Protein AF-A0AAV2ZX67-F1 (afdb_monomer_lite)

Foldseek 3Di:
DDDDDDDDDDDDDDDDDDDDDDPPDDDDDDDDDDDDDDDDDDDDDDDDDDDDDDDDDDDDDDDDDDDDDDDDDDDDDDDDDWDDDPPDTDDDDPPDPVVVVVVPPPPPDDPVVVVVVVVVVVVVVVVVVVVVVVVVVVVVVVVVVVVDPVVVVVVVVVVVVVVVVVVVVVVVVVVVVVVVVVVVVVVVVVVVVVVVVVVVVVVVVVVVVVVVLVVVLVVLVVQLVVLVVVLVVLVVVLVVLVVVVVVDPDDDPVSVVVNVVSVVSNVVSVVSSVVSVVVSVVSVVVVVVVVVVVVVVVVVVVVVVVVVVVVVVVVVVVVVVVVVVVVVVVVVVVVVVVVVVVVVVVVVVVVVVVVVVVVVVVVVVVVVVVVVVVVVVVVVVCVVVVVVVVVVVVVVVVVVVVVVVVVVVVVVVVVVVVVVVVVVVVVVVVVVVVVVVVVVVVVVVVVVVVVVVVVVVVVVVVVVVVVVVVVVVVVVVVVVVVVVVVVVVVVVVVVVVVVVVVVVVVVVVVVVVVVVVVVVVVVVVVVVVVVVVVVVVVVVVVVVVVVVVVVVVVVVVVVQVVVWVVVWVVVVCVPCVVVVVVCVCVVVVCVVVVVVVVVVVPCCVPVCVVVCPDDDDDDDDTTGGDDDDDDDDDDDDDDD

Secondary structure (DSSP, 8-state):
------------PPPPPP----TT--------PPP-----------------------------PPPPPPPP-PPP------EEETTEEE------HHHHHHHTS--PPPHHHHHHHHHHHHHHHHHHHHHHHHHHHHHHHHHHHHT-HHHHHHHHHHHHHHHHHHHHHHHHHHHHHHHHHHHHHHHHHHHHHHHHHHHHHHHHHHHHHHHHHHHHHHHHHHHHHHHHHHHHHHHHHHHHHHHHTTT-SS--HHHHHHHHHHHHHHHHHHHHHHHHHHHHHHHHHHHHHHHHHHHHHHHHHHHHHHHHHHHHHHHHHHHHHHHHHHHHHHHHHHHHHHHHHHHHHHHHHHHHHHHHHHHHHHHHHHHHHHHHHHHHHHHHHHHHHHHHHHHHHHHHHHHHHHHHHHHHHHHHHHHHHHHHHHHHHHHHHHHHHHHHHHHHHHHHHHHHHHHHHHHHHHHHHHHHHHHHHHHHHHHHHHHHHHHHHHHHHHHHHHHHHHHHHHHHHHHHHHHHHHHHHHHHHHHHHHHHHHHHHHHHHHHHHHHHHHHHHHHHHHHHHHHHHHHHHHHHHHHHHHHHHHHHHHHTTHHHHTHHHHHHHHHHHHHTTTHHHH-SS---------------------------

Structure (mmCIF, N/CA/C/O backbone):
data_AF-A0AAV2ZX67-F1
#
_entry.id   AF-A0AAV2ZX67-F1
#
loop_
_atom_site.group_PDB
_atom_site.id
_atom_site.type_symbol
_atom_site.label_atom_id
_atom_site.label_alt_id
_atom_site.label_comp_id
_atom_site.label_asym_id
_atom_site.label_entity_id
_atom_site.label_seq_id
_atom_site.pdbx_PDB_ins_code
_atom_site.Cartn_x
_atom_site.Cartn_y
_atom_site.Cartn_z
_atom_site.occupancy
_atom_site.B_iso_or_equiv
_atom_site.auth_seq_id
_atom_site.auth_comp_id
_atom_site.auth_asym_id
_atom_site.auth_atom_id
_atom_site.pdbx_PDB_model_num
ATOM 1 N N . MET A 1 1 ? 18.401 50.562 -47.731 1.00 39.66 1 MET A N 1
ATOM 2 C CA . MET A 1 1 ? 19.795 50.341 -47.275 1.00 39.66 1 MET A CA 1
ATOM 3 C C . MET A 1 1 ? 19.822 49.082 -46.416 1.00 39.66 1 MET A C 1
ATOM 5 O O . MET A 1 1 ? 18.817 48.788 -45.785 1.00 39.66 1 MET A O 1
ATOM 9 N N . ALA A 1 2 ? 20.933 48.353 -46.415 1.00 43.97 2 ALA A N 1
ATOM 10 C CA . ALA A 1 2 ? 21.236 47.209 -45.537 1.00 43.97 2 ALA A CA 1
ATOM 11 C C . ALA A 1 2 ? 22.614 47.495 -44.870 1.00 43.97 2 ALA A C 1
ATOM 13 O O . ALA A 1 2 ? 23.142 48.577 -45.151 1.00 43.97 2 ALA A O 1
ATOM 14 N N . PRO A 1 3 ? 23.263 46.602 -44.084 1.00 60.94 3 PRO A N 1
ATOM 15 C CA . PRO A 1 3 ? 22.866 45.262 -43.607 1.00 60.94 3 PRO A CA 1
ATOM 16 C C . PRO A 1 3 ? 23.145 45.030 -42.092 1.00 60.94 3 PRO A C 1
ATOM 18 O O . PRO A 1 3 ? 23.582 45.946 -41.406 1.00 60.94 3 PRO A O 1
ATOM 21 N N . LEU A 1 4 ? 22.945 43.794 -41.588 1.00 39.06 4 LEU A N 1
ATOM 22 C CA . LEU A 1 4 ? 23.917 42.957 -40.822 1.00 39.06 4 LEU A CA 1
ATOM 23 C C . LEU A 1 4 ? 23.273 41.962 -39.830 1.00 39.06 4 LEU A C 1
ATOM 25 O O . LEU A 1 4 ? 22.109 42.069 -39.461 1.00 39.06 4 LEU A O 1
ATOM 29 N N . MET A 1 5 ? 24.060 40.952 -39.435 1.00 41.69 5 MET A N 1
ATOM 30 C CA . MET A 1 5 ? 23.694 39.835 -38.546 1.00 41.69 5 MET A CA 1
ATOM 31 C C . MET A 1 5 ? 24.684 39.718 -37.365 1.00 41.69 5 MET A C 1
ATOM 33 O O . MET A 1 5 ? 25.729 40.366 -37.381 1.00 41.69 5 MET A O 1
ATOM 37 N N . LYS A 1 6 ? 24.426 38.755 -36.455 1.00 41.44 6 LYS A N 1
ATOM 38 C CA . LYS A 1 6 ? 25.249 38.329 -35.290 1.00 41.44 6 LYS A CA 1
ATOM 39 C C . LYS A 1 6 ? 25.126 39.269 -34.064 1.00 41.44 6 LYS A C 1
ATOM 41 O O . LYS A 1 6 ? 24.851 40.446 -34.221 1.00 41.44 6 LYS A O 1
ATOM 46 N N . THR A 1 7 ? 25.270 38.825 -32.805 1.00 37.41 7 THR A N 1
ATOM 47 C CA . THR A 1 7 ? 25.658 37.497 -32.262 1.00 37.41 7 THR A CA 1
ATOM 48 C C . THR A 1 7 ? 25.012 37.236 -30.888 1.00 37.41 7 THR A C 1
ATOM 50 O O . THR A 1 7 ? 24.580 38.169 -30.218 1.00 37.41 7 THR A O 1
ATOM 53 N N . MET A 1 8 ? 25.018 35.981 -30.422 1.00 42.94 8 MET A N 1
ATOM 54 C CA . MET A 1 8 ? 24.631 35.602 -29.051 1.00 42.94 8 MET A CA 1
ATOM 55 C C . MET A 1 8 ? 25.602 36.150 -27.986 1.00 42.94 8 MET A C 1
ATOM 57 O O . MET A 1 8 ? 26.815 36.133 -28.196 1.00 42.94 8 MET A O 1
ATOM 61 N N . LYS A 1 9 ? 25.091 36.494 -26.795 1.00 39.25 9 LYS A N 1
ATOM 62 C CA . LYS A 1 9 ? 25.843 36.531 -25.521 1.00 39.25 9 LYS A CA 1
ATOM 63 C C . LYS A 1 9 ? 24.901 36.255 -24.341 1.00 39.25 9 LYS A C 1
ATOM 65 O O . LYS A 1 9 ? 23.692 36.405 -24.470 1.00 39.25 9 LYS A O 1
ATOM 70 N N . ASN A 1 10 ? 25.451 35.782 -23.223 1.00 36.88 10 ASN A N 1
ATOM 71 C CA . ASN A 1 10 ? 24.699 35.141 -22.139 1.00 36.88 10 ASN A CA 1
ATOM 72 C C . ASN A 1 10 ? 24.898 35.862 -20.791 1.00 36.88 10 ASN A C 1
ATOM 74 O O . ASN A 1 10 ? 26.034 36.162 -20.444 1.00 36.88 10 ASN A O 1
ATOM 78 N N . ARG A 1 11 ? 23.808 35.975 -20.015 1.00 41.69 11 ARG A N 1
ATOM 79 C CA . ARG A 1 11 ? 23.731 36.155 -18.543 1.00 41.69 11 ARG A CA 1
ATOM 80 C C . ARG A 1 11 ? 24.340 37.409 -17.878 1.00 41.69 11 ARG A C 1
ATOM 82 O O . ARG A 1 11 ? 25.547 37.499 -17.703 1.00 41.69 11 ARG A O 1
ATOM 89 N N . SER A 1 12 ? 23.448 38.174 -17.243 1.00 44.34 12 SER A N 1
ATOM 90 C CA . SER A 1 12 ? 23.623 38.722 -15.883 1.00 44.34 12 SER A CA 1
ATOM 91 C C . SER A 1 12 ? 22.321 38.475 -15.098 1.00 44.34 12 SER A C 1
ATOM 93 O O . SER A 1 12 ? 21.256 38.679 -15.682 1.00 44.34 12 SER A O 1
ATOM 95 N N . PRO A 1 13 ? 22.344 38.010 -13.834 1.00 43.50 13 PRO A N 1
ATOM 96 C CA . PRO A 1 13 ? 21.132 37.843 -13.030 1.00 43.50 13 PRO A CA 1
ATOM 97 C C . PRO A 1 13 ? 20.747 39.137 -12.294 1.00 43.50 13 PRO A C 1
ATOM 99 O O . PRO A 1 13 ? 21.607 39.834 -11.758 1.00 43.50 13 PRO A O 1
ATOM 102 N N . SER A 1 14 ? 19.448 39.432 -12.226 1.00 45.38 14 SER A N 1
ATOM 103 C CA . SER A 1 14 ? 18.888 40.484 -11.365 1.00 45.38 14 SER A CA 1
ATOM 104 C C . SER A 1 14 ? 18.987 40.106 -9.874 1.00 45.38 14 SER A C 1
ATOM 106 O O . SER A 1 14 ? 19.002 38.911 -9.559 1.00 45.38 14 SER A O 1
ATOM 108 N N . PRO A 1 15 ? 19.030 41.081 -8.943 1.00 54.34 15 PRO A N 1
ATOM 109 C CA . PRO A 1 15 ? 18.988 40.799 -7.507 1.00 54.34 15 PRO A CA 1
ATOM 110 C C . PRO A 1 15 ? 17.648 40.156 -7.091 1.00 54.34 15 PRO A C 1
ATOM 112 O O . PRO A 1 15 ? 16.638 40.344 -7.775 1.00 54.34 15 PRO A O 1
ATOM 115 N N . PRO A 1 16 ? 17.614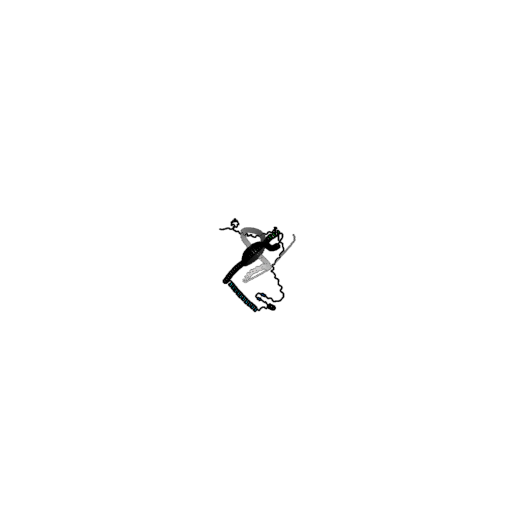 39.395 -5.981 1.00 50.38 16 PRO A N 1
ATOM 116 C CA . PRO A 1 16 ? 16.401 38.727 -5.524 1.00 50.38 16 PRO A CA 1
ATOM 117 C C . PRO A 1 16 ? 15.350 39.735 -5.040 1.00 50.38 16 PRO A C 1
ATOM 119 O O . PRO A 1 16 ? 15.643 40.621 -4.240 1.00 50.38 16 PRO A O 1
ATOM 122 N N . LEU A 1 17 ? 14.105 39.552 -5.482 1.00 53.81 17 LEU A N 1
ATOM 123 C CA . LEU A 1 17 ? 12.950 40.256 -4.928 1.00 53.81 17 LEU A CA 1
ATOM 124 C C . LEU A 1 17 ? 12.696 39.773 -3.494 1.00 53.81 17 LEU A C 1
ATOM 126 O O . LEU A 1 17 ? 12.467 38.583 -3.271 1.00 53.81 17 LEU A O 1
ATOM 130 N N . HIS A 1 18 ? 12.703 40.692 -2.529 1.00 53.75 18 HIS A N 1
ATOM 131 C CA . HIS A 1 18 ? 12.116 40.442 -1.216 1.00 53.75 18 HIS A CA 1
ATOM 132 C C . HIS A 1 18 ? 10.601 40.630 -1.296 1.00 53.75 18 HIS A C 1
ATOM 134 O O . HIS A 1 18 ? 10.116 41.640 -1.801 1.00 53.75 18 HIS A O 1
ATOM 140 N N . VAL A 1 19 ? 9.868 39.644 -0.786 1.00 65.75 19 VAL A N 1
ATOM 141 C CA . VAL A 1 19 ? 8.410 39.655 -0.678 1.00 65.75 19 VAL A CA 1
ATOM 142 C C . VAL A 1 19 ? 8.091 39.416 0.790 1.00 65.75 19 VAL A C 1
ATOM 144 O O . VAL A 1 19 ? 8.392 38.343 1.311 1.00 65.75 19 VAL A O 1
ATOM 147 N N . HIS A 1 20 ? 7.525 40.418 1.461 1.00 57.66 20 HIS A N 1
ATOM 148 C CA . HIS A 1 20 ? 6.933 40.206 2.778 1.00 57.66 20 HIS A CA 1
ATOM 149 C C . HIS A 1 20 ? 5.631 39.418 2.619 1.00 57.66 20 HIS A C 1
ATOM 151 O O . HIS A 1 20 ? 4.865 39.647 1.684 1.00 57.66 20 HIS A O 1
ATOM 157 N N . VAL A 1 21 ? 5.415 38.472 3.527 1.00 64.00 21 VAL A N 1
ATOM 158 C CA . VAL A 1 21 ? 4.218 37.635 3.608 1.00 64.00 21 VAL A CA 1
ATOM 159 C C . VAL A 1 21 ? 3.811 37.616 5.074 1.00 64.00 21 VAL A C 1
ATOM 161 O O . VAL A 1 21 ? 4.641 37.290 5.923 1.00 64.00 21 VAL A O 1
ATOM 164 N N . ASP A 1 22 ? 2.568 37.988 5.369 1.00 61.81 22 ASP A N 1
ATOM 165 C CA . ASP A 1 22 ? 2.088 38.087 6.748 1.00 61.81 22 ASP A CA 1
ATOM 166 C C . ASP A 1 22 ? 1.963 36.704 7.408 1.00 61.81 22 ASP A C 1
ATOM 168 O O . ASP A 1 22 ? 1.622 35.708 6.756 1.00 61.81 22 ASP A O 1
ATOM 172 N N . GLU A 1 23 ? 2.230 36.657 8.719 1.00 58.19 23 GLU A N 1
ATOM 173 C CA . GLU A 1 23 ? 2.511 35.438 9.503 1.00 58.19 23 GLU A CA 1
ATOM 174 C C . GLU A 1 23 ? 1.393 34.377 9.502 1.00 58.19 23 GLU A C 1
ATOM 176 O O . GLU A 1 23 ? 1.625 33.225 9.869 1.00 58.19 23 GLU A O 1
ATOM 181 N N . SER A 1 24 ? 0.184 34.729 9.063 1.00 58.41 24 SER A N 1
ATOM 182 C CA . SER A 1 24 ? -0.970 33.831 8.953 1.00 58.41 24 SER A CA 1
ATOM 183 C C . SER A 1 24 ? -1.045 33.039 7.636 1.00 58.41 24 SER A C 1
ATOM 185 O O . SER A 1 24 ? -1.961 32.232 7.473 1.00 58.41 24 SER A O 1
ATOM 187 N N . THR A 1 25 ? -0.108 33.225 6.695 1.00 57.31 25 THR A N 1
ATOM 188 C CA . THR A 1 25 ? -0.174 32.622 5.347 1.00 57.31 25 THR A CA 1
ATOM 189 C C . THR A 1 25 ? 0.631 31.309 5.236 1.00 57.31 25 THR A C 1
ATOM 191 O O . THR A 1 25 ? 1.863 31.347 5.181 1.00 57.31 25 THR A O 1
ATOM 194 N N . PRO A 1 26 ? -0.003 30.120 5.133 1.00 60.44 26 PRO A N 1
ATOM 195 C CA . PRO A 1 26 ? 0.716 28.843 5.087 1.00 60.44 26 PRO A CA 1
ATOM 196 C C . PRO A 1 26 ? 1.345 28.557 3.708 1.00 60.44 26 PRO A C 1
ATOM 198 O O . PRO A 1 26 ? 0.691 28.065 2.787 1.00 60.44 26 PRO A O 1
ATOM 201 N N . VAL A 1 27 ? 2.651 28.799 3.570 1.00 55.66 27 VAL A N 1
ATOM 202 C CA . VAL A 1 27 ? 3.408 28.531 2.332 1.00 55.66 27 VAL A CA 1
ATOM 203 C C . VAL A 1 27 ? 3.759 27.040 2.193 1.00 55.66 27 VAL A C 1
ATOM 205 O O . VAL A 1 27 ? 4.451 26.468 3.034 1.00 55.66 27 VAL A O 1
ATOM 208 N N . HIS A 1 28 ? 3.336 26.398 1.098 1.00 55.12 28 HIS A N 1
ATOM 209 C CA . HIS A 1 28 ? 3.641 24.989 0.797 1.00 55.12 28 HIS A CA 1
ATOM 210 C C . HIS A 1 28 ? 4.784 24.838 -0.225 1.00 55.12 28 HIS A C 1
ATOM 212 O O . HIS A 1 28 ? 4.627 25.138 -1.408 1.00 55.12 28 HIS A O 1
ATOM 218 N N . VAL A 1 29 ? 5.938 24.320 0.215 1.00 55.47 29 VAL A N 1
ATOM 219 C CA . VAL A 1 29 ? 7.143 24.138 -0.622 1.00 55.47 29 VAL A CA 1
ATOM 220 C C . VAL A 1 29 ? 7.303 22.703 -1.144 1.00 55.47 29 VAL A C 1
ATOM 222 O O . VAL A 1 29 ? 7.784 21.804 -0.455 1.00 55.47 29 VAL A O 1
ATOM 225 N N . HIS A 1 30 ? 6.953 22.482 -2.414 1.00 42.94 30 HIS A N 1
ATOM 226 C CA . HIS A 1 30 ? 7.051 21.169 -3.067 1.00 42.94 30 HIS A CA 1
ATOM 227 C C . HIS A 1 30 ? 8.494 20.842 -3.517 1.00 42.94 30 HIS A C 1
ATOM 229 O O . HIS A 1 30 ? 8.901 21.100 -4.651 1.00 42.94 30 HIS A O 1
ATOM 235 N N . ASN A 1 31 ? 9.297 20.253 -2.626 1.00 35.97 31 ASN A N 1
ATOM 236 C CA . ASN A 1 31 ? 10.725 20.015 -2.873 1.00 35.97 31 ASN A CA 1
ATOM 237 C C . ASN A 1 31 ? 10.996 18.766 -3.751 1.00 35.97 31 ASN A C 1
ATOM 239 O O . ASN A 1 31 ? 11.240 17.659 -3.262 1.00 35.97 31 ASN A O 1
ATOM 243 N N . LYS A 1 32 ? 10.931 18.943 -5.078 1.00 36.06 32 LYS A N 1
ATOM 244 C CA . LYS A 1 32 ? 11.095 17.891 -6.100 1.00 36.06 32 LYS A CA 1
ATOM 245 C C . LYS A 1 32 ? 12.563 17.452 -6.263 1.00 36.06 32 LYS A C 1
ATOM 247 O O . LYS A 1 32 ? 13.252 17.884 -7.185 1.00 36.06 32 LYS A O 1
ATOM 252 N N . LYS A 1 33 ? 13.044 16.555 -5.392 1.00 37.94 33 LYS A N 1
ATOM 253 C CA . LYS A 1 33 ? 14.384 15.943 -5.518 1.00 37.94 33 LYS A CA 1
ATOM 254 C C . LYS A 1 33 ? 14.517 15.137 -6.818 1.00 37.94 33 LYS A C 1
ATOM 256 O O . LYS A 1 33 ? 13.800 14.164 -7.029 1.00 37.94 33 LYS A O 1
ATOM 261 N N . GLY A 1 34 ? 15.458 15.537 -7.674 1.00 36.72 34 GLY A N 1
ATOM 262 C CA . GLY A 1 34 ? 15.776 14.840 -8.921 1.00 36.72 34 GLY A CA 1
ATOM 263 C C . GLY A 1 34 ? 16.684 13.624 -8.715 1.00 36.72 34 GLY A C 1
ATOM 264 O O . GLY A 1 34 ? 17.613 13.652 -7.909 1.00 36.72 34 GLY A O 1
ATOM 265 N N . THR A 1 35 ? 16.445 12.565 -9.484 1.00 38.56 35 THR A N 1
ATOM 266 C CA . THR A 1 35 ? 17.276 11.355 -9.524 1.00 38.56 35 THR A CA 1
ATOM 267 C C . THR A 1 35 ? 18.552 11.572 -10.337 1.00 38.56 35 THR A C 1
ATOM 269 O O . THR A 1 35 ? 18.471 11.903 -11.521 1.00 38.56 35 THR A O 1
ATOM 272 N N . LYS A 1 36 ? 19.726 11.290 -9.757 1.00 34.19 36 LYS A N 1
ATOM 273 C CA . LYS A 1 36 ? 20.956 11.001 -10.514 1.00 34.19 36 LYS A CA 1
ATOM 274 C C . LYS A 1 36 ? 21.741 9.848 -9.891 1.00 34.19 36 LYS A C 1
ATOM 276 O O . LYS A 1 36 ? 21.725 9.641 -8.682 1.00 34.19 36 LYS A O 1
ATOM 281 N N . THR A 1 37 ? 22.408 9.101 -10.760 1.00 35.66 37 THR A N 1
ATOM 282 C CA . THR A 1 37 ? 23.189 7.894 -10.479 1.00 35.66 37 THR A CA 1
ATOM 283 C C . THR A 1 37 ? 24.606 8.211 -10.003 1.00 35.66 37 THR A C 1
ATOM 285 O O . THR A 1 37 ? 25.298 8.993 -10.653 1.00 35.66 37 THR A O 1
ATOM 288 N N . ALA A 1 38 ? 25.085 7.509 -8.975 1.00 30.75 38 ALA A N 1
ATOM 289 C CA . ALA A 1 38 ? 26.512 7.246 -8.771 1.00 30.75 38 ALA A CA 1
ATOM 290 C C . ALA A 1 38 ? 26.700 5.981 -7.918 1.00 30.75 38 ALA A C 1
ATOM 292 O O . ALA A 1 38 ? 26.042 5.809 -6.894 1.00 30.75 38 ALA A O 1
ATOM 293 N N . SER A 1 39 ? 27.602 5.095 -8.334 1.00 36.91 39 SER A N 1
ATOM 294 C CA . SER A 1 39 ? 27.939 3.854 -7.631 1.00 36.91 39 SER A CA 1
ATOM 295 C C . SER A 1 39 ? 29.158 4.033 -6.725 1.00 36.91 39 SER A C 1
ATOM 297 O O . SER A 1 39 ? 30.201 4.482 -7.204 1.00 36.91 39 SER A O 1
ATOM 299 N N . LYS A 1 40 ? 29.104 3.560 -5.472 1.00 32.69 40 LYS A N 1
ATOM 300 C CA . LYS A 1 40 ? 30.322 3.152 -4.752 1.00 32.69 40 LYS A CA 1
ATOM 301 C C . LYS A 1 40 ? 30.046 2.071 -3.706 1.00 32.69 40 LYS A C 1
ATOM 303 O O . LYS A 1 40 ? 29.089 2.160 -2.947 1.00 32.69 40 LYS A O 1
ATOM 308 N N . VAL A 1 41 ? 30.914 1.064 -3.672 1.00 35.38 41 VAL A N 1
ATOM 309 C CA . VAL A 1 41 ? 30.943 0.003 -2.655 1.00 35.38 41 VAL A CA 1
ATOM 310 C C . VAL A 1 41 ? 31.932 0.393 -1.562 1.00 35.38 41 VAL A C 1
ATOM 312 O O . VAL A 1 41 ? 33.075 0.706 -1.886 1.00 35.38 41 VAL A O 1
ATOM 315 N N . GLN A 1 42 ? 31.549 0.274 -0.286 1.00 34.31 42 GLN A N 1
ATOM 316 C CA . GLN A 1 42 ? 32.484 -0.120 0.777 1.00 34.31 42 GLN A CA 1
ATOM 317 C C . GLN A 1 42 ? 31.767 -0.670 2.021 1.00 34.31 42 GLN A C 1
ATOM 319 O O . GLN A 1 42 ? 30.547 -0.581 2.146 1.00 34.31 42 GLN A O 1
ATOM 324 N N . LYS A 1 43 ? 32.533 -1.352 2.882 1.00 33.16 43 LYS A N 1
ATOM 325 C CA . LYS A 1 43 ? 32.034 -2.189 3.985 1.00 33.16 43 LYS A CA 1
ATOM 326 C C . LYS A 1 43 ? 31.840 -1.376 5.268 1.00 33.16 43 LYS A C 1
ATOM 328 O O . LYS A 1 43 ? 32.617 -0.472 5.546 1.00 33.16 43 LYS A O 1
ATOM 333 N N . GLY A 1 44 ? 30.810 -1.740 6.028 1.00 28.66 44 GLY A N 1
ATOM 334 C CA . GLY A 1 44 ? 30.301 -0.974 7.162 1.00 28.66 44 GLY A CA 1
ATOM 335 C C . GLY A 1 44 ? 31.089 -1.002 8.473 1.00 28.66 44 GLY A C 1
ATOM 336 O O . GLY A 1 44 ? 32.231 -1.442 8.566 1.00 28.66 44 GLY A O 1
ATOM 337 N N . SER A 1 45 ? 30.388 -0.579 9.521 1.00 31.23 45 SER A N 1
ATOM 338 C CA . SER A 1 45 ? 30.728 -0.785 10.928 1.00 31.23 45 SER A CA 1
ATOM 339 C C . SER A 1 45 ? 29.450 -1.136 11.704 1.00 31.23 45 SER A C 1
ATOM 341 O O . SER A 1 45 ? 28.338 -1.006 11.189 1.00 31.23 45 SER A O 1
ATOM 343 N N . LYS A 1 46 ? 29.598 -1.667 12.922 1.00 30.50 46 LYS A N 1
ATOM 344 C CA . LYS A 1 46 ? 28.481 -2.112 13.771 1.00 30.50 46 LYS A CA 1
ATOM 345 C C . LYS A 1 46 ? 28.223 -1.078 14.866 1.00 30.50 46 LYS A C 1
ATOM 347 O O . LYS A 1 46 ? 29.154 -0.757 15.596 1.00 30.50 46 LYS A O 1
ATOM 352 N N . ILE A 1 47 ? 26.965 -0.702 15.086 1.00 36.09 47 ILE A N 1
ATOM 353 C CA . ILE A 1 47 ? 26.482 -0.299 16.416 1.00 36.09 47 ILE A CA 1
ATOM 354 C C . ILE A 1 47 ? 25.269 -1.173 16.751 1.00 36.09 47 ILE A C 1
ATOM 356 O O . ILE A 1 47 ? 24.517 -1.582 15.867 1.00 36.09 47 ILE A O 1
ATOM 360 N N . LYS A 1 48 ? 25.160 -1.556 18.024 1.00 29.92 48 LYS A N 1
ATOM 361 C CA . LYS A 1 48 ? 24.305 -2.635 18.524 1.00 29.92 48 LYS A CA 1
ATOM 362 C C . LYS A 1 48 ? 23.502 -2.116 19.713 1.00 29.92 48 LYS A C 1
ATOM 364 O O . LYS A 1 48 ? 24.078 -1.898 20.774 1.00 29.92 48 LYS A O 1
ATOM 369 N N . VAL A 1 49 ? 22.189 -1.995 19.552 1.00 33.53 49 VAL A N 1
ATOM 370 C CA . VAL A 1 49 ? 21.235 -1.892 20.668 1.00 33.53 49 VAL A CA 1
ATOM 371 C C . VAL A 1 49 ? 20.372 -3.157 20.664 1.00 33.53 49 VAL A C 1
ATOM 373 O O . VAL A 1 49 ? 20.252 -3.833 19.641 1.00 33.53 49 VAL A O 1
ATOM 376 N N . LYS A 1 50 ? 19.910 -3.559 21.847 1.00 30.27 50 LYS A N 1
ATOM 377 C CA . LYS A 1 50 ? 19.587 -4.944 22.200 1.00 30.27 50 LYS A CA 1
ATOM 378 C C . LYS A 1 50 ? 18.174 -5.018 22.771 1.00 30.27 50 LYS A C 1
ATOM 380 O O . LYS A 1 50 ? 17.884 -4.340 23.749 1.00 30.27 50 LYS A O 1
ATOM 385 N N . SER A 1 51 ? 17.341 -5.876 22.196 1.00 31.42 51 SER A N 1
ATOM 386 C CA . SER A 1 51 ? 16.063 -6.303 22.770 1.00 31.42 51 SER A CA 1
ATOM 387 C C . SER A 1 51 ? 16.002 -7.827 22.690 1.00 31.42 51 SER A C 1
ATOM 389 O O . SER A 1 51 ? 15.814 -8.384 21.608 1.00 31.42 51 SER A O 1
ATOM 391 N N . ASP A 1 52 ? 16.234 -8.502 23.815 1.00 32.69 52 ASP A N 1
ATOM 392 C CA . ASP A 1 52 ? 16.189 -9.962 23.890 1.00 32.69 52 ASP A CA 1
ATOM 393 C C . ASP A 1 52 ? 14.765 -10.421 24.214 1.00 32.69 52 ASP A C 1
ATOM 395 O O . ASP A 1 52 ? 14.252 -10.074 25.272 1.00 32.69 52 ASP A O 1
ATOM 399 N N . PHE A 1 53 ? 14.157 -11.258 23.368 1.00 33.38 53 PHE A N 1
ATOM 400 C CA . PHE A 1 53 ? 13.062 -12.138 23.791 1.00 33.38 53 PHE A CA 1
ATOM 401 C C . PHE A 1 53 ? 13.002 -13.430 22.959 1.00 33.38 53 PHE A C 1
ATOM 403 O O . PHE A 1 53 ? 12.885 -13.397 21.740 1.00 33.38 53 PHE A O 1
ATOM 410 N N . GLY A 1 54 ? 13.046 -14.567 23.662 1.00 33.03 54 GLY A N 1
ATOM 411 C CA . GLY A 1 54 ? 12.363 -15.821 23.310 1.00 33.03 54 GLY A CA 1
ATOM 412 C C . GLY A 1 54 ? 12.607 -16.460 21.936 1.00 33.03 54 GLY A C 1
ATOM 413 O O . GLY A 1 54 ? 11.769 -16.363 21.047 1.00 33.03 54 GLY A O 1
ATOM 414 N N . ASN A 1 55 ? 13.654 -17.283 21.812 1.00 35.22 55 ASN A N 1
ATOM 415 C CA . ASN A 1 55 ? 13.710 -18.306 20.759 1.00 35.22 55 ASN A CA 1
ATOM 416 C C . ASN A 1 55 ? 12.763 -19.479 21.083 1.00 35.22 55 ASN A C 1
ATOM 418 O O . ASN A 1 55 ? 13.070 -20.278 21.966 1.00 35.22 55 ASN A O 1
ATOM 422 N N . LEU A 1 56 ? 11.699 -19.671 20.296 1.00 39.97 56 LEU A N 1
ATOM 423 C CA . LEU A 1 56 ? 11.079 -20.989 20.089 1.00 39.97 56 LEU A CA 1
ATOM 424 C C . LEU A 1 56 ? 10.790 -21.246 18.599 1.00 39.97 56 LEU A C 1
ATOM 426 O O . LEU A 1 56 ? 10.837 -20.353 17.758 1.00 39.97 56 LEU A O 1
ATOM 430 N N . ARG A 1 57 ? 10.669 -22.532 18.254 1.00 37.19 57 ARG A N 1
ATOM 431 C CA . ARG A 1 57 ? 11.093 -23.084 16.956 1.00 37.19 57 ARG A CA 1
ATOM 432 C C . ARG A 1 57 ? 10.120 -22.815 15.797 1.00 37.19 57 ARG A C 1
ATOM 434 O O . ARG A 1 57 ? 8.927 -23.041 15.930 1.00 37.19 57 ARG A O 1
ATOM 441 N N . ARG A 1 58 ? 10.700 -22.533 14.619 1.00 41.44 58 ARG A N 1
ATOM 442 C CA . ARG A 1 58 ? 10.311 -23.030 13.275 1.00 41.44 58 ARG A CA 1
ATOM 443 C C . ARG A 1 58 ? 8.813 -23.357 13.072 1.00 41.44 58 ARG A C 1
ATOM 445 O O . ARG A 1 58 ? 8.412 -24.505 13.251 1.00 41.44 58 ARG A O 1
ATOM 452 N N . SER A 1 59 ? 8.058 -22.416 12.503 1.00 33.09 59 SER A N 1
ATOM 453 C CA . SER A 1 59 ? 6.768 -22.707 11.853 1.00 33.09 59 SER A CA 1
ATOM 454 C C . SER A 1 59 ? 6.938 -23.016 10.360 1.00 33.09 59 SER A C 1
ATOM 456 O O . SER A 1 59 ? 7.780 -22.433 9.676 1.00 33.09 59 SER A O 1
ATOM 458 N N . VAL A 1 60 ? 6.138 -23.958 9.855 1.00 35.88 60 VAL A N 1
ATOM 459 C CA . VAL A 1 60 ? 6.138 -24.437 8.459 1.00 35.88 60 VAL A CA 1
ATOM 460 C C . VAL A 1 60 ? 5.113 -23.655 7.622 1.00 35.88 60 VAL A C 1
ATOM 462 O O . VAL A 1 60 ? 4.154 -23.110 8.163 1.00 35.88 60 VAL A O 1
ATOM 465 N N . LYS A 1 61 ? 5.294 -23.600 6.291 1.00 39.75 61 LYS A N 1
ATOM 466 C CA . LYS A 1 61 ? 4.319 -23.005 5.356 1.00 39.75 61 LYS A CA 1
ATOM 467 C C . LYS A 1 61 ? 2.937 -23.654 5.517 1.00 39.75 61 LYS A C 1
ATOM 469 O O . LYS A 1 61 ? 2.758 -24.812 5.145 1.00 39.75 61 LYS A O 1
ATOM 474 N N . VAL A 1 62 ? 1.952 -22.887 5.979 1.00 32.16 62 VAL A N 1
ATOM 475 C CA . VAL A 1 62 ? 0.545 -23.304 5.984 1.00 32.16 62 VAL A CA 1
ATOM 476 C C . VAL A 1 62 ? -0.043 -23.095 4.587 1.00 32.16 62 VAL A C 1
ATOM 478 O O . VAL A 1 62 ? -0.098 -21.970 4.096 1.00 32.16 62 VAL A O 1
ATOM 481 N N . LYS A 1 63 ? -0.506 -24.175 3.948 1.00 37.41 63 LYS A N 1
ATOM 482 C CA . LYS A 1 63 ? -1.536 -24.088 2.901 1.00 37.41 63 LYS A CA 1
ATOM 483 C C . LYS A 1 63 ? -2.898 -24.152 3.585 1.00 37.41 63 LYS A C 1
ATOM 485 O O . LYS A 1 63 ? -3.117 -25.036 4.411 1.00 37.41 63 LYS A O 1
ATOM 490 N N . THR A 1 64 ? -3.816 -23.269 3.213 1.00 36.81 64 THR A N 1
ATOM 491 C CA . THR A 1 64 ? -5.222 -23.355 3.618 1.00 36.81 64 THR A CA 1
ATOM 492 C C . THR A 1 64 ? -5.847 -24.634 3.055 1.00 36.81 64 THR A C 1
ATOM 494 O O . THR A 1 64 ? -6.003 -24.787 1.845 1.00 36.81 64 THR A O 1
ATOM 497 N N . ARG A 1 65 ? -6.194 -25.580 3.936 1.00 36.81 65 ARG A N 1
ATOM 498 C CA . ARG A 1 65 ? -7.073 -26.710 3.611 1.00 36.81 65 ARG A CA 1
ATOM 499 C C . ARG A 1 65 ? -8.490 -26.358 4.054 1.00 36.81 65 ARG A C 1
ATOM 501 O O . ARG A 1 65 ? -8.701 -26.026 5.215 1.00 36.81 65 ARG A O 1
ATOM 508 N N . VAL A 1 66 ? -9.436 -26.452 3.125 1.00 42.41 66 VAL A N 1
ATOM 509 C CA . VAL A 1 66 ? -10.876 -26.403 3.418 1.00 42.41 66 VAL A CA 1
ATOM 510 C C . VAL A 1 66 ? -11.244 -27.629 4.279 1.00 42.41 66 VAL A C 1
ATOM 512 O O . VAL A 1 66 ? -10.637 -28.688 4.072 1.00 42.41 66 VAL A O 1
ATOM 515 N N . PRO A 1 67 ? -12.181 -27.526 5.244 1.00 41.94 67 PRO A N 1
ATOM 516 C CA . PRO A 1 67 ? -12.613 -28.671 6.044 1.00 41.94 67 PRO A CA 1
ATOM 517 C C . PRO A 1 67 ? -13.120 -29.826 5.173 1.00 41.94 67 PRO A C 1
ATOM 519 O O . PRO A 1 67 ? -13.929 -29.629 4.269 1.00 41.94 67 PRO A O 1
ATOM 522 N N . TRP A 1 68 ? -12.641 -31.038 5.454 1.00 37.78 68 TRP A N 1
ATOM 523 C CA . TRP A 1 68 ? -13.070 -32.264 4.782 1.00 37.78 68 TRP A CA 1
ATOM 524 C C . TRP A 1 68 ? -14.025 -33.032 5.695 1.00 37.78 68 TRP A C 1
ATOM 526 O O . TRP A 1 68 ? -13.665 -33.363 6.825 1.00 37.78 68 TRP A O 1
ATOM 536 N N . ILE A 1 69 ? -15.232 -33.303 5.201 1.00 49.91 69 ILE A N 1
ATOM 537 C CA . ILE A 1 69 ? -16.248 -34.102 5.892 1.00 49.91 69 ILE A CA 1
ATOM 538 C C . ILE A 1 69 ? -16.067 -35.566 5.453 1.00 49.91 69 ILE A C 1
ATOM 540 O O . ILE A 1 69 ? -15.988 -35.817 4.247 1.00 49.91 69 ILE A O 1
ATOM 544 N N . PRO A 1 70 ? -15.980 -36.538 6.380 1.00 45.12 70 PRO A N 1
ATOM 545 C CA . PRO A 1 70 ? -15.794 -37.937 6.017 1.00 45.12 70 PRO A CA 1
ATOM 546 C C . PRO A 1 70 ? -17.075 -38.534 5.406 1.00 45.12 70 PRO A C 1
ATOM 548 O O . PRO A 1 70 ? -18.159 -38.319 5.952 1.00 45.12 70 PRO A O 1
ATOM 551 N N . PRO A 1 71 ? -16.983 -39.334 4.327 1.00 42.28 71 PRO A N 1
ATOM 552 C CA . PRO A 1 71 ? -18.124 -40.094 3.833 1.00 42.28 71 PRO A CA 1
ATOM 553 C C . PRO A 1 71 ? -18.502 -41.188 4.842 1.00 42.28 71 PRO A C 1
ATOM 555 O O . PRO A 1 71 ? -17.663 -41.994 5.255 1.00 42.28 71 PRO A O 1
ATOM 558 N N . GLY A 1 72 ? -19.774 -41.219 5.241 1.00 37.69 72 GLY A N 1
ATOM 559 C CA . GLY A 1 72 ? -20.319 -42.283 6.082 1.00 37.69 72 GLY A CA 1
ATOM 560 C C . GLY A 1 72 ? -20.323 -43.630 5.355 1.00 37.69 72 GLY A C 1
ATOM 561 O O . GLY A 1 72 ? -20.540 -43.694 4.146 1.00 37.69 72 GLY A O 1
ATOM 562 N N . LYS A 1 73 ? -20.098 -44.723 6.093 1.00 41.00 73 LYS A N 1
ATOM 563 C CA . LYS A 1 73 ? -20.192 -46.085 5.549 1.00 41.00 73 LYS A CA 1
ATOM 564 C C . LYS A 1 73 ? -21.659 -46.431 5.278 1.00 41.00 73 LYS A C 1
ATOM 566 O O . LYS A 1 73 ? -22.405 -46.660 6.228 1.00 41.00 73 LYS A O 1
ATOM 571 N N . THR A 1 74 ? -22.065 -46.520 4.017 1.00 34.25 74 THR A N 1
ATOM 572 C CA . THR A 1 74 ? -23.339 -47.147 3.643 1.00 34.25 74 THR A CA 1
ATOM 573 C C . THR A 1 74 ? -23.186 -48.667 3.585 1.00 34.25 74 THR A C 1
ATOM 575 O O . THR A 1 74 ? -22.192 -49.196 3.089 1.00 34.25 74 THR A O 1
ATOM 578 N N . SER A 1 75 ? -24.170 -49.380 4.138 1.00 39.41 75 SER A N 1
ATOM 579 C CA . SER A 1 75 ? -24.267 -50.838 4.024 1.00 39.41 75 SER A CA 1
ATOM 580 C C . SER A 1 75 ? -24.815 -51.236 2.652 1.00 39.41 75 SER A C 1
ATOM 582 O O . SER A 1 75 ? -25.564 -50.483 2.034 1.00 39.41 75 SER A O 1
ATOM 584 N N . VAL A 1 76 ? -24.485 -52.449 2.211 1.00 43.53 76 VAL A N 1
ATOM 585 C CA . VAL A 1 76 ? -25.017 -53.068 0.990 1.00 43.53 76 VAL A CA 1
ATOM 586 C C . VAL A 1 76 ? -26.544 -53.188 1.051 1.00 43.53 76 VAL A C 1
ATOM 588 O O . VAL A 1 76 ? -27.057 -53.814 1.982 1.00 43.53 76 VAL A O 1
ATOM 591 N N . ARG A 1 77 ? -27.237 -52.667 0.027 1.00 38.06 77 ARG A N 1
ATOM 592 C CA . ARG A 1 77 ? -28.362 -53.314 -0.685 1.00 38.06 77 ARG A CA 1
ATOM 593 C C . ARG A 1 77 ? -28.824 -52.482 -1.885 1.00 38.06 77 ARG A C 1
ATOM 595 O O . ARG A 1 77 ? -28.694 -51.262 -1.882 1.00 38.06 77 ARG A O 1
ATOM 602 N N . ASP A 1 78 ? -29.365 -53.164 -2.886 1.00 44.28 78 ASP A N 1
ATOM 603 C CA . ASP A 1 78 ? -29.834 -52.582 -4.143 1.00 44.28 78 ASP A CA 1
ATOM 604 C C . ASP A 1 78 ? -31.144 -51.793 -3.988 1.00 44.28 78 ASP A C 1
ATOM 606 O O . ASP A 1 78 ? -32.130 -52.302 -3.453 1.00 44.28 78 ASP A O 1
ATOM 610 N N . ALA A 1 79 ? -31.165 -50.572 -4.526 1.00 42.16 79 ALA A N 1
ATOM 611 C CA . ALA A 1 79 ? -32.360 -49.831 -4.932 1.00 42.16 79 ALA A CA 1
ATOM 612 C C . ALA A 1 79 ? -31.952 -48.725 -5.927 1.00 42.16 79 ALA A C 1
ATOM 614 O O . ALA A 1 79 ? -30.832 -48.217 -5.868 1.00 42.16 79 ALA A O 1
ATOM 615 N N . GLY A 1 80 ? -32.841 -48.362 -6.857 1.00 41.16 80 GLY A N 1
ATOM 616 C CA . GLY A 1 80 ? -32.547 -47.381 -7.909 1.00 41.16 80 GLY A CA 1
ATOM 617 C C . GLY A 1 80 ? -32.376 -45.943 -7.398 1.00 41.16 80 GLY A C 1
ATOM 618 O O . GLY A 1 80 ? -32.979 -45.544 -6.401 1.00 41.16 80 GLY A O 1
ATOM 619 N N . PHE A 1 81 ? -31.578 -45.146 -8.114 1.00 42.38 81 PHE A N 1
ATOM 620 C CA . PHE A 1 81 ? -31.374 -43.726 -7.815 1.00 42.38 81 PHE A CA 1
ATOM 621 C C . PHE A 1 81 ? -32.665 -42.920 -8.019 1.00 42.38 81 PHE A C 1
ATOM 623 O O . PHE A 1 81 ? -33.167 -42.831 -9.138 1.00 42.38 81 PHE A O 1
ATOM 630 N N . LYS A 1 82 ? -33.153 -42.267 -6.959 1.00 40.12 82 LYS A N 1
ATOM 631 C CA . LYS A 1 82 ? -34.182 -41.221 -7.043 1.00 40.12 82 LYS A CA 1
ATOM 632 C C . LYS A 1 82 ? -33.572 -39.857 -6.727 1.00 40.12 82 LYS A C 1
ATOM 634 O O . LYS A 1 82 ? -32.768 -39.745 -5.804 1.00 40.12 82 LYS A O 1
ATOM 639 N N . TRP A 1 83 ? -33.992 -38.833 -7.465 1.00 40.91 83 TRP A N 1
ATOM 640 C CA . TRP A 1 83 ? -33.710 -37.431 -7.161 1.00 40.91 83 TRP A CA 1
ATOM 641 C C . TRP A 1 83 ? -35.031 -36.694 -6.946 1.00 40.91 83 TRP A C 1
ATOM 643 O O . TRP A 1 83 ? -35.908 -36.702 -7.810 1.00 40.91 83 TRP A O 1
ATOM 653 N N . GLU A 1 84 ? -35.157 -36.056 -5.787 1.00 43.81 84 GLU A N 1
ATOM 654 C CA . GLU A 1 84 ? -36.363 -35.355 -5.359 1.00 43.81 84 GLU A CA 1
ATOM 655 C C . GLU A 1 84 ? -36.000 -33.937 -4.911 1.00 43.81 84 GLU A C 1
ATOM 657 O O . GLU A 1 84 ? -35.127 -33.739 -4.065 1.00 43.81 84 GLU A O 1
ATOM 662 N N . GLY A 1 85 ? -36.656 -32.945 -5.513 1.00 50.84 85 GLY A N 1
ATOM 663 C CA . GLY A 1 85 ? -36.675 -31.566 -5.031 1.00 50.84 85 GLY A CA 1
ATOM 664 C C . GLY A 1 85 ? -38.020 -31.287 -4.365 1.00 50.84 85 GLY A C 1
ATOM 665 O O . GLY A 1 85 ? -39.011 -31.926 -4.701 1.00 50.84 85 GLY A O 1
ATOM 666 N N . SER A 1 86 ? -38.085 -30.317 -3.450 1.00 53.56 86 SER A N 1
ATOM 667 C CA . SER A 1 86 ? -39.188 -30.138 -2.481 1.00 53.56 86 SER A CA 1
ATOM 668 C C . SER A 1 86 ? -40.613 -29.919 -3.032 1.00 53.56 86 SER A C 1
ATOM 670 O O . SER A 1 86 ? -41.530 -29.732 -2.239 1.00 53.56 86 SER A O 1
ATOM 672 N N . THR A 1 87 ? -40.821 -29.931 -4.352 1.00 42.59 87 THR A N 1
ATOM 673 C CA . THR A 1 87 ? -42.146 -29.934 -5.002 1.00 42.59 87 THR A CA 1
ATOM 674 C C . THR A 1 87 ? -42.268 -30.865 -6.220 1.00 42.59 87 THR A C 1
ATOM 676 O O . THR A 1 87 ? -43.351 -30.933 -6.791 1.00 42.59 87 THR A O 1
ATOM 679 N N . ASN A 1 88 ? -41.212 -31.577 -6.646 1.00 44.94 88 ASN A N 1
ATOM 680 C CA . ASN A 1 88 ? -41.254 -32.481 -7.806 1.00 44.94 88 ASN A CA 1
ATOM 681 C C . ASN A 1 88 ? -40.229 -33.625 -7.701 1.00 44.94 88 ASN A C 1
ATOM 683 O O . ASN A 1 88 ? -39.056 -33.408 -7.387 1.00 44.94 88 ASN A O 1
ATOM 687 N N . CYS A 1 89 ? -40.670 -34.830 -8.065 1.00 46.28 89 CYS A N 1
ATOM 688 C CA . CYS A 1 89 ? -39.866 -36.050 -8.102 1.00 46.28 89 CYS A CA 1
ATOM 689 C C . CYS A 1 89 ? -39.728 -36.516 -9.562 1.00 46.28 89 CYS A C 1
ATOM 691 O O . CYS A 1 89 ? -40.736 -36.651 -10.256 1.00 46.28 89 CYS A O 1
ATOM 693 N N . LEU A 1 90 ? -38.500 -36.737 -10.048 1.00 46.28 90 LEU A N 1
ATOM 694 C CA . LEU A 1 90 ? -38.239 -37.198 -11.420 1.00 46.28 90 LEU A CA 1
ATOM 695 C C . LEU A 1 90 ? -37.569 -38.574 -11.400 1.00 46.28 90 LEU A C 1
ATOM 697 O O . LEU A 1 90 ? -36.371 -38.712 -11.151 1.00 46.28 90 LEU A O 1
ATOM 701 N N . GLU A 1 91 ? -38.364 -39.604 -11.677 1.00 41.62 91 GLU A N 1
ATOM 702 C CA . GLU A 1 91 ? -37.928 -40.998 -11.693 1.00 41.62 91 GLU A CA 1
ATOM 703 C C . GLU A 1 91 ? -37.389 -41.385 -13.078 1.00 41.62 91 GLU A C 1
ATOM 705 O O . GLU A 1 91 ? -38.126 -41.814 -13.964 1.00 41.62 91 GLU A O 1
ATOM 710 N N . ILE A 1 92 ? -36.079 -41.213 -13.278 1.00 44.06 92 ILE A N 1
ATOM 711 C CA . ILE A 1 92 ? -35.407 -41.619 -14.518 1.00 44.06 92 ILE A CA 1
ATOM 712 C C . ILE A 1 92 ? -35.204 -43.137 -14.494 1.00 44.06 92 ILE A C 1
ATOM 714 O O . ILE A 1 92 ? -34.227 -43.640 -13.938 1.00 44.06 92 ILE A O 1
ATOM 718 N N . THR A 1 93 ? -36.118 -43.878 -15.121 1.00 44.75 93 THR A N 1
ATOM 719 C CA . THR A 1 93 ? -35.910 -45.302 -15.409 1.00 44.75 93 THR A CA 1
ATOM 720 C C . THR A 1 93 ? -34.686 -45.458 -16.323 1.00 44.75 93 THR A C 1
ATOM 722 O O . THR A 1 93 ? -34.677 -44.859 -17.403 1.00 44.75 93 THR A O 1
ATOM 725 N N . PRO A 1 94 ? -33.658 -46.247 -15.957 1.00 46.62 94 PRO A N 1
ATOM 726 C CA . PRO A 1 94 ? -32.554 -46.535 -16.865 1.00 46.62 94 PRO A CA 1
ATOM 727 C C . PRO A 1 94 ? -33.090 -47.299 -18.079 1.00 46.62 94 PRO A C 1
ATOM 729 O O . PRO A 1 94 ? -33.557 -48.430 -17.944 1.00 46.62 94 PRO A O 1
ATOM 732 N N . LEU A 1 95 ? -33.069 -46.671 -19.258 1.00 55.34 95 LEU A N 1
ATOM 733 C CA . LEU A 1 95 ? -33.456 -47.356 -20.487 1.00 55.34 95 LEU A CA 1
ATOM 734 C C . LEU A 1 95 ? -32.448 -48.457 -20.823 1.00 55.34 95 LEU A C 1
ATOM 736 O O . LEU A 1 95 ? -31.257 -48.344 -20.543 1.00 55.34 95 LEU A O 1
ATOM 740 N N . ASP A 1 96 ? -32.969 -49.504 -21.450 1.00 46.19 96 ASP A N 1
ATOM 741 C CA . ASP A 1 96 ? -32.248 -50.710 -21.835 1.00 46.19 96 ASP A CA 1
ATOM 742 C C . ASP A 1 96 ? -30.933 -50.422 -22.587 1.00 46.19 96 ASP A C 1
ATOM 744 O O . ASP A 1 96 ? -30.892 -49.675 -23.571 1.00 46.19 96 ASP A O 1
ATOM 748 N N . MET A 1 97 ? -29.854 -51.057 -22.127 1.00 53.19 97 MET A N 1
ATOM 749 C CA . MET A 1 97 ? -28.511 -50.936 -22.693 1.00 53.19 97 MET A CA 1
ATOM 750 C C . MET A 1 97 ? -28.431 -51.521 -24.113 1.00 53.19 97 MET A C 1
ATOM 752 O O . MET A 1 97 ? -27.644 -51.045 -24.933 1.00 53.19 97 MET A O 1
ATOM 756 N N . GLU A 1 98 ? -29.304 -52.475 -24.451 1.00 53.56 98 GLU A N 1
ATOM 757 C CA . GLU A 1 98 ? -29.413 -53.035 -25.801 1.00 53.56 98 GLU A CA 1
ATOM 758 C C . GLU A 1 98 ? -29.988 -52.011 -26.804 1.00 53.56 98 GLU A C 1
ATOM 760 O O . GLU A 1 98 ? -29.559 -51.956 -27.960 1.00 53.56 98 GLU A O 1
ATOM 765 N N . LYS A 1 99 ? -30.845 -51.077 -26.355 1.00 55.47 99 LYS A N 1
ATOM 766 C CA . LYS A 1 99 ? -31.269 -49.925 -27.179 1.00 55.47 99 LYS A CA 1
ATOM 767 C C . LYS A 1 99 ? -30.159 -48.897 -27.391 1.00 55.47 99 LYS A C 1
ATOM 769 O O . LYS A 1 99 ? -30.105 -48.299 -28.464 1.00 55.47 99 LYS A O 1
ATOM 774 N N . MET A 1 100 ? -29.256 -48.704 -26.427 1.00 54.06 100 MET A N 1
ATOM 775 C CA . MET A 1 100 ? -28.103 -47.803 -26.603 1.00 54.06 100 MET A CA 1
ATOM 776 C C . MET A 1 100 ? -27.186 -48.301 -27.734 1.00 54.06 100 MET A C 1
ATOM 778 O O . MET A 1 100 ? -26.749 -47.519 -28.576 1.00 54.06 100 MET A O 1
ATOM 782 N N . MET A 1 101 ? -26.973 -49.619 -27.801 1.00 49.97 101 MET A N 1
ATOM 783 C CA . MET A 1 101 ? -26.208 -50.288 -28.862 1.00 49.97 101 MET A CA 1
ATOM 784 C C . MET A 1 101 ? -26.856 -50.177 -30.253 1.00 49.97 101 MET A C 1
ATOM 786 O O . MET A 1 101 ? -26.147 -50.207 -31.258 1.00 49.97 101 MET A O 1
ATOM 790 N N . LEU A 1 102 ? -28.183 -50.021 -30.332 1.00 54.59 102 LEU A N 1
ATOM 791 C CA . LEU A 1 102 ? -28.890 -49.768 -31.593 1.00 54.59 102 LEU A CA 1
ATOM 792 C C . LEU A 1 102 ? -28.771 -48.308 -32.057 1.00 54.59 102 LEU A C 1
ATOM 794 O O . LEU A 1 102 ? -28.641 -48.077 -33.254 1.00 54.59 102 LEU A O 1
ATOM 798 N N . VAL A 1 103 ? -28.760 -47.338 -31.135 1.00 51.84 103 VAL A N 1
ATOM 799 C CA . VAL A 1 103 ? -28.589 -45.903 -31.457 1.00 51.84 103 VAL A CA 1
ATOM 800 C C . VAL A 1 103 ? -27.137 -45.558 -31.821 1.00 51.84 103 VAL A C 1
ATOM 802 O O . VAL A 1 103 ? -26.902 -44.630 -32.585 1.00 51.84 103 VAL A O 1
ATOM 805 N N . LEU A 1 104 ? -26.157 -46.323 -31.326 1.00 46.22 104 LEU A N 1
ATOM 806 C CA . LEU A 1 104 ? -24.742 -46.176 -31.695 1.00 46.22 104 LEU A CA 1
ATOM 807 C C . LEU A 1 104 ? -24.348 -46.911 -32.991 1.00 46.22 104 LEU A C 1
ATOM 809 O O . LEU A 1 104 ? -23.180 -46.871 -33.383 1.00 46.22 104 LEU A O 1
ATOM 813 N N . ARG A 1 105 ? -25.295 -47.543 -33.701 1.00 48.84 105 ARG A N 1
ATOM 814 C CA . ARG A 1 105 ? -25.081 -47.846 -35.121 1.00 48.84 105 ARG A CA 1
ATOM 815 C C . ARG A 1 105 ? -25.222 -46.559 -35.924 1.00 48.84 105 ARG A C 1
ATOM 817 O O . ARG A 1 105 ? -26.286 -45.950 -35.932 1.00 48.84 105 ARG A O 1
ATOM 824 N N . MET A 1 106 ? -24.162 -46.212 -36.650 1.00 48.88 106 MET A N 1
ATOM 825 C CA . MET A 1 106 ? -24.176 -45.189 -37.696 1.00 48.88 106 MET A CA 1
ATOM 826 C C . MET A 1 106 ? -25.060 -45.651 -38.865 1.00 48.88 106 MET A C 1
ATOM 828 O O 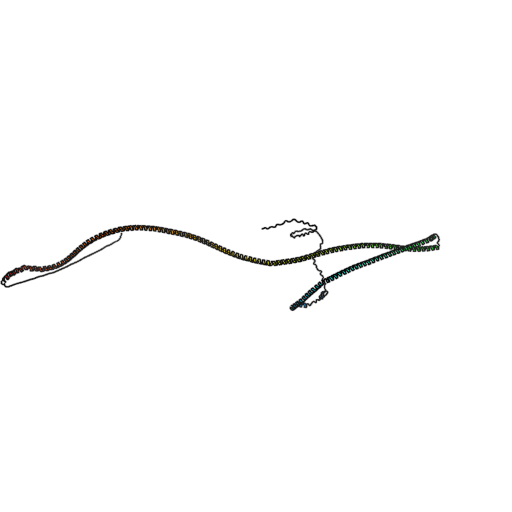. MET A 1 106 ? -24.568 -46.138 -39.881 1.00 48.88 106 MET A O 1
ATOM 832 N N . ASN A 1 107 ? -26.374 -45.532 -38.698 1.00 51.78 107 ASN A N 1
ATOM 833 C CA . ASN A 1 107 ? -27.292 -45.411 -39.817 1.00 51.78 107 ASN A CA 1
ATOM 834 C C . ASN A 1 107 ? -27.278 -43.929 -40.204 1.00 51.78 107 ASN A C 1
ATOM 836 O O . ASN A 1 107 ? -27.792 -43.110 -39.441 1.00 51.78 107 ASN A O 1
ATOM 840 N N . ASP A 1 108 ? -26.686 -43.578 -41.347 1.00 50.81 108 ASP A N 1
ATOM 841 C CA . ASP A 1 108 ? -26.847 -42.227 -41.890 1.00 50.81 108 ASP A CA 1
ATOM 842 C C . ASP A 1 108 ? -28.351 -41.976 -42.117 1.00 50.81 108 ASP A C 1
ATOM 844 O O . ASP A 1 108 ? -28.993 -42.774 -42.813 1.00 50.81 108 ASP A O 1
ATOM 848 N N . PRO A 1 109 ? -28.949 -40.922 -41.527 1.00 52.44 109 PRO A N 1
ATOM 849 C CA . PRO A 1 109 ? -30.340 -40.593 -41.794 1.00 52.44 109 PRO A CA 1
ATOM 850 C C . PRO A 1 109 ? -30.476 -40.200 -43.264 1.00 52.44 109 PRO A C 1
ATOM 852 O O . PRO A 1 109 ? -29.658 -39.446 -43.799 1.00 52.44 109 PRO A O 1
ATOM 855 N N . SER A 1 110 ? -31.524 -40.691 -43.928 1.00 57.38 110 SER A N 1
ATOM 856 C CA . SER A 1 110 ? -31.835 -40.210 -45.277 1.00 57.38 110 SER A CA 1
ATOM 857 C C . SER A 1 110 ? -32.134 -38.707 -45.228 1.00 57.38 110 SER A C 1
ATOM 859 O O . SER A 1 110 ? -32.669 -38.214 -44.233 1.00 57.38 110 SER A O 1
ATOM 861 N N . THR A 1 111 ? -31.757 -37.971 -46.275 1.00 60.41 111 THR A N 1
ATOM 862 C CA . THR A 1 111 ? -31.681 -36.498 -46.252 1.00 60.41 111 THR A CA 1
ATOM 863 C C . THR A 1 111 ? -32.994 -35.826 -45.817 1.00 60.41 111 THR A C 1
ATOM 865 O O . THR A 1 111 ? -32.963 -34.844 -45.074 1.00 60.41 111 THR A O 1
ATOM 868 N N . ASP A 1 112 ? -34.133 -36.419 -46.179 1.00 63.53 112 ASP A N 1
ATOM 869 C CA . ASP A 1 112 ? -35.483 -35.965 -45.825 1.00 63.53 112 ASP A CA 1
ATOM 870 C C . ASP A 1 112 ? -35.752 -35.976 -44.302 1.00 63.53 112 ASP A C 1
ATOM 872 O O . ASP A 1 112 ? -36.429 -35.087 -43.777 1.00 63.53 112 ASP A O 1
ATOM 876 N N . GLU A 1 113 ? -35.215 -36.955 -43.560 1.00 64.75 113 GLU A N 1
ATOM 877 C CA . GLU A 1 113 ? -35.416 -37.058 -42.104 1.00 64.75 113 GLU A CA 1
ATOM 878 C C . GLU A 1 113 ? -34.646 -35.968 -41.350 1.00 64.75 113 GLU A C 1
ATOM 880 O O . GLU A 1 113 ? -35.147 -35.396 -40.375 1.00 64.75 113 GLU A O 1
ATOM 885 N N . GLU A 1 114 ? -33.436 -35.642 -41.812 1.00 68.06 114 GLU A N 1
ATOM 886 C CA . GLU A 1 114 ? -32.628 -34.593 -41.199 1.00 68.06 114 GLU A CA 1
ATOM 887 C C . GLU A 1 114 ? -33.219 -33.200 -41.479 1.00 68.06 114 GLU A C 1
ATOM 889 O O . GLU A 1 114 ? -33.283 -32.360 -40.577 1.00 68.06 114 GLU A O 1
ATOM 894 N N . GLU A 1 115 ? -33.733 -32.956 -42.690 1.00 73.94 115 GLU A N 1
ATOM 895 C CA . GLU A 1 115 ? -34.400 -31.695 -43.0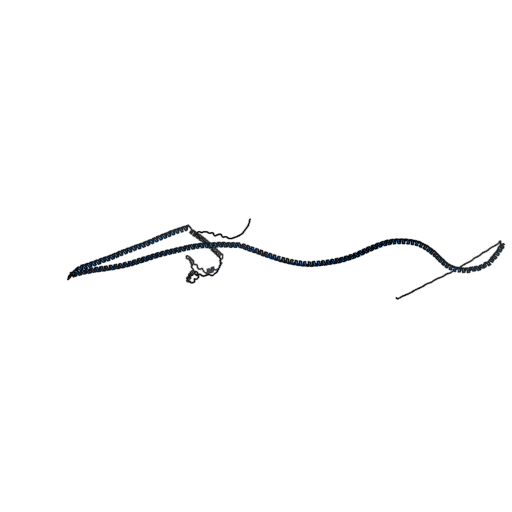31 1.00 73.94 115 GLU A CA 1
ATOM 896 C C . GLU A 1 115 ? -35.718 -31.505 -42.256 1.00 73.94 115 GLU A C 1
ATOM 898 O O . GLU A 1 115 ? -35.981 -30.413 -41.735 1.00 73.94 115 GLU A O 1
ATOM 903 N N . PHE A 1 116 ? -36.498 -32.574 -42.048 1.00 80.31 116 PHE A N 1
ATOM 904 C CA . PHE A 1 116 ? -37.669 -32.548 -41.165 1.00 80.31 116 PHE A CA 1
ATOM 905 C C . PHE A 1 116 ? -37.302 -32.173 -39.717 1.00 80.31 116 PHE A C 1
ATOM 907 O O . PHE A 1 116 ? -37.980 -31.346 -39.096 1.00 80.31 116 PHE A O 1
ATOM 914 N N . LEU A 1 117 ? -36.206 -32.722 -39.179 1.00 79.25 117 LEU A N 1
ATOM 915 C CA . LEU A 1 117 ? -35.716 -32.374 -37.841 1.00 79.25 117 LEU A CA 1
ATOM 916 C C . LEU A 1 117 ? -35.248 -30.914 -37.758 1.00 79.25 117 LEU A C 1
ATOM 918 O O . LEU A 1 117 ? -35.631 -30.217 -36.816 1.00 79.25 117 LEU A O 1
ATOM 922 N N . ARG A 1 118 ? -34.499 -30.415 -38.752 1.00 77.00 118 ARG A N 1
ATOM 923 C CA . ARG A 1 118 ? -34.075 -29.001 -38.838 1.00 77.00 118 ARG A CA 1
ATOM 924 C C . ARG A 1 118 ? -35.279 -28.052 -38.885 1.00 77.00 118 ARG A C 1
ATOM 926 O O . ARG A 1 118 ? -35.321 -27.072 -38.140 1.00 77.00 118 ARG A O 1
ATOM 933 N N . SER A 1 119 ? -36.292 -28.376 -39.689 1.00 82.69 119 SER A N 1
ATOM 934 C CA . SER A 1 119 ? -37.551 -27.624 -39.760 1.00 82.69 119 SER A CA 1
ATOM 935 C C . SER A 1 119 ? -38.260 -27.582 -38.400 1.00 82.69 119 SER A C 1
ATOM 937 O O . SER A 1 119 ? -38.614 -26.508 -37.903 1.00 82.69 119 SER A O 1
ATOM 939 N N . LYS A 1 120 ? -38.377 -28.736 -37.728 1.00 87.31 120 LYS A N 1
ATOM 940 C CA . LYS A 1 120 ? -39.010 -28.843 -36.407 1.00 87.31 120 LYS A CA 1
ATOM 941 C C . LYS A 1 120 ? -38.254 -28.062 -35.326 1.00 87.31 120 LYS A C 1
ATOM 943 O O . LYS A 1 120 ? -38.898 -27.364 -34.543 1.00 87.31 120 LYS A O 1
ATOM 948 N N . ILE A 1 121 ? -36.919 -28.102 -35.317 1.00 84.94 121 ILE A N 1
ATOM 949 C CA . ILE A 1 121 ? -36.078 -27.264 -34.443 1.00 84.94 121 ILE A CA 1
ATOM 950 C C . ILE A 1 121 ? -36.402 -25.781 -34.667 1.00 84.94 121 ILE A C 1
ATOM 952 O O . ILE A 1 121 ? -36.756 -25.091 -33.712 1.00 84.94 121 ILE A O 1
ATOM 956 N N . SER A 1 122 ? -36.448 -25.326 -35.923 1.00 86.75 122 SER A N 1
ATOM 957 C CA . SER A 1 122 ? -36.776 -23.932 -36.241 1.00 86.75 122 SER A CA 1
ATOM 958 C C . SER A 1 122 ? -38.196 -23.507 -35.833 1.00 86.75 122 SER A C 1
ATOM 960 O O . SER A 1 122 ? -38.441 -22.322 -35.601 1.00 86.75 122 SER A O 1
ATOM 962 N N . THR A 1 123 ? -39.152 -24.438 -35.710 1.00 89.25 123 THR A N 1
ATOM 963 C CA . THR A 1 123 ? -40.474 -24.126 -35.126 1.00 89.25 123 THR A CA 1
ATOM 964 C C . THR A 1 123 ? -40.444 -23.977 -33.604 1.00 89.25 123 THR A C 1
ATOM 966 O O . THR A 1 123 ? -41.221 -23.188 -33.065 1.00 89.25 123 THR A O 1
ATOM 969 N N . TYR A 1 124 ? -39.544 -24.677 -32.904 1.00 91.81 124 TYR A N 1
ATOM 970 C CA . TYR A 1 124 ? -39.358 -24.500 -31.462 1.00 91.81 124 TYR A CA 1
ATOM 971 C C . TYR A 1 124 ? -38.570 -23.230 -31.139 1.00 91.81 124 TYR A C 1
ATOM 973 O O . TYR A 1 124 ? -38.987 -22.503 -30.245 1.00 91.81 124 TYR A O 1
ATOM 981 N N . GLU A 1 125 ? -37.511 -22.915 -31.891 1.00 88.69 125 GLU A N 1
ATOM 982 C CA . GLU A 1 125 ? -36.733 -21.671 -31.748 1.00 88.69 125 GLU A CA 1
ATOM 983 C C . GLU A 1 125 ? -37.644 -20.439 -31.849 1.00 88.69 125 GLU A C 1
ATOM 985 O O . GLU A 1 125 ? -37.782 -19.696 -30.881 1.00 88.69 125 GLU A O 1
ATOM 990 N N . LYS A 1 126 ? -38.412 -20.316 -32.941 1.00 91.81 126 LYS A N 1
ATOM 991 C CA . LYS A 1 126 ? -39.384 -19.220 -33.130 1.00 91.81 126 LYS A CA 1
ATOM 992 C C . LYS A 1 126 ? -40.427 -19.125 -32.008 1.00 91.81 126 LYS A C 1
ATOM 994 O O . LYS A 1 126 ? -40.918 -18.037 -31.710 1.00 91.81 126 LYS A O 1
ATOM 999 N N . LYS A 1 127 ? -40.795 -20.253 -31.388 1.00 93.38 127 LYS A N 1
ATOM 1000 C CA . LYS A 1 127 ? -41.747 -20.279 -30.268 1.00 93.38 127 LYS A CA 1
ATOM 1001 C C . LYS A 1 127 ? -41.096 -19.884 -28.940 1.00 93.38 127 LYS A C 1
ATOM 1003 O O . LYS A 1 127 ? -41.756 -19.247 -28.124 1.00 93.38 127 LYS A O 1
ATOM 1008 N N . ILE A 1 128 ? -39.823 -20.221 -28.736 1.00 91.62 128 ILE A N 1
ATOM 1009 C CA . ILE A 1 128 ? -39.012 -19.722 -27.620 1.00 91.62 128 ILE A CA 1
ATOM 1010 C C . ILE A 1 128 ? -38.844 -18.206 -27.758 1.00 91.62 128 ILE A C 1
ATOM 1012 O O . ILE A 1 128 ? -39.103 -17.496 -26.792 1.00 91.62 128 ILE A O 1
ATOM 1016 N N . ASP A 1 129 ? -38.522 -17.702 -28.952 1.00 91.44 129 ASP A N 1
ATOM 1017 C CA . ASP A 1 129 ? -38.372 -16.266 -29.212 1.00 91.44 129 ASP A CA 1
ATOM 1018 C C . ASP A 1 129 ? -39.671 -15.489 -28.935 1.00 91.44 129 ASP A C 1
ATOM 1020 O O . ASP A 1 129 ? -39.639 -14.496 -28.209 1.00 91.44 129 ASP A O 1
ATOM 1024 N N . SER A 1 130 ? -40.829 -15.973 -29.416 1.00 92.88 130 SER A N 1
ATOM 1025 C CA . SER A 1 130 ? -42.141 -15.365 -29.111 1.00 92.88 130 SER A CA 1
ATOM 1026 C C . SER A 1 130 ? -42.393 -15.295 -27.604 1.00 92.88 130 SER A C 1
ATOM 1028 O O . SER A 1 130 ? -42.672 -14.222 -27.074 1.00 92.88 130 SER A O 1
ATOM 1030 N N . LEU A 1 131 ? -42.199 -16.409 -26.888 1.00 94.19 131 LEU A N 1
ATOM 1031 C CA . LEU A 1 131 ? -42.388 -16.465 -25.437 1.00 94.19 131 LEU A CA 1
ATOM 1032 C C . LEU A 1 131 ? -41.389 -15.575 -24.681 1.00 94.19 131 LEU A C 1
ATOM 1034 O O . LEU A 1 131 ? -41.753 -14.971 -23.675 1.00 94.19 131 LEU A O 1
ATOM 1038 N N . MET A 1 132 ? -40.150 -15.443 -25.158 1.00 90.81 132 MET A N 1
ATOM 1039 C CA . MET A 1 132 ? -39.152 -14.535 -24.584 1.00 90.81 132 MET A CA 1
ATOM 1040 C C . MET A 1 132 ? -39.518 -13.062 -24.813 1.00 90.81 132 MET A C 1
ATOM 1042 O O . MET A 1 132 ? -39.336 -12.244 -23.907 1.00 90.81 132 MET A O 1
ATOM 1046 N N . CYS A 1 133 ? -40.088 -12.716 -25.971 1.00 91.50 133 CYS A N 1
ATOM 1047 C CA . CYS A 1 133 ? -40.658 -11.393 -26.225 1.00 91.50 133 CYS A CA 1
ATOM 1048 C C . CYS A 1 133 ? -41.881 -11.116 -25.337 1.00 91.50 133 CYS A C 1
ATOM 1050 O O . CYS A 1 133 ? -41.930 -10.068 -24.694 1.00 91.50 133 CYS A O 1
ATOM 1052 N N . GLU A 1 134 ? -42.823 -12.058 -25.235 1.00 93.31 134 GLU A N 1
ATOM 1053 C CA . GLU A 1 134 ? -44.023 -11.957 -24.391 1.00 93.31 134 GLU A CA 1
ATOM 1054 C C . GLU A 1 134 ? -43.653 -11.783 -22.908 1.00 93.31 134 GLU A C 1
ATOM 1056 O O . GLU A 1 134 ? -44.094 -10.829 -22.262 1.00 93.31 134 GLU A O 1
ATOM 1061 N N . VAL A 1 135 ? -42.756 -12.624 -22.377 1.00 93.38 135 VAL A N 1
ATOM 1062 C CA . VAL A 1 135 ? -42.208 -12.495 -21.013 1.00 93.38 135 VAL A CA 1
ATOM 1063 C C . VAL A 1 135 ? -41.463 -11.169 -20.834 1.00 93.38 135 VAL A C 1
ATOM 1065 O O . VAL A 1 135 ? -41.575 -10.549 -19.776 1.00 93.38 135 VAL A O 1
ATOM 1068 N N . GLY A 1 136 ? -40.756 -10.686 -21.860 1.00 90.88 136 GLY A N 1
ATOM 1069 C CA . GLY A 1 136 ? -40.153 -9.353 -21.878 1.00 90.88 136 GLY A CA 1
ATOM 1070 C C . GLY A 1 136 ? -41.189 -8.233 -21.721 1.00 90.88 136 GLY A C 1
ATOM 1071 O O . GLY A 1 136 ? -41.022 -7.359 -20.870 1.00 90.88 136 GLY A O 1
ATOM 1072 N N . THR A 1 137 ? -42.287 -8.281 -22.481 1.00 90.62 137 THR A N 1
ATOM 1073 C CA . THR A 1 137 ? -43.377 -7.295 -22.380 1.00 90.62 137 THR A CA 1
ATOM 1074 C C . THR A 1 137 ? -44.110 -7.360 -21.041 1.00 90.62 137 THR A C 1
ATOM 1076 O O . THR A 1 137 ? -44.259 -6.328 -20.392 1.00 90.62 137 THR A O 1
ATOM 1079 N N . LEU A 1 138 ? -44.467 -8.555 -20.558 1.00 93.12 138 LEU A N 1
ATOM 1080 C CA . LEU A 1 138 ? -45.136 -8.742 -19.266 1.00 93.12 138 LEU A CA 1
ATOM 1081 C C . LEU A 1 138 ? -44.258 -8.289 -18.093 1.00 93.12 138 LEU A C 1
ATOM 1083 O O . LEU A 1 138 ? -44.751 -7.666 -17.154 1.00 93.12 138 LEU A O 1
ATOM 1087 N N . LYS A 1 139 ? -42.944 -8.540 -18.156 1.00 90.69 139 LYS A N 1
ATOM 1088 C CA . LYS A 1 139 ? -41.984 -8.021 -17.174 1.00 90.69 139 LYS A CA 1
ATOM 1089 C C . LYS A 1 139 ? -41.960 -6.492 -17.180 1.00 90.69 139 LYS A C 1
ATOM 1091 O O . LYS A 1 139 ? -42.024 -5.890 -16.112 1.00 90.69 139 LYS A O 1
ATOM 1096 N N . ASN A 1 140 ? -41.911 -5.872 -18.359 1.00 88.88 140 ASN A N 1
ATOM 1097 C CA . ASN A 1 140 ? -41.931 -4.415 -18.482 1.00 88.88 140 ASN A CA 1
ATOM 1098 C C . ASN A 1 140 ? -43.251 -3.815 -17.970 1.00 88.88 140 ASN A C 1
ATOM 1100 O O . ASN A 1 140 ? -43.208 -2.812 -17.268 1.00 88.88 140 ASN A O 1
ATOM 1104 N N . GLU A 1 141 ? -44.402 -4.442 -18.228 1.00 90.12 141 GLU A N 1
ATOM 1105 C CA . GLU A 1 141 ? -45.689 -4.016 -17.659 1.00 90.12 141 GLU A CA 1
ATOM 1106 C C . GLU A 1 141 ? -45.735 -4.118 -16.130 1.00 90.12 141 GLU A C 1
ATOM 1108 O O . GLU A 1 141 ? -46.277 -3.232 -15.470 1.00 90.12 141 GLU A O 1
ATOM 1113 N N . VAL A 1 142 ? -45.196 -5.197 -15.553 1.00 88.19 142 VAL A N 1
ATOM 1114 C CA . VAL A 1 142 ? -45.152 -5.389 -14.096 1.00 88.19 142 VAL A CA 1
ATOM 1115 C C . VAL A 1 142 ? -44.244 -4.349 -13.439 1.00 88.19 142 VAL A C 1
ATOM 1117 O O . VAL A 1 142 ? -44.634 -3.762 -12.431 1.00 88.19 142 VAL A O 1
ATOM 1120 N N . GLU A 1 143 ? -43.074 -4.062 -14.014 1.00 83.50 143 GLU A N 1
ATOM 1121 C CA . GLU A 1 143 ? -42.217 -2.975 -13.528 1.00 83.50 143 GLU A CA 1
ATOM 1122 C C . GLU A 1 143 ? -42.854 -1.595 -13.758 1.00 83.50 143 GLU A C 1
ATOM 1124 O O . GLU A 1 143 ? -42.786 -0.744 -12.874 1.00 83.50 143 GLU A O 1
ATOM 1129 N N . GLN A 1 144 ? -43.561 -1.377 -14.874 1.00 83.50 144 GLN A N 1
ATOM 1130 C CA . GLN A 1 144 ? -44.274 -0.122 -15.122 1.00 83.50 144 GLN A CA 1
ATOM 1131 C C . GLN A 1 144 ? -45.401 0.100 -14.102 1.00 83.50 144 GLN A C 1
ATOM 1133 O O . GLN A 1 144 ? -45.526 1.203 -13.573 1.00 83.50 144 GLN A O 1
ATOM 1138 N N . LYS A 1 145 ? -46.157 -0.948 -13.747 1.00 81.81 145 LYS A N 1
ATOM 1139 C CA . LYS A 1 145 ? -47.184 -0.905 -12.691 1.00 81.81 145 LYS A CA 1
ATOM 1140 C C . LYS A 1 145 ? -46.572 -0.646 -11.305 1.00 81.81 145 LYS A C 1
ATOM 1142 O O . LYS A 1 145 ? -47.088 0.192 -10.579 1.00 81.81 145 LYS A O 1
ATOM 1147 N N . LYS A 1 146 ? -45.427 -1.246 -10.953 1.00 80.06 146 LYS A N 1
ATOM 1148 C CA . LYS A 1 146 ? -44.673 -0.883 -9.725 1.00 80.06 146 LYS A CA 1
ATOM 1149 C C . LYS A 1 146 ? -44.134 0.556 -9.752 1.00 80.06 146 LYS A C 1
ATOM 1151 O O . LYS A 1 146 ? -43.967 1.186 -8.708 1.00 80.06 146 LYS A O 1
ATOM 1156 N N . SER A 1 147 ? -43.839 1.083 -10.940 1.00 76.69 147 SER A N 1
ATOM 1157 C CA . SER A 1 147 ? -43.401 2.470 -11.123 1.00 76.69 147 SER A CA 1
ATOM 1158 C C . SER A 1 147 ? -44.548 3.491 -11.101 1.00 76.69 147 SER A C 1
ATOM 1160 O O . SER A 1 147 ? -44.279 4.689 -11.167 1.00 76.69 147 SER A O 1
ATOM 1162 N N . ASP A 1 148 ? -45.809 3.044 -11.012 1.00 85.94 148 ASP A N 1
ATOM 1163 C CA . ASP A 1 148 ? -46.981 3.918 -11.058 1.00 85.94 148 ASP A CA 1
ATOM 1164 C C . ASP A 1 148 ? -46.999 4.883 -9.849 1.00 85.94 148 ASP A C 1
ATOM 1166 O O . ASP A 1 148 ? -47.082 4.438 -8.695 1.00 85.94 148 ASP A O 1
ATOM 1170 N N . PRO A 1 149 ? -46.965 6.214 -10.076 1.00 82.88 149 PRO A N 1
ATOM 1171 C CA . PRO A 1 149 ? -46.972 7.200 -8.997 1.00 82.88 149 PRO A CA 1
ATOM 1172 C C . PRO A 1 149 ? -48.221 7.161 -8.107 1.00 82.88 149 PRO A C 1
ATOM 1174 O O . PRO A 1 149 ? -48.195 7.729 -7.016 1.00 82.88 149 PRO A O 1
ATOM 1177 N N . SER A 1 150 ? -49.323 6.544 -8.546 1.00 85.81 150 SER A N 1
ATOM 1178 C CA . SER A 1 150 ? -50.515 6.340 -7.717 1.00 85.81 150 SER A CA 1
ATOM 1179 C C . SER A 1 150 ? -50.306 5.227 -6.688 1.00 85.81 150 SER A C 1
ATOM 1181 O O . SER A 1 150 ? -50.559 5.450 -5.504 1.00 85.8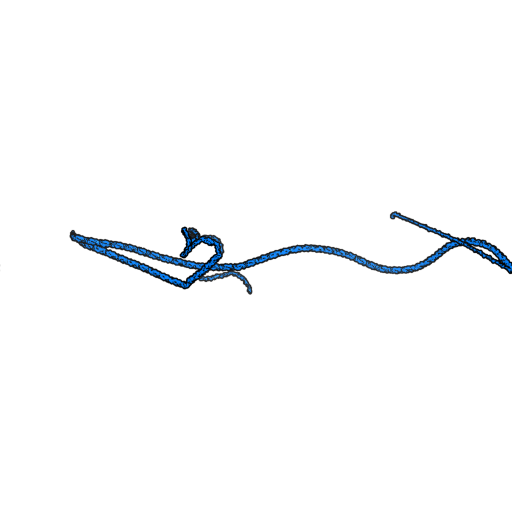1 150 SER A O 1
ATOM 1183 N N . ILE A 1 151 ? -49.755 4.080 -7.097 1.00 86.06 151 ILE A N 1
ATOM 1184 C CA . ILE A 1 151 ? -49.465 2.949 -6.203 1.00 86.06 151 ILE A CA 1
ATOM 1185 C C . ILE A 1 151 ? -48.434 3.369 -5.153 1.00 86.06 151 ILE A C 1
ATOM 1187 O O . ILE A 1 151 ? -48.691 3.221 -3.961 1.00 86.06 151 ILE A O 1
ATOM 1191 N N . GLN A 1 152 ? -47.351 4.032 -5.567 1.00 86.75 152 GLN A N 1
ATOM 1192 C CA . GLN A 1 152 ? -46.324 4.538 -4.645 1.00 86.75 152 GLN A CA 1
ATOM 1193 C C . GLN A 1 152 ? -46.875 5.545 -3.619 1.00 86.75 152 GLN A C 1
ATOM 1195 O O . GLN A 1 152 ? -46.403 5.600 -2.483 1.00 86.75 152 GLN A O 1
ATOM 1200 N N . ARG A 1 153 ? -47.901 6.335 -3.978 1.00 88.50 153 ARG A N 1
ATOM 1201 C CA . ARG A 1 153 ? -48.589 7.236 -3.034 1.00 88.50 153 ARG A CA 1
ATOM 1202 C C . ARG A 1 153 ? -49.457 6.476 -2.036 1.00 88.50 153 ARG A C 1
ATOM 1204 O O . ARG A 1 153 ? -49.428 6.823 -0.858 1.00 88.50 153 ARG A O 1
ATOM 1211 N N . TYR A 1 154 ? -50.195 5.455 -2.472 1.00 89.88 154 TYR A N 1
ATOM 1212 C CA . TYR A 1 154 ? -50.984 4.615 -1.566 1.00 89.88 154 TYR A CA 1
ATOM 1213 C C . TYR A 1 154 ? -50.095 3.793 -0.628 1.00 89.88 154 TYR A C 1
ATOM 1215 O O . TYR A 1 154 ? -50.380 3.726 0.565 1.00 89.88 154 TYR A O 1
ATOM 1223 N N . GLU A 1 155 ? -48.981 3.247 -1.121 1.00 88.94 155 GLU A N 1
ATOM 1224 C CA . GLU A 1 155 ? -47.973 2.576 -0.294 1.00 88.94 155 GLU A CA 1
ATOM 1225 C C . GLU A 1 155 ? -47.378 3.537 0.744 1.00 88.94 155 GLU A C 1
ATOM 1227 O O . GLU A 1 155 ? -47.353 3.211 1.929 1.00 88.94 155 GLU A O 1
ATOM 1232 N N . ALA A 1 156 ? -46.987 4.753 0.342 1.00 90.31 156 ALA A N 1
ATOM 1233 C CA . ALA A 1 156 ? -46.470 5.767 1.262 1.00 90.31 156 ALA A CA 1
ATOM 1234 C C . ALA A 1 156 ? -47.503 6.227 2.311 1.00 90.31 156 ALA A C 1
ATOM 1236 O O . ALA A 1 156 ? -47.136 6.463 3.462 1.00 90.31 156 ALA A O 1
ATOM 1237 N N . GLN A 1 157 ? -48.788 6.334 1.949 1.00 92.44 157 GLN A N 1
ATOM 1238 C CA . GLN A 1 157 ? -49.870 6.661 2.889 1.00 92.44 157 GLN A CA 1
ATOM 1239 C C . GLN A 1 157 ? -50.152 5.519 3.870 1.00 92.44 157 GLN A C 1
ATOM 1241 O O . GLN A 1 157 ? -50.257 5.763 5.072 1.00 92.44 157 GLN A O 1
ATOM 1246 N N . LEU A 1 158 ? -50.231 4.277 3.385 1.00 94.00 158 LEU A N 1
ATOM 1247 C CA . LEU A 1 158 ? -50.402 3.090 4.222 1.00 94.00 158 LEU A CA 1
ATOM 1248 C C . LEU A 1 158 ? -49.238 2.953 5.212 1.00 94.00 158 LEU A C 1
ATOM 1250 O O . LEU A 1 158 ? -49.447 2.714 6.396 1.00 94.00 158 LEU A O 1
ATOM 1254 N N . GLU A 1 159 ? -48.014 3.154 4.737 1.00 93.88 159 GLU A N 1
ATOM 1255 C CA . GLU A 1 159 ? -46.796 3.087 5.536 1.00 93.88 159 GLU A CA 1
ATOM 1256 C C . GLU A 1 159 ? -46.692 4.228 6.567 1.00 93.88 159 GLU A C 1
ATOM 1258 O O . GLU A 1 159 ? -46.261 4.000 7.697 1.00 93.88 159 GLU A O 1
ATOM 1263 N N . ALA A 1 160 ? -47.149 5.441 6.235 1.00 93.94 160 ALA A N 1
ATOM 1264 C CA . ALA A 1 160 ? -47.294 6.522 7.212 1.00 93.94 160 ALA A CA 1
ATOM 1265 C C . ALA A 1 160 ? -48.372 6.208 8.268 1.00 93.94 160 ALA A C 1
ATOM 1267 O O . ALA A 1 160 ? -48.169 6.477 9.452 1.00 93.94 160 ALA A O 1
ATOM 1268 N N . SER A 1 161 ? -49.489 5.596 7.859 1.00 94.31 161 SER A N 1
ATOM 1269 C CA . SER A 1 161 ? -50.562 5.186 8.771 1.00 94.31 161 SER A CA 1
ATOM 1270 C C . SER A 1 161 ? -50.145 4.054 9.711 1.00 94.31 161 SER A C 1
ATOM 1272 O O . SER A 1 161 ? -50.592 4.055 10.856 1.00 94.31 161 SER A O 1
ATOM 1274 N N . LYS A 1 162 ? -49.293 3.117 9.263 1.00 95.31 162 LYS A N 1
ATOM 1275 C CA . LYS A 1 162 ? -48.686 2.103 10.142 1.00 95.31 162 LYS A CA 1
ATOM 1276 C C . LYS A 1 162 ? -47.849 2.772 11.219 1.00 95.31 162 LYS A C 1
ATOM 1278 O O . LYS A 1 162 ? -48.190 2.648 12.380 1.00 95.31 162 LYS A O 1
ATOM 1283 N N . ARG A 1 163 ? -46.860 3.591 10.837 1.00 94.94 163 ARG A N 1
ATOM 1284 C CA . ARG A 1 163 ? -45.949 4.260 11.788 1.00 94.94 163 ARG A CA 1
ATOM 1285 C C . ARG A 1 163 ? -46.677 5.105 12.832 1.00 94.94 163 ARG A C 1
ATOM 1287 O O . ARG A 1 163 ? -46.231 5.172 13.969 1.00 94.94 163 ARG A O 1
ATOM 1294 N N . LEU A 1 164 ? -47.794 5.738 12.463 1.00 95.94 164 LEU A N 1
ATOM 1295 C CA . LEU A 1 164 ? -48.646 6.454 13.416 1.00 95.94 164 LEU A CA 1
ATOM 1296 C C . LEU A 1 164 ? -49.346 5.502 14.401 1.00 95.94 164 LEU A C 1
ATOM 1298 O O . LEU A 1 164 ? -49.438 5.814 15.583 1.00 95.94 164 LEU A O 1
ATOM 1302 N N . LEU A 1 165 ? -49.842 4.360 13.924 1.00 95.00 165 LEU A N 1
ATOM 1303 C CA . LEU A 1 165 ? -50.492 3.344 14.752 1.00 95.00 165 LEU A CA 1
ATOM 1304 C C . LEU A 1 165 ? -49.481 2.590 15.633 1.00 95.00 165 LEU A C 1
ATOM 1306 O O . LEU A 1 165 ? -49.770 2.345 16.797 1.00 95.00 165 LEU A O 1
ATOM 1310 N N . ASP A 1 166 ? -48.285 2.308 15.116 1.00 93.12 166 ASP A N 1
ATOM 1311 C CA . ASP A 1 166 ? -47.159 1.736 15.855 1.00 93.12 166 ASP A CA 1
ATOM 1312 C C . ASP A 1 166 ? -46.740 2.679 16.995 1.00 93.12 166 ASP A C 1
ATOM 1314 O O . ASP A 1 166 ? -46.749 2.266 18.150 1.00 93.12 166 ASP A O 1
ATOM 1318 N N . ALA A 1 167 ? -46.533 3.973 16.713 1.00 93.50 167 ALA A N 1
ATOM 1319 C CA . ALA A 1 167 ? -46.234 4.978 17.738 1.00 93.50 167 ALA A CA 1
ATOM 1320 C C . ALA A 1 167 ? -47.353 5.124 18.791 1.00 93.50 167 ALA A C 1
ATOM 1322 O O . ALA A 1 167 ? -47.074 5.343 19.967 1.00 93.50 167 ALA A O 1
ATOM 1323 N N . LYS A 1 168 ? -48.633 4.967 18.412 1.00 94.94 168 LYS A N 1
ATOM 1324 C CA . LYS A 1 168 ? -49.741 4.943 19.387 1.00 94.94 168 LYS A CA 1
ATOM 1325 C C . LYS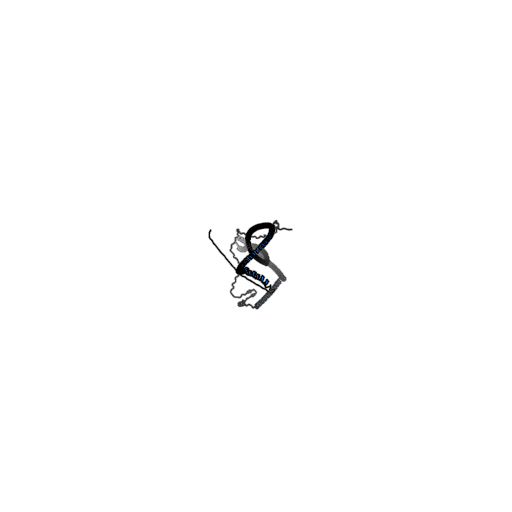 A 1 168 ? -49.827 3.643 20.186 1.00 94.94 168 LYS A C 1
ATOM 1327 O O . LYS A 1 168 ? -50.290 3.688 21.322 1.00 94.94 168 LYS A O 1
ATOM 1332 N N . ASN A 1 169 ? -49.358 2.518 19.652 1.00 92.44 169 ASN A N 1
ATOM 1333 C CA . ASN A 1 169 ? -49.189 1.292 20.430 1.00 92.44 169 ASN A CA 1
ATOM 1334 C C . ASN A 1 169 ? -48.011 1.411 21.410 1.00 92.44 169 ASN A C 1
ATOM 1336 O O . ASN A 1 169 ? -48.119 0.915 22.527 1.00 92.44 169 ASN A O 1
ATOM 1340 N N . GLU A 1 170 ? -46.927 2.092 21.024 1.00 93.06 170 GLU A N 1
ATOM 1341 C CA . GLU A 1 170 ? -45.793 2.409 21.905 1.00 93.06 170 GLU A CA 1
ATOM 1342 C C . GLU A 1 170 ? -46.238 3.325 23.061 1.00 93.06 170 GLU A C 1
ATOM 1344 O O . GLU A 1 170 ? -46.101 2.924 24.215 1.00 93.06 170 GLU A O 1
ATOM 1349 N N . GLU A 1 171 ? -46.905 4.456 22.786 1.00 94.62 171 GLU A N 1
ATOM 1350 C CA . GLU A 1 171 ? -47.486 5.333 23.826 1.00 94.62 171 GLU A CA 1
ATOM 1351 C C . GLU A 1 171 ? -48.441 4.579 24.776 1.00 94.62 171 GLU A C 1
ATOM 1353 O O . GLU A 1 171 ? -48.402 4.760 25.994 1.00 94.62 171 GLU A O 1
ATOM 1358 N N . LEU A 1 172 ? -49.311 3.710 24.241 1.00 95.44 172 LEU A N 1
ATOM 1359 C CA . LEU A 1 172 ? -50.215 2.895 25.061 1.00 95.44 172 LEU A CA 1
ATOM 1360 C C . LEU A 1 172 ? -49.467 1.850 25.898 1.00 95.44 172 LEU A C 1
ATOM 1362 O O . LEU A 1 172 ? -49.926 1.515 26.992 1.00 95.44 172 LEU A O 1
ATOM 1366 N N . HIS A 1 173 ? -48.338 1.329 25.412 1.00 94.44 173 HIS A N 1
ATOM 1367 C CA . HIS A 1 173 ? -47.512 0.387 26.159 1.00 94.44 173 HIS A CA 1
ATOM 1368 C C . HIS A 1 173 ? -46.767 1.083 27.303 1.00 94.44 173 HIS A C 1
ATOM 1370 O O . HIS A 1 173 ? -46.796 0.564 28.418 1.00 94.44 173 HIS A O 1
ATOM 1376 N N . GLU A 1 174 ? -46.204 2.271 27.058 1.00 93.94 174 GLU A N 1
ATOM 1377 C CA . GLU A 1 174 ? -45.574 3.123 28.075 1.00 93.94 174 GLU A CA 1
ATOM 1378 C C . GLU A 1 174 ? -46.567 3.466 29.197 1.00 93.94 174 GLU A C 1
ATOM 1380 O O . GLU A 1 174 ? -46.320 3.136 30.355 1.00 93.94 174 GLU A O 1
ATOM 1385 N N . VAL A 1 175 ? -47.752 3.996 28.864 1.00 95.56 175 VAL A N 1
ATOM 1386 C CA . VAL A 1 175 ? -48.798 4.317 29.859 1.00 95.56 175 VAL A CA 1
ATOM 1387 C C . VAL A 1 175 ? -49.290 3.069 30.609 1.00 95.56 175 VAL A C 1
ATOM 1389 O O . VAL A 1 175 ? -49.583 3.134 31.804 1.00 95.56 175 VAL A O 1
ATOM 1392 N N . SER A 1 176 ? -49.355 1.909 29.946 1.00 94.75 176 SER A N 1
ATOM 1393 C CA . SER A 1 176 ? -49.702 0.641 30.609 1.00 94.75 176 SER A CA 1
ATOM 1394 C C . SER A 1 176 ? -48.608 0.166 31.572 1.00 94.75 176 SER A C 1
ATOM 1396 O O . SER A 1 176 ? -48.922 -0.429 32.604 1.00 94.75 176 SER A O 1
ATOM 1398 N N . GLN A 1 177 ? -47.335 0.427 31.259 1.00 94.88 177 GLN A N 1
ATOM 1399 C CA . GLN A 1 177 ? -46.209 0.131 32.141 1.00 94.88 177 GLN A CA 1
ATOM 1400 C C . GLN A 1 177 ? -46.190 1.082 33.346 1.00 94.88 177 GLN A C 1
ATOM 1402 O O . GLN A 1 177 ? -46.113 0.602 34.473 1.00 94.88 177 GLN A O 1
ATOM 1407 N N . GLU A 1 178 ? -46.347 2.395 33.145 1.00 94.06 178 GLU A N 1
ATOM 1408 C CA . GLU A 1 178 ? -46.446 3.378 34.239 1.00 94.06 178 GLU A CA 1
ATOM 1409 C C . GLU A 1 178 ? -47.605 3.053 35.198 1.00 94.06 178 GLU A C 1
ATOM 1411 O O . GLU A 1 178 ? -47.457 3.118 36.425 1.00 94.06 178 GLU A O 1
ATOM 1416 N N . LEU A 1 179 ? -48.757 2.633 34.662 1.00 95.44 179 LEU A N 1
ATOM 1417 C CA . LEU A 1 179 ? -49.883 2.177 35.477 1.00 95.44 179 LEU A CA 1
ATOM 1418 C C . LEU A 1 179 ? -49.521 0.921 36.285 1.00 95.44 179 LEU A C 1
ATOM 1420 O O . LEU A 1 179 ? -49.761 0.880 37.488 1.00 95.44 179 LEU A O 1
ATOM 1424 N N . ALA A 1 180 ? -48.890 -0.080 35.666 1.00 94.19 180 ALA A N 1
ATOM 1425 C CA . ALA A 1 180 ? -48.455 -1.284 36.373 1.00 94.19 180 ALA A CA 1
ATOM 1426 C C . ALA A 1 180 ? -47.386 -0.989 37.446 1.00 94.19 180 ALA A C 1
ATOM 1428 O O . ALA A 1 180 ? -47.394 -1.606 38.513 1.00 94.19 180 ALA A O 1
ATOM 1429 N N . GLU A 1 181 ? -46.471 -0.048 37.210 1.00 92.94 181 GLU A N 1
ATOM 1430 C CA . GLU A 1 181 ? -45.457 0.369 38.186 1.00 92.94 181 GLU A CA 1
ATOM 1431 C C . GLU A 1 181 ? -46.090 1.106 39.378 1.00 92.94 181 GLU A C 1
ATOM 1433 O O . GLU A 1 181 ? -45.819 0.754 40.531 1.00 92.94 181 GLU A O 1
ATOM 1438 N N . THR A 1 182 ? -47.014 2.040 39.127 1.00 92.38 182 THR A N 1
ATOM 1439 C CA . THR A 1 182 ? -47.745 2.756 40.191 1.00 92.38 182 THR A CA 1
ATOM 1440 C C . THR A 1 182 ? -48.714 1.855 40.964 1.00 92.38 182 THR A C 1
ATOM 1442 O O . THR A 1 182 ? -48.820 1.983 42.186 1.00 92.38 182 THR A O 1
ATOM 1445 N N . GLU A 1 183 ? -49.371 0.883 40.320 1.00 93.00 183 GLU A N 1
ATOM 1446 C CA . GLU A 1 183 ? -50.142 -0.157 41.015 1.00 93.00 183 GLU A CA 1
ATOM 1447 C C . GLU A 1 183 ? -49.242 -1.001 41.928 1.00 93.00 183 GLU A C 1
ATOM 1449 O O . GLU A 1 183 ? -49.572 -1.212 43.101 1.00 93.00 183 GLU A O 1
ATOM 1454 N N . ASN A 1 184 ? -48.078 -1.439 41.435 1.00 93.62 184 ASN A N 1
ATOM 1455 C CA . ASN A 1 184 ? -47.115 -2.201 42.228 1.00 93.62 184 ASN A CA 1
ATOM 1456 C C . ASN A 1 184 ? -46.625 -1.407 43.449 1.00 93.62 184 ASN A C 1
ATOM 1458 O O . ASN A 1 184 ? -46.671 -1.942 44.564 1.00 93.62 184 ASN A O 1
ATOM 1462 N N . GLU A 1 185 ? -46.243 -0.136 43.282 1.00 93.25 185 GLU A N 1
ATOM 1463 C CA . GLU A 1 185 ? -45.887 0.751 44.397 1.00 93.25 185 GLU A CA 1
ATOM 1464 C C . GLU A 1 185 ? -47.041 0.872 45.404 1.00 93.25 185 GLU A C 1
ATOM 1466 O O . GLU A 1 185 ? -46.842 0.678 46.605 1.00 93.25 185 GLU A O 1
ATOM 1471 N N . ASN A 1 186 ? -48.272 1.077 44.929 1.00 93.00 186 ASN A N 1
ATOM 1472 C CA . ASN A 1 186 ? -49.464 1.166 45.771 1.00 93.00 186 ASN A CA 1
ATOM 1473 C C . ASN A 1 186 ? -49.689 -0.122 46.595 1.00 93.00 186 ASN A C 1
ATOM 1475 O O . ASN A 1 186 ? -50.019 -0.050 47.784 1.00 93.00 186 ASN A O 1
ATOM 1479 N N . THR A 1 187 ? -49.436 -1.311 46.025 1.00 94.69 187 THR A N 1
ATOM 1480 C CA . THR A 1 187 ? -49.459 -2.565 46.806 1.00 94.69 187 THR A CA 1
ATOM 1481 C C . THR A 1 187 ? -48.335 -2.637 47.844 1.00 94.69 187 THR A C 1
ATOM 1483 O O . THR A 1 187 ? -48.557 -3.132 48.950 1.00 94.69 187 THR A O 1
ATOM 1486 N N . CYS A 1 188 ? -47.135 -2.139 47.536 1.00 91.75 188 CYS A N 1
ATOM 1487 C CA . CYS A 1 188 ? -46.011 -2.100 48.474 1.00 91.75 188 CYS A CA 1
ATOM 1488 C C . CYS A 1 188 ? -46.263 -1.134 49.639 1.00 91.75 188 CYS A C 1
ATOM 1490 O O . CYS A 1 188 ? -46.006 -1.500 50.788 1.00 91.75 188 CYS A O 1
ATOM 1492 N N . LEU A 1 189 ? -46.840 0.039 49.368 1.00 92.81 189 LEU A N 1
ATOM 1493 C CA . LEU A 1 189 ? -47.249 1.009 50.384 1.00 92.81 189 LEU A CA 1
ATOM 1494 C C . LEU A 1 189 ? -48.328 0.435 51.311 1.00 92.81 189 LEU A C 1
ATOM 1496 O O . LEU A 1 189 ? -48.172 0.520 52.527 1.00 92.81 189 LEU A O 1
ATOM 1500 N N . LYS A 1 190 ? -49.355 -0.242 50.772 1.00 94.00 190 LYS A N 1
ATOM 1501 C CA . LYS A 1 190 ? -50.366 -0.962 51.576 1.00 94.00 190 LYS A CA 1
ATOM 1502 C C . LYS A 1 190 ? -49.722 -1.992 52.511 1.00 94.00 190 LYS A C 1
ATOM 1504 O O . LYS A 1 190 ? -49.860 -1.876 53.725 1.00 94.00 190 LYS A O 1
ATOM 1509 N N . ARG A 1 191 ? -48.893 -2.902 51.975 1.00 93.06 191 ARG A N 1
ATOM 1510 C CA . ARG A 1 191 ? -48.132 -3.880 52.786 1.00 93.06 191 ARG A CA 1
ATOM 1511 C C . ARG A 1 191 ? -47.216 -3.218 53.824 1.00 93.06 191 ARG A C 1
ATOM 1513 O O . ARG A 1 191 ? -46.881 -3.847 54.821 1.00 93.06 191 ARG A O 1
ATOM 1520 N N . SER A 1 192 ? -46.730 -1.999 53.587 1.00 92.94 192 SER A N 1
ATOM 1521 C CA . SER A 1 192 ? -45.936 -1.240 54.565 1.00 92.94 192 SER A CA 1
ATOM 1522 C C . SER A 1 192 ? -46.812 -0.717 55.708 1.00 92.94 192 SER A C 1
ATOM 1524 O O . SER A 1 192 ? -46.533 -0.983 56.873 1.00 92.94 192 SER A O 1
ATOM 1526 N N . ILE A 1 193 ? -47.923 -0.060 55.364 1.00 92.62 193 ILE A N 1
ATOM 1527 C CA . ILE A 1 193 ? -48.911 0.477 56.308 1.00 92.62 193 ILE A CA 1
ATOM 1528 C C . ILE A 1 193 ? -49.480 -0.626 57.209 1.00 92.62 193 ILE A C 1
ATOM 1530 O O . ILE A 1 193 ? -49.615 -0.417 58.411 1.00 92.62 193 ILE A O 1
ATOM 1534 N N . ASP A 1 194 ? -49.793 -1.798 56.656 1.00 92.25 194 ASP A N 1
ATOM 1535 C CA . ASP A 1 194 ? -50.384 -2.891 57.432 1.00 92.25 194 ASP A CA 1
ATOM 1536 C C . ASP A 1 194 ? -49.382 -3.506 58.427 1.00 92.25 194 ASP A C 1
ATOM 1538 O O . ASP A 1 194 ? -49.734 -3.699 59.587 1.00 92.25 194 ASP A O 1
ATOM 1542 N N . ARG A 1 195 ? -48.103 -3.660 58.049 1.00 92.81 195 ARG A N 1
ATOM 1543 C CA . ARG A 1 195 ? -47.038 -4.076 58.987 1.00 92.81 195 ARG A CA 1
ATOM 1544 C C . ARG A 1 195 ? -46.796 -3.060 60.108 1.00 92.81 195 ARG A C 1
ATOM 1546 O O . ARG A 1 195 ? -46.539 -3.457 61.238 1.00 92.81 195 ARG A O 1
ATOM 1553 N N . ILE A 1 196 ? -46.916 -1.760 59.822 1.00 87.94 196 ILE A N 1
ATOM 1554 C CA . ILE A 1 196 ? -46.824 -0.710 60.852 1.00 87.94 196 ILE A CA 1
ATOM 1555 C C . ILE A 1 196 ? -47.984 -0.833 61.854 1.00 87.94 196 ILE A C 1
ATOM 1557 O O . ILE A 1 196 ? -47.751 -0.726 63.056 1.00 87.94 196 ILE A O 1
ATOM 1561 N N . LYS A 1 197 ? -49.214 -1.114 61.390 1.00 92.44 197 LYS A N 1
ATOM 1562 C CA . LYS A 1 197 ? -50.358 -1.379 62.287 1.00 92.44 197 LYS A CA 1
ATOM 1563 C C . LYS A 1 197 ? -50.098 -2.598 63.170 1.00 92.44 197 LYS A C 1
ATOM 1565 O O . LYS A 1 197 ? -50.255 -2.501 64.383 1.00 92.44 197 LYS A O 1
ATOM 1570 N N . GLU A 1 198 ? -49.657 -3.708 62.574 1.00 92.62 198 GLU A N 1
ATOM 1571 C CA . GLU A 1 198 ? -49.325 -4.947 63.290 1.00 92.62 198 GLU A CA 1
ATOM 1572 C C . GLU A 1 198 ? -48.265 -4.707 64.380 1.00 92.62 198 GLU A C 1
ATOM 1574 O O . GLU A 1 198 ? -48.445 -5.151 65.514 1.00 92.62 198 GLU A O 1
ATOM 1579 N N . GLU A 1 199 ? -47.203 -3.946 64.088 1.00 89.38 199 GLU A N 1
ATOM 1580 C CA . GLU A 1 199 ? -46.187 -3.575 65.084 1.00 89.38 199 GLU A CA 1
ATOM 1581 C C . GLU A 1 199 ? -46.768 -2.686 66.201 1.00 89.38 199 GLU A C 1
ATOM 1583 O O . GLU A 1 199 ? -46.479 -2.916 67.380 1.00 89.38 199 GLU A O 1
ATOM 1588 N N . THR A 1 200 ? -47.646 -1.724 65.880 1.00 88.56 200 THR A N 1
ATOM 1589 C CA . THR A 1 200 ? -48.314 -0.908 66.911 1.00 88.56 200 THR A CA 1
ATOM 1590 C C . THR A 1 200 ? -49.287 -1.709 67.780 1.00 88.56 200 THR A C 1
ATOM 1592 O O . THR A 1 200 ? -49.289 -1.525 68.996 1.00 88.56 200 THR A O 1
ATOM 1595 N N . ASP A 1 201 ? -50.049 -2.644 67.208 1.00 91.19 201 ASP A N 1
ATOM 1596 C CA . ASP A 1 201 ? -50.975 -3.513 67.948 1.00 91.19 201 ASP A CA 1
ATOM 1597 C C . ASP A 1 201 ? -50.220 -4.479 68.874 1.00 91.19 201 ASP A C 1
ATOM 1599 O O . ASP A 1 201 ? -50.632 -4.714 70.013 1.00 91.19 201 ASP A O 1
ATOM 1603 N N . LEU A 1 202 ? -49.082 -5.016 68.419 1.00 89.31 202 LEU A N 1
ATOM 1604 C CA . LEU A 1 202 ? -48.188 -5.828 69.248 1.00 89.31 202 LEU A CA 1
ATOM 1605 C C . LEU A 1 202 ? -47.571 -5.004 70.387 1.00 89.31 202 LEU A C 1
ATOM 1607 O O . LEU A 1 202 ? -47.546 -5.470 71.527 1.00 89.31 202 LEU A O 1
ATOM 1611 N N . SER A 1 203 ? -47.137 -3.769 70.114 1.00 89.50 203 SER A N 1
ATOM 1612 C CA . SER A 1 203 ? -46.592 -2.859 71.130 1.00 89.50 203 SER A CA 1
ATOM 1613 C C . SER A 1 203 ? -47.633 -2.474 72.192 1.00 89.50 203 SER A C 1
ATOM 1615 O O . SER A 1 203 ? -47.331 -2.475 73.390 1.00 89.50 203 SER A O 1
ATOM 1617 N N . LEU A 1 204 ? -48.882 -2.218 71.783 1.00 92.50 204 LEU A N 1
ATOM 1618 C CA . LEU A 1 204 ? -49.999 -1.962 72.696 1.00 92.50 204 LEU A CA 1
ATOM 1619 C C . LEU A 1 204 ? -50.282 -3.179 73.589 1.00 92.50 204 LEU A C 1
ATOM 1621 O O . LEU A 1 204 ? -50.282 -3.037 74.811 1.00 92.50 204 LEU A O 1
ATOM 1625 N N . ARG A 1 205 ? -50.407 -4.380 73.010 1.00 90.44 205 ARG A N 1
ATOM 1626 C CA . ARG A 1 205 ? -50.606 -5.630 73.770 1.00 90.44 205 ARG A CA 1
ATOM 1627 C C . ARG A 1 205 ? -49.461 -5.917 74.742 1.00 90.44 205 ARG A C 1
ATOM 1629 O O . ARG A 1 205 ? -49.704 -6.325 75.874 1.00 90.44 205 ARG A O 1
ATOM 1636 N N . GLN A 1 206 ? -48.210 -5.675 74.343 1.00 87.75 206 GLN A N 1
ATOM 1637 C CA . GLN A 1 206 ? -47.051 -5.837 75.226 1.00 87.75 206 GLN A CA 1
ATOM 1638 C C . GLN A 1 206 ? -47.114 -4.872 76.422 1.00 87.75 206 GLN A C 1
ATOM 1640 O O . GLN A 1 206 ? -46.840 -5.267 77.555 1.00 87.75 206 GLN A O 1
ATOM 1645 N N . LYS A 1 207 ? -47.523 -3.619 76.193 1.00 88.88 207 LYS A N 1
ATOM 1646 C CA . LYS A 1 207 ? -47.729 -2.623 77.253 1.00 88.88 207 LYS A CA 1
ATOM 1647 C C . LYS A 1 207 ? -48.877 -3.004 78.197 1.00 88.88 207 LYS A C 1
ATOM 1649 O O . LYS A 1 207 ? -48.754 -2.797 79.402 1.00 88.88 207 LYS A O 1
ATOM 1654 N N . GLU A 1 208 ? -49.967 -3.561 77.672 1.00 91.38 208 GLU A N 1
ATOM 1655 C CA . GLU A 1 208 ? -51.096 -4.069 78.466 1.00 91.38 208 GLU A CA 1
ATOM 1656 C C . GLU A 1 208 ? -50.678 -5.247 79.356 1.00 91.38 208 GLU A C 1
ATOM 1658 O O . GLU A 1 208 ? -50.957 -5.225 80.555 1.00 91.38 208 GLU A O 1
ATOM 1663 N N . LEU A 1 209 ? -49.932 -6.216 78.812 1.00 88.94 209 LEU A N 1
ATOM 1664 C CA . LEU A 1 209 ? -49.386 -7.350 79.568 1.00 88.94 209 LEU A CA 1
ATOM 1665 C C . LEU A 1 209 ? -48.453 -6.890 80.696 1.00 88.94 209 LEU A C 1
ATOM 1667 O O . LEU A 1 209 ? -48.674 -7.257 81.847 1.00 88.94 209 LEU A O 1
ATOM 1671 N N . LEU A 1 210 ? -47.483 -6.014 80.411 1.00 86.56 210 LEU A N 1
ATOM 1672 C CA . LEU A 1 210 ? -46.576 -5.468 81.433 1.00 86.56 210 LEU A CA 1
ATOM 1673 C C . LEU A 1 210 ? -47.332 -4.692 82.528 1.00 86.56 210 LEU A C 1
ATOM 1675 O O . LEU A 1 210 ? -46.984 -4.759 83.709 1.00 86.56 210 LEU A O 1
ATOM 1679 N N . GLN A 1 211 ? -48.395 -3.969 82.161 1.00 90.38 211 GLN A N 1
ATOM 1680 C CA . GLN A 1 211 ? -49.253 -3.275 83.121 1.00 90.38 211 GLN A CA 1
ATOM 1681 C C . GLN A 1 211 ? -50.097 -4.259 83.953 1.00 90.38 211 GLN A C 1
ATOM 1683 O O . GLN A 1 211 ? -50.323 -4.007 85.140 1.00 90.38 211 GLN A O 1
ATOM 1688 N N . GLN A 1 212 ? -50.523 -5.387 83.379 1.00 90.69 212 GLN A N 1
ATOM 1689 C CA . GLN A 1 212 ? -51.208 -6.462 84.096 1.00 90.69 212 GLN A CA 1
ATOM 1690 C C . GLN A 1 212 ? -50.259 -7.185 85.066 1.00 90.69 212 GLN A C 1
ATOM 1692 O O . GLN A 1 212 ? -50.590 -7.311 86.243 1.00 90.69 212 GLN A O 1
ATOM 1697 N N . GLU A 1 213 ? -49.061 -7.585 84.626 1.00 88.69 213 GLU A N 1
ATOM 1698 C CA . GLU A 1 213 ? -48.035 -8.214 85.475 1.00 88.69 213 GLU A CA 1
ATOM 1699 C C . GLU A 1 213 ? -47.661 -7.318 86.662 1.00 88.69 213 GLU A C 1
ATOM 1701 O O . GLU A 1 213 ? -47.685 -7.762 87.813 1.00 88.69 213 GLU A O 1
ATOM 1706 N N . LYS A 1 214 ? -47.432 -6.023 86.409 1.00 90.19 214 LYS A N 1
ATOM 1707 C CA . LYS A 1 214 ? -47.194 -5.017 87.454 1.00 90.19 214 LYS A CA 1
ATOM 1708 C C . LYS A 1 214 ? -48.357 -4.914 88.446 1.00 90.19 214 LYS A C 1
ATOM 1710 O O . LYS A 1 214 ? -48.124 -4.766 89.645 1.00 90.19 214 LYS A O 1
ATOM 1715 N N . SER A 1 215 ? -49.597 -4.989 87.962 1.00 92.88 215 SER A N 1
ATOM 1716 C CA . SER A 1 215 ? -50.796 -4.921 88.811 1.00 92.88 215 SER A CA 1
ATOM 1717 C C . SER A 1 215 ? -50.943 -6.179 89.677 1.00 92.88 215 SER A C 1
ATOM 1719 O O . SER A 1 215 ? -51.233 -6.068 90.866 1.00 92.88 215 SER A O 1
ATOM 1721 N N . ASN A 1 216 ? -50.654 -7.359 89.120 1.00 92.75 216 ASN A N 1
ATOM 1722 C CA . ASN A 1 216 ? -50.647 -8.634 89.842 1.00 92.75 216 ASN A CA 1
ATOM 1723 C C . ASN A 1 216 ? -49.563 -8.669 90.933 1.00 92.75 216 ASN A C 1
ATOM 1725 O O . ASN A 1 216 ? -49.834 -9.071 92.065 1.00 92.75 216 ASN A O 1
ATOM 1729 N N . LEU A 1 217 ? -48.345 -8.214 90.615 1.00 93.94 217 LEU A N 1
ATOM 1730 C CA . LEU A 1 217 ? -47.234 -8.144 91.566 1.00 93.94 217 LEU A CA 1
ATOM 1731 C C . LEU A 1 217 ? -47.538 -7.175 92.721 1.00 93.94 217 LEU A C 1
ATOM 1733 O O . LEU A 1 217 ? -47.292 -7.506 93.880 1.00 93.94 217 LEU A O 1
ATOM 1737 N N . LEU A 1 218 ? -48.123 -6.010 92.418 1.00 94.06 218 LEU A N 1
ATOM 1738 C CA . LEU A 1 218 ? -48.552 -5.036 93.424 1.00 94.06 218 LEU A CA 1
ATOM 1739 C C . LEU A 1 218 ? -49.689 -5.580 94.305 1.00 94.06 218 LEU A C 1
ATOM 1741 O O . LEU A 1 218 ? -49.645 -5.411 95.520 1.00 94.06 218 LEU A O 1
ATOM 1745 N N . ALA A 1 219 ? -50.670 -6.275 93.722 1.00 95.50 219 ALA A N 1
ATOM 1746 C CA . ALA A 1 219 ? -51.744 -6.911 94.483 1.00 95.50 219 ALA A CA 1
ATOM 1747 C C . ALA A 1 219 ? -51.199 -7.972 95.457 1.00 95.50 219 ALA A C 1
ATOM 1749 O O . ALA A 1 219 ? -51.548 -7.949 96.636 1.00 95.50 219 ALA A O 1
ATOM 1750 N N . LYS A 1 220 ? -50.280 -8.842 95.007 1.00 96.25 220 LYS A N 1
ATOM 1751 C CA . LYS A 1 220 ? -49.664 -9.864 95.872 1.00 96.25 220 LYS A CA 1
ATOM 1752 C C . LYS A 1 220 ? -48.750 -9.265 96.950 1.00 96.25 220 LYS A C 1
ATOM 1754 O O . LYS A 1 220 ? -48.638 -9.834 98.033 1.00 96.25 220 LYS A O 1
ATOM 1759 N N . LEU A 1 221 ? -48.124 -8.115 96.681 1.00 96.44 221 LEU A N 1
ATOM 1760 C CA . LEU A 1 221 ? -47.365 -7.358 97.681 1.00 96.44 221 LEU A CA 1
ATOM 1761 C C . LEU A 1 221 ? -48.279 -6.838 98.803 1.00 96.44 221 LEU A C 1
ATOM 1763 O O . LEU A 1 221 ? -47.971 -7.053 99.972 1.00 96.44 221 LEU A O 1
ATOM 1767 N N . VAL A 1 222 ? -49.414 -6.224 98.451 1.00 96.44 222 VAL A N 1
ATOM 1768 C CA . VAL A 1 222 ? -50.408 -5.721 99.420 1.00 96.44 222 VAL A CA 1
ATOM 1769 C C . VAL A 1 222 ? -51.060 -6.864 100.206 1.00 96.44 222 VAL A C 1
ATOM 1771 O O . VAL A 1 222 ? -51.286 -6.730 101.404 1.00 96.44 222 VAL A O 1
ATOM 1774 N N . GLU A 1 223 ? -51.319 -8.009 99.569 1.00 96.00 223 GLU A N 1
ATOM 1775 C CA . GLU A 1 223 ? -51.836 -9.208 100.242 1.00 96.00 223 GLU A CA 1
ATOM 1776 C C . GLU A 1 223 ? -50.852 -9.728 101.306 1.00 96.00 223 GLU A C 1
ATOM 1778 O O . GLU A 1 223 ? -51.233 -9.920 102.458 1.00 96.00 223 GLU A O 1
ATOM 1783 N N . ALA A 1 224 ? -49.563 -9.851 100.962 1.00 96.38 224 ALA A N 1
ATOM 1784 C CA . ALA A 1 224 ? -48.525 -10.260 101.909 1.00 96.38 224 ALA A CA 1
ATOM 1785 C C . ALA A 1 224 ? -48.275 -9.220 103.024 1.00 96.38 224 ALA A C 1
ATOM 1787 O O . ALA A 1 224 ? -47.944 -9.594 104.150 1.00 96.38 224 ALA A O 1
ATOM 1788 N N . GLU A 1 225 ? -48.442 -7.922 102.749 1.00 95.75 225 GLU A N 1
ATOM 1789 C CA . GLU A 1 225 ? -48.404 -6.869 103.774 1.00 95.75 225 GLU A CA 1
ATOM 1790 C C . GLU A 1 225 ? -49.600 -6.979 104.736 1.00 95.75 225 GLU A C 1
ATOM 1792 O O . GLU A 1 225 ? -49.423 -6.906 105.955 1.00 95.75 225 GLU A O 1
ATOM 1797 N N . MET A 1 226 ? -50.802 -7.226 104.207 1.00 95.69 226 MET A N 1
ATOM 1798 C CA . MET A 1 226 ? -52.027 -7.410 104.987 1.00 95.69 226 MET A CA 1
ATOM 1799 C C . MET A 1 226 ? -51.958 -8.655 105.882 1.00 95.69 226 MET A C 1
ATOM 1801 O O . MET A 1 226 ? -52.245 -8.549 107.076 1.00 95.69 226 MET A O 1
ATOM 1805 N N . ASP A 1 227 ? -51.522 -9.801 105.353 1.00 96.25 227 ASP A N 1
ATOM 1806 C CA . ASP A 1 227 ? -51.301 -11.023 106.137 1.00 96.25 227 ASP A CA 1
ATOM 1807 C C . ASP A 1 227 ? -50.235 -10.818 107.220 1.00 96.25 227 ASP A C 1
ATOM 1809 O O . ASP A 1 227 ? -50.413 -11.224 108.370 1.00 96.25 227 ASP A O 1
ATOM 1813 N N . GLY A 1 228 ? -49.137 -10.134 106.881 1.00 95.31 228 GLY A N 1
ATOM 1814 C CA . GLY A 1 228 ? -48.078 -9.797 107.831 1.00 95.31 228 GLY A CA 1
ATOM 1815 C C . GLY A 1 228 ? -48.589 -8.912 108.970 1.00 95.31 228 GLY A C 1
ATOM 1816 O O . GLY A 1 228 ? -48.267 -9.151 110.137 1.00 95.31 228 GLY A O 1
ATOM 1817 N N . ALA A 1 229 ? -49.443 -7.933 108.659 1.00 95.62 229 ALA A N 1
ATOM 1818 C CA . ALA A 1 229 ? -50.109 -7.091 109.646 1.00 95.62 229 ALA A CA 1
ATOM 1819 C C . ALA A 1 229 ? -51.140 -7.869 110.488 1.00 95.62 229 ALA A C 1
ATOM 1821 O O . ALA A 1 229 ? -51.255 -7.625 111.691 1.00 95.62 229 ALA A O 1
ATOM 1822 N N . GLU A 1 230 ? -51.864 -8.822 109.899 1.00 95.25 230 GLU A N 1
ATOM 1823 C CA . GLU A 1 230 ? -52.829 -9.690 110.584 1.00 95.25 230 GLU A CA 1
ATOM 1824 C C . GLU A 1 230 ? -52.134 -10.643 111.572 1.00 95.25 230 GLU A C 1
ATOM 1826 O O . GLU A 1 230 ? -52.524 -10.730 112.743 1.00 95.25 230 GLU A O 1
ATOM 1831 N N . ALA A 1 231 ? -51.039 -11.280 111.146 1.00 95.19 231 ALA A N 1
ATOM 1832 C CA . ALA A 1 231 ? -50.175 -12.092 111.996 1.00 95.19 231 ALA A CA 1
ATOM 1833 C C . ALA A 1 231 ? -49.531 -11.254 113.115 1.00 95.19 231 ALA A C 1
ATOM 1835 O O . ALA A 1 231 ? -49.601 -11.632 114.286 1.00 95.19 231 ALA A O 1
ATOM 1836 N N . ALA A 1 232 ? -48.978 -10.076 112.802 1.00 94.69 232 ALA A N 1
ATOM 1837 C CA . ALA A 1 232 ? -48.400 -9.174 113.801 1.00 94.69 232 ALA A CA 1
ATOM 1838 C C . ALA A 1 232 ? -49.439 -8.691 114.832 1.00 94.69 232 ALA A C 1
ATOM 1840 O O . ALA A 1 232 ? -49.142 -8.610 116.027 1.00 94.69 232 ALA A O 1
ATOM 1841 N N . ARG A 1 233 ? -50.684 -8.428 114.411 1.00 94.31 233 ARG A N 1
ATOM 1842 C CA . ARG A 1 233 ? -51.778 -8.085 115.334 1.00 94.31 233 ARG A CA 1
ATOM 1843 C C . ARG A 1 233 ? -52.150 -9.266 116.228 1.00 94.31 233 ARG A C 1
ATOM 1845 O O . ARG A 1 233 ? -52.395 -9.056 117.412 1.00 94.31 233 ARG A O 1
ATOM 1852 N N . GLN A 1 234 ? -52.120 -10.495 115.711 1.00 93.81 234 GLN A N 1
ATOM 1853 C CA . GLN A 1 234 ? -52.322 -11.701 116.518 1.00 93.81 234 GLN A CA 1
ATOM 1854 C C . GLN A 1 234 ? -51.195 -11.916 117.544 1.00 93.81 234 GLN A C 1
ATOM 1856 O O . GLN A 1 234 ? -51.487 -12.260 118.687 1.00 93.81 234 GLN A O 1
ATOM 1861 N N . VAL A 1 235 ? -49.930 -11.653 117.187 1.00 93.19 235 VAL A N 1
ATOM 1862 C CA . VAL A 1 235 ? -48.801 -11.661 118.143 1.00 93.19 235 VAL A CA 1
ATOM 1863 C C . VAL A 1 235 ? -49.023 -10.635 119.258 1.00 93.19 235 VAL A C 1
ATOM 1865 O O . VAL A 1 235 ? -48.812 -10.952 120.428 1.00 93.19 235 VAL A O 1
ATOM 1868 N N . ASN A 1 236 ? -49.499 -9.432 118.924 1.00 90.50 236 ASN A N 1
ATOM 1869 C CA . ASN A 1 236 ? -49.823 -8.410 119.921 1.00 90.50 236 ASN A CA 1
ATOM 1870 C C . ASN A 1 236 ? -51.005 -8.818 120.822 1.00 90.50 236 ASN A C 1
ATOM 1872 O O . ASN A 1 236 ? -50.914 -8.648 122.031 1.00 90.50 236 ASN A O 1
ATOM 1876 N N . LEU A 1 237 ? -52.066 -9.427 120.282 1.00 89.69 237 LEU A N 1
ATOM 1877 C CA . LEU A 1 237 ? -53.195 -9.937 121.082 1.00 89.69 237 LEU A CA 1
ATOM 1878 C C . LEU A 1 237 ? -52.810 -11.112 122.001 1.00 89.69 237 LEU A C 1
ATOM 1880 O O . LEU A 1 237 ? -53.407 -11.280 123.061 1.00 89.69 237 LEU A O 1
ATOM 1884 N N . LEU A 1 238 ? -51.811 -11.911 121.617 1.00 88.56 238 LEU A N 1
ATOM 1885 C CA . LEU A 1 238 ? -51.225 -12.971 122.448 1.00 88.56 238 LEU A CA 1
ATOM 1886 C C . LEU A 1 238 ? -50.280 -12.441 123.535 1.00 88.56 238 LEU A C 1
ATOM 1888 O O . LEU A 1 238 ? -50.074 -13.111 124.548 1.00 88.56 238 LEU A O 1
ATOM 1892 N N . ARG A 1 239 ? -49.680 -11.263 123.329 1.00 89.12 239 ARG A N 1
ATOM 1893 C CA . ARG A 1 239 ? -48.663 -10.692 124.219 1.00 89.12 239 ARG A CA 1
ATOM 1894 C C . ARG A 1 239 ? -49.192 -10.500 125.633 1.00 89.12 239 ARG A C 1
ATOM 1896 O O . ARG A 1 239 ? -48.540 -10.945 126.576 1.00 89.12 239 ARG A O 1
ATOM 1903 N N . ASP A 1 240 ? -50.351 -9.868 125.769 1.00 82.06 240 ASP A N 1
ATOM 1904 C CA . ASP A 1 240 ? -50.863 -9.449 127.072 1.00 82.06 240 ASP A CA 1
ATOM 1905 C C . ASP A 1 240 ? -51.306 -10.650 127.936 1.00 82.06 240 ASP A C 1
ATOM 1907 O O . ASP A 1 240 ? -50.804 -10.755 129.063 1.00 82.06 240 ASP A O 1
ATOM 1911 N N . PRO A 1 241 ? -52.064 -11.644 127.411 1.00 80.56 241 PRO A N 1
ATOM 1912 C CA . PRO A 1 241 ? -52.273 -12.928 128.084 1.00 80.56 241 PRO A CA 1
ATOM 1913 C C . PRO A 1 241 ? -50.961 -13.614 128.487 1.00 80.56 241 PRO A C 1
ATOM 1915 O O . PRO A 1 241 ? -50.812 -14.021 129.636 1.00 80.56 241 PRO A O 1
ATOM 1918 N N . ILE A 1 242 ? -49.960 -13.680 127.597 1.00 82.50 242 ILE A N 1
ATOM 1919 C CA . ILE A 1 242 ? -48.659 -14.297 127.913 1.00 82.50 242 ILE A CA 1
ATOM 1920 C C . ILE A 1 242 ? -47.905 -13.523 129.010 1.00 82.50 242 ILE A C 1
ATOM 1922 O O . ILE A 1 242 ? -47.178 -14.137 129.794 1.00 82.50 242 ILE A O 1
ATOM 1926 N N . THR A 1 243 ? -48.046 -12.197 129.105 1.00 83.12 243 THR A N 1
ATOM 1927 C CA . THR A 1 243 ? -47.438 -11.426 130.202 1.00 83.12 243 THR A CA 1
ATOM 1928 C C . THR A 1 243 ? -48.175 -11.588 131.527 1.00 83.12 243 THR A C 1
ATOM 1930 O O . THR A 1 243 ? -47.505 -11.681 132.554 1.00 83.12 243 THR A O 1
ATOM 1933 N N . GLN A 1 244 ? -49.506 -11.709 131.520 1.00 78.12 244 GLN A N 1
ATOM 1934 C CA . GLN A 1 244 ? -50.297 -12.001 132.719 1.00 78.12 244 GLN A CA 1
ATOM 1935 C C . GLN A 1 244 ? -50.008 -13.423 133.238 1.00 78.12 244 GLN A C 1
ATOM 1937 O O . GLN A 1 244 ? -49.640 -13.601 134.399 1.00 78.12 244 GLN A O 1
ATOM 1942 N N . MET A 1 245 ? -50.009 -14.423 132.349 1.00 72.50 245 MET A N 1
ATOM 1943 C CA . MET A 1 245 ? -49.648 -15.818 132.654 1.00 72.50 245 MET A CA 1
ATOM 1944 C C . MET A 1 245 ? -48.210 -16.000 133.176 1.00 72.50 245 MET A C 1
ATOM 1946 O O . MET A 1 245 ? -47.891 -17.044 133.735 1.00 72.50 245 MET A O 1
ATOM 1950 N N . LYS A 1 246 ? -47.320 -15.014 132.989 1.00 75.88 246 LYS A N 1
ATOM 1951 C CA . LYS A 1 246 ? -45.965 -15.007 133.576 1.00 75.88 246 LYS A CA 1
ATOM 1952 C C . LYS A 1 246 ? -45.910 -14.429 134.994 1.00 75.88 246 LYS A C 1
ATOM 1954 O O . LYS A 1 246 ? -44.885 -14.582 135.657 1.00 75.88 246 LYS A O 1
ATOM 1959 N N . GLN A 1 247 ? -46.959 -13.741 135.439 1.00 79.88 247 GLN A N 1
ATOM 1960 C CA . GLN A 1 247 ? -47.058 -13.135 136.770 1.00 79.88 247 GLN A CA 1
ATOM 1961 C C . GLN A 1 247 ? -47.846 -14.037 137.734 1.00 79.88 247 GLN A C 1
ATOM 1963 O O . GLN A 1 247 ? -47.513 -14.123 138.918 1.00 79.88 247 GLN A O 1
ATOM 1968 N N . GLU A 1 248 ? -48.847 -14.753 137.224 1.00 73.25 248 GLU A N 1
ATOM 1969 C CA . GLU A 1 248 ? -49.672 -15.694 137.985 1.00 73.25 248 GLU A CA 1
ATOM 1970 C C . GLU A 1 248 ? -48.990 -17.074 138.109 1.00 73.25 248 GLU A C 1
ATOM 1972 O O . GLU A 1 248 ? -48.474 -17.627 137.141 1.00 73.25 248 GLU A O 1
ATOM 1977 N N . LYS A 1 249 ? -48.946 -17.644 139.325 1.00 67.69 249 LYS A N 1
ATOM 1978 C CA . LYS A 1 249 ? -48.185 -18.883 139.630 1.00 67.69 249 LYS A CA 1
ATOM 1979 C C . LYS A 1 249 ? -48.947 -20.199 139.411 1.00 67.69 249 LYS A C 1
ATOM 1981 O O . LYS A 1 249 ? -48.374 -21.266 139.620 1.00 67.69 249 LYS A O 1
ATOM 1986 N N . GLN A 1 250 ? -50.223 -20.132 139.053 1.00 62.28 250 GLN A N 1
ATOM 1987 C CA . GLN A 1 250 ? -51.098 -21.267 138.751 1.00 62.28 250 GLN A CA 1
ATOM 1988 C C . GLN A 1 250 ? -51.996 -20.847 137.586 1.00 62.28 250 GLN A C 1
ATOM 1990 O O . GLN A 1 250 ? -52.404 -19.691 137.536 1.00 62.28 250 GLN A O 1
ATOM 1995 N N . LEU A 1 251 ? -52.291 -21.762 136.664 1.00 65.75 251 LEU A N 1
ATOM 1996 C CA . LEU A 1 251 ? -53.106 -21.491 135.475 1.00 65.75 251 LEU A CA 1
ATOM 1997 C C . LEU A 1 251 ? -54.410 -22.281 135.545 1.00 65.75 251 LEU A C 1
ATOM 1999 O O . LEU A 1 251 ? -54.377 -23.482 135.826 1.00 65.75 251 LEU A O 1
ATOM 2003 N N . ASN A 1 252 ? -55.543 -21.648 135.240 1.00 77.12 252 ASN A N 1
ATOM 2004 C CA . ASN A 1 252 ? -56.807 -22.369 135.145 1.00 77.12 252 ASN A CA 1
ATOM 2005 C C . ASN A 1 252 ? -56.933 -23.038 133.769 1.00 77.12 252 ASN A C 1
ATOM 2007 O O . ASN A 1 252 ? -56.345 -22.611 132.772 1.00 77.12 252 ASN A O 1
ATOM 2011 N N . SER A 1 253 ? -57.743 -24.095 133.690 1.00 80.38 253 SER A N 1
ATOM 2012 C CA . SER A 1 253 ? -57.971 -24.833 132.440 1.00 80.38 253 SER A CA 1
ATOM 2013 C C . SER A 1 253 ? -58.612 -23.974 131.342 1.00 80.38 253 SER A C 1
ATOM 2015 O O . SER A 1 253 ? -58.367 -24.209 130.160 1.00 80.38 253 SER A O 1
ATOM 2017 N N . THR A 1 254 ? -59.378 -22.945 131.715 1.00 82.81 254 THR A N 1
ATOM 2018 C CA . THR A 1 254 ? -59.902 -21.913 130.805 1.00 82.81 254 THR A CA 1
ATOM 2019 C C . THR A 1 254 ? -58.788 -21.190 130.062 1.00 82.81 254 THR A C 1
ATOM 2021 O O . THR A 1 254 ? -58.858 -21.030 128.847 1.00 82.81 254 THR A O 1
ATOM 2024 N N . ASP A 1 255 ? -57.739 -20.807 130.779 1.00 81.06 255 ASP A N 1
ATOM 2025 C CA . ASP A 1 255 ? -56.709 -19.884 130.305 1.00 81.06 255 ASP A CA 1
ATOM 2026 C C . ASP A 1 255 ? -55.735 -20.633 129.386 1.00 81.06 255 ASP A C 1
ATOM 2028 O O . ASP A 1 255 ? -55.341 -20.140 128.330 1.00 81.06 255 ASP A O 1
ATOM 2032 N N . ILE A 1 256 ? -55.463 -21.899 129.728 1.00 83.38 256 ILE A N 1
ATOM 2033 C CA . ILE A 1 256 ? -54.760 -22.869 128.880 1.00 83.38 256 ILE A CA 1
ATOM 2034 C C . ILE A 1 256 ? -55.516 -23.087 127.558 1.00 83.38 256 ILE A C 1
ATOM 2036 O O . ILE A 1 256 ? -54.902 -23.051 126.491 1.00 83.38 256 ILE A O 1
ATOM 2040 N N . ASN A 1 257 ? -56.842 -23.264 127.602 1.00 86.62 257 ASN A N 1
ATOM 2041 C CA . ASN A 1 257 ? -57.667 -23.456 126.402 1.00 86.62 257 ASN A CA 1
ATOM 2042 C C . ASN A 1 257 ? -57.752 -22.185 125.534 1.00 86.62 257 ASN A C 1
ATOM 2044 O O . ASN A 1 257 ? -57.704 -22.272 124.305 1.00 86.62 257 ASN A O 1
ATOM 2048 N N . ILE A 1 258 ? -57.833 -21.002 126.153 1.00 85.88 258 ILE A N 1
ATOM 2049 C CA . ILE A 1 258 ? -57.797 -19.710 125.450 1.00 85.88 258 ILE A CA 1
ATOM 2050 C C . ILE A 1 258 ? -56.439 -19.520 124.765 1.00 85.88 258 ILE A C 1
ATOM 2052 O O . ILE A 1 258 ? -56.410 -19.225 123.569 1.00 85.88 258 ILE A O 1
ATOM 2056 N N . LEU A 1 259 ? -55.323 -19.759 125.468 1.00 86.62 259 LEU A N 1
ATOM 2057 C CA . LEU A 1 259 ? -53.984 -19.660 124.883 1.00 86.62 259 LEU A CA 1
ATOM 2058 C C . LEU A 1 259 ? -53.788 -20.669 123.742 1.00 86.62 259 LEU A C 1
ATOM 2060 O O . LEU A 1 259 ? -53.229 -20.311 122.707 1.00 86.62 259 LEU A O 1
ATOM 2064 N N . ALA A 1 260 ? -54.262 -21.910 123.896 1.00 88.00 260 ALA A N 1
ATOM 2065 C CA . ALA A 1 260 ? -54.181 -22.931 122.852 1.00 88.00 260 ALA A CA 1
ATOM 2066 C C . ALA A 1 260 ? -54.882 -22.477 121.560 1.00 88.00 260 ALA A C 1
ATOM 2068 O O . ALA A 1 260 ? -54.276 -22.520 120.490 1.00 88.00 260 ALA A O 1
ATOM 2069 N N . ARG A 1 261 ? -56.105 -21.942 121.671 1.00 90.31 261 ARG A N 1
ATOM 2070 C CA . ARG A 1 261 ? -56.858 -21.398 120.531 1.00 90.31 261 ARG A CA 1
ATOM 2071 C C . ARG A 1 261 ? -56.216 -20.137 119.943 1.00 90.31 261 ARG A C 1
ATOM 2073 O O . ARG A 1 261 ? -56.160 -19.983 118.728 1.00 90.31 261 ARG A O 1
ATOM 2080 N N . GLN A 1 262 ? -55.701 -19.229 120.773 1.00 90.56 262 GLN A N 1
ATOM 2081 C CA . GLN A 1 262 ? -55.003 -18.031 120.286 1.00 90.56 262 GLN A CA 1
ATOM 2082 C C . GLN A 1 262 ? -53.693 -18.375 119.556 1.00 90.56 262 GLN A C 1
ATOM 2084 O O . GLN A 1 262 ? -53.366 -17.716 118.567 1.00 90.56 262 GLN A O 1
ATOM 2089 N N . LYS A 1 263 ? -52.970 -19.409 120.015 1.00 92.00 263 LYS A N 1
ATOM 2090 C CA . LYS A 1 263 ? -51.783 -19.983 119.361 1.00 92.00 263 LYS A CA 1
ATOM 2091 C C . LYS A 1 263 ? -52.137 -20.617 118.015 1.00 92.00 263 LYS A C 1
ATOM 2093 O O . LYS A 1 263 ? -51.398 -20.419 117.059 1.00 92.00 263 LYS A O 1
ATOM 2098 N N . GLU A 1 264 ? -53.234 -21.363 117.937 1.00 94.81 264 GLU A N 1
ATOM 2099 C CA . GLU A 1 264 ? -53.724 -21.974 116.695 1.00 94.81 264 GLU A CA 1
ATOM 2100 C C . GLU A 1 264 ? -54.018 -20.904 115.631 1.00 94.81 264 GLU A C 1
ATOM 2102 O O . GLU A 1 264 ? -53.439 -20.947 114.549 1.00 94.81 264 GLU A O 1
ATOM 2107 N N . ILE A 1 265 ? -54.765 -19.855 115.998 1.00 94.31 265 ILE A N 1
ATOM 2108 C CA . ILE A 1 265 ? -55.041 -18.692 115.133 1.00 94.31 265 ILE A CA 1
ATOM 2109 C C . ILE A 1 265 ? -53.747 -17.948 114.734 1.00 94.31 265 ILE A C 1
ATOM 2111 O O . ILE A 1 265 ? -53.664 -17.382 113.646 1.00 94.31 265 ILE A O 1
ATOM 2115 N N . LEU A 1 266 ? -52.711 -17.928 115.586 1.00 94.69 266 LEU A N 1
ATOM 2116 C CA . LEU A 1 266 ? -51.406 -17.368 115.207 1.00 94.69 266 LEU A CA 1
ATOM 2117 C C . LEU A 1 266 ? -50.668 -18.251 114.195 1.00 94.69 266 LEU A C 1
ATOM 2119 O O . LEU A 1 266 ? -50.075 -17.717 113.265 1.00 94.69 266 LEU A O 1
ATOM 2123 N N . LEU A 1 267 ? -50.689 -19.574 114.362 1.00 95.44 267 LEU A N 1
ATOM 2124 C CA . LEU A 1 267 ? -50.055 -20.499 113.418 1.00 95.44 267 LEU A CA 1
ATOM 2125 C C . LEU A 1 267 ? -50.739 -20.454 112.047 1.00 95.44 267 LEU A C 1
ATOM 2127 O O . LEU A 1 267 ? -50.044 -20.433 111.037 1.00 95.44 267 LEU A O 1
ATOM 2131 N N . GLU A 1 268 ? -52.069 -20.352 112.016 1.00 96.19 268 GLU A N 1
ATOM 2132 C CA . GLU A 1 268 ? -52.857 -20.134 110.798 1.00 96.19 268 GLU A CA 1
ATOM 2133 C C . GLU A 1 268 ? -52.414 -18.853 110.067 1.00 96.19 268 GLU A C 1
ATOM 2135 O O . GLU A 1 268 ? -51.981 -18.918 108.918 1.00 96.19 268 GLU A O 1
ATOM 2140 N N . LYS A 1 269 ? -52.405 -17.704 110.759 1.00 96.44 269 LYS A N 1
ATOM 2141 C CA . LYS A 1 269 ? -51.999 -16.401 110.191 1.00 96.44 269 LYS A CA 1
ATOM 2142 C C . LYS A 1 269 ? -50.523 -16.324 109.794 1.00 96.44 269 LYS A C 1
ATOM 2144 O O . LYS A 1 269 ? -50.169 -15.618 108.856 1.00 96.44 269 LYS A O 1
ATOM 2149 N N . LEU A 1 270 ? -49.641 -17.028 110.506 1.00 96.56 270 LEU A N 1
ATOM 2150 C CA . LEU A 1 270 ? -48.235 -17.146 110.112 1.00 96.56 270 LEU A CA 1
ATOM 2151 C C . LEU A 1 270 ? -48.076 -18.024 108.868 1.00 96.56 270 LEU A C 1
ATOM 2153 O O . LEU A 1 270 ? -47.222 -17.719 108.040 1.00 96.56 270 LEU A O 1
ATOM 2157 N N . ASN A 1 271 ? -48.893 -19.070 108.707 1.00 96.69 271 ASN A N 1
ATOM 2158 C CA . ASN A 1 271 ? -48.868 -19.912 107.516 1.00 96.69 271 ASN A CA 1
ATOM 2159 C C . ASN A 1 271 ? -49.411 -19.174 106.282 1.00 96.69 271 ASN A C 1
ATOM 2161 O O . ASN A 1 271 ? -48.761 -19.225 105.240 1.00 96.69 271 ASN A O 1
ATOM 2165 N N . THR A 1 272 ? -50.526 -18.433 106.391 1.00 95.94 272 THR A N 1
ATOM 2166 C CA . THR A 1 272 ? -51.026 -17.612 105.268 1.00 95.94 272 THR A CA 1
ATOM 2167 C C . THR A 1 272 ? -49.994 -16.566 104.854 1.00 95.94 272 THR A C 1
ATOM 2169 O O . THR A 1 272 ? -49.628 -16.514 103.681 1.00 95.94 272 THR A O 1
ATOM 2172 N N . PHE A 1 273 ? -49.417 -15.835 105.818 1.00 97.19 273 PHE A N 1
ATOM 2173 C CA . PHE A 1 273 ? -48.319 -14.903 105.555 1.00 97.19 273 PHE A CA 1
ATOM 2174 C C . PHE A 1 273 ? -47.108 -15.583 104.905 1.00 97.19 273 PHE A C 1
ATOM 2176 O O . PHE A 1 273 ? -46.517 -15.023 103.984 1.00 97.19 273 PHE A O 1
ATOM 2183 N N . GLU A 1 274 ? -46.708 -16.784 105.338 1.00 96.81 274 GLU A N 1
ATOM 2184 C CA . GLU A 1 274 ? -45.576 -17.464 104.705 1.00 96.81 274 GLU A CA 1
ATOM 2185 C C . GLU A 1 274 ? -45.904 -17.897 103.267 1.00 96.81 274 GLU A C 1
ATOM 2187 O O . GLU A 1 274 ? -45.057 -17.770 102.385 1.00 96.81 274 GLU A O 1
ATOM 2192 N N . GLU A 1 275 ? -47.127 -18.347 102.986 1.00 97.19 275 GLU A N 1
ATOM 2193 C CA . GLU A 1 275 ? -47.586 -18.711 101.640 1.00 97.19 275 GLU A CA 1
ATOM 2194 C C . GLU A 1 275 ? -47.687 -17.500 100.697 1.00 97.19 275 GLU A C 1
ATOM 2196 O O . GLU A 1 275 ? -47.198 -17.561 99.558 1.00 97.19 275 GLU A O 1
ATOM 2201 N N . THR A 1 276 ? -48.216 -16.364 101.159 1.00 95.75 276 THR A N 1
ATOM 2202 C CA . THR A 1 276 ? -48.255 -15.123 100.366 1.00 95.75 276 THR A CA 1
ATOM 2203 C C . THR A 1 276 ? -46.862 -14.512 100.185 1.00 95.75 276 THR A C 1
ATOM 2205 O O . THR A 1 276 ? -46.533 -14.041 99.094 1.00 95.75 276 THR A O 1
ATOM 2208 N N . ASN A 1 277 ? -45.959 -14.652 101.162 1.00 97.00 277 ASN A N 1
ATOM 2209 C CA . ASN A 1 277 ? -44.551 -14.266 101.016 1.00 97.00 277 ASN A CA 1
ATOM 2210 C C . ASN A 1 277 ? -43.774 -15.197 100.054 1.00 97.00 277 ASN A C 1
ATOM 2212 O O . ASN A 1 277 ? -43.002 -14.719 99.219 1.00 97.00 277 ASN A O 1
ATOM 2216 N N . ARG A 1 278 ? -43.986 -16.523 100.112 1.00 97.06 278 ARG A N 1
ATOM 2217 C CA . ARG A 1 278 ? -43.381 -17.523 99.199 1.00 97.06 278 ARG A CA 1
ATOM 2218 C C . ARG A 1 278 ? -43.818 -17.305 97.745 1.00 97.06 278 ARG A C 1
ATOM 2220 O O . ARG A 1 278 ? -42.987 -17.389 96.835 1.00 97.06 278 ARG A O 1
ATOM 2227 N N . THR A 1 279 ? -45.096 -17.004 97.517 1.00 95.88 279 THR A N 1
ATOM 2228 C CA . THR A 1 279 ? -45.628 -16.703 96.175 1.00 95.88 279 THR A CA 1
ATOM 2229 C C . THR A 1 279 ? -45.114 -15.359 95.653 1.00 95.88 279 THR A C 1
ATOM 2231 O O . THR A 1 279 ? -44.583 -15.321 94.543 1.00 95.88 279 THR A O 1
ATOM 2234 N N . LEU A 1 280 ? -45.113 -14.294 96.466 1.00 96.25 280 LEU A N 1
ATOM 2235 C CA . LEU A 1 280 ? -44.512 -12.998 96.115 1.00 96.25 280 LEU A CA 1
ATOM 2236 C C . LEU A 1 280 ? -43.026 -13.118 95.721 1.00 96.25 280 LEU A C 1
ATOM 2238 O O . LEU A 1 280 ? -42.617 -12.603 94.681 1.00 96.25 280 LEU A O 1
ATOM 2242 N N . ARG A 1 281 ? -42.214 -13.863 96.487 1.00 95.75 281 ARG A N 1
ATOM 2243 C CA . ARG A 1 281 ? -40.802 -14.147 96.138 1.00 95.75 281 ARG A CA 1
ATOM 2244 C C . ARG A 1 281 ? -40.641 -14.915 94.828 1.00 95.75 281 ARG A C 1
ATOM 2246 O O . ARG A 1 281 ? -39.562 -14.900 94.242 1.00 95.75 281 ARG A O 1
ATOM 2253 N N . THR A 1 282 ? -41.661 -15.642 94.389 1.00 95.25 282 THR A N 1
ATOM 2254 C CA . THR A 1 282 ? -41.622 -16.399 93.132 1.00 95.25 282 THR A CA 1
ATOM 2255 C C . THR A 1 282 ? -41.938 -15.479 91.958 1.00 95.25 282 THR A C 1
ATOM 2257 O O . THR A 1 282 ? -41.105 -15.382 91.060 1.00 95.25 282 THR A O 1
ATOM 2260 N N . LEU A 1 283 ? -42.995 -14.664 92.062 1.00 94.38 283 LEU A N 1
ATOM 2261 C CA . LEU A 1 283 ? -43.296 -13.598 91.097 1.00 94.38 283 LEU A CA 1
ATOM 2262 C C . LEU A 1 283 ? -42.112 -12.632 90.902 1.00 94.38 283 LEU A C 1
ATOM 2264 O O . LEU A 1 283 ? -41.774 -12.306 89.770 1.00 94.38 283 LEU A O 1
ATOM 2268 N N . LEU A 1 284 ? -41.424 -12.229 91.978 1.00 94.12 284 LEU A N 1
ATOM 2269 C CA . LEU A 1 284 ? -40.236 -11.362 91.893 1.00 94.12 284 LEU A CA 1
ATOM 2270 C C . LEU A 1 284 ? -39.053 -12.008 91.145 1.00 94.12 284 LEU A C 1
ATOM 2272 O O . LEU A 1 284 ? -38.324 -11.318 90.437 1.00 94.12 284 LEU A O 1
ATOM 2276 N N . ARG A 1 285 ? -38.850 -13.326 91.283 1.00 94.81 285 ARG A N 1
ATOM 2277 C CA . ARG A 1 285 ? -37.782 -14.053 90.568 1.00 94.81 285 ARG A CA 1
ATOM 2278 C C . ARG A 1 285 ? -38.122 -14.255 89.095 1.00 94.81 285 ARG A C 1
ATOM 2280 O O . ARG A 1 285 ? -37.244 -14.115 88.248 1.00 94.81 285 ARG A O 1
ATOM 2287 N N . GLU A 1 286 ? -39.384 -14.545 88.789 1.00 91.50 286 GLU A N 1
ATOM 2288 C CA . GLU A 1 286 ? -39.882 -14.607 87.413 1.00 91.50 286 GLU A CA 1
ATOM 2289 C C . GLU A 1 286 ? -39.766 -13.252 86.710 1.00 91.50 286 GLU A C 1
ATOM 2291 O O . GLU A 1 286 ? -39.227 -13.192 85.608 1.00 91.50 286 GLU A O 1
ATOM 2296 N N . GLN A 1 287 ? -40.193 -12.170 87.371 1.00 90.12 287 GLN A N 1
ATOM 2297 C CA . GLN A 1 287 ? -40.083 -10.801 86.867 1.00 90.12 287 GLN A CA 1
ATOM 2298 C C . GLN A 1 287 ? -38.632 -10.461 86.507 1.00 90.12 287 GLN A C 1
ATOM 2300 O O . GLN A 1 287 ? -38.356 -10.070 85.376 1.00 90.12 287 GLN A O 1
ATOM 2305 N N . HIS A 1 288 ? -37.692 -10.698 87.428 1.00 91.81 288 HIS A N 1
ATOM 2306 C CA . HIS A 1 288 ? -36.276 -10.440 87.172 1.00 91.81 288 HIS A CA 1
ATOM 2307 C C . HIS A 1 288 ? -35.716 -11.300 86.023 1.00 91.81 288 HIS A C 1
ATOM 2309 O O . HIS A 1 288 ? -34.922 -10.821 85.216 1.00 91.81 288 HIS A O 1
ATOM 2315 N N . SER A 1 289 ? -36.174 -12.550 85.894 1.00 92.81 289 SER A N 1
ATOM 2316 C CA . SER A 1 289 ? -35.776 -13.433 84.789 1.00 92.81 289 SER A CA 1
ATOM 2317 C C . SER A 1 289 ? -36.253 -12.881 83.436 1.00 92.81 289 SER A C 1
ATOM 2319 O O . SER A 1 289 ? -35.443 -12.738 82.518 1.00 92.81 289 SER A O 1
ATOM 2321 N N . ARG A 1 290 ? -37.529 -12.473 83.334 1.00 88.62 290 ARG A N 1
ATOM 2322 C CA . ARG A 1 290 ? -38.094 -11.818 82.135 1.00 88.62 290 ARG A CA 1
ATOM 2323 C C . ARG A 1 290 ? -37.366 -10.514 81.801 1.00 88.62 290 ARG A C 1
ATOM 2325 O O . ARG A 1 290 ? -37.072 -10.252 80.638 1.00 88.62 290 ARG A O 1
ATOM 2332 N N . GLU A 1 291 ? -37.018 -9.714 82.806 1.00 89.25 291 GLU A N 1
ATOM 2333 C CA . GLU A 1 291 ? -36.230 -8.489 82.620 1.00 89.25 291 GLU A CA 1
ATOM 2334 C C . GLU A 1 291 ? -34.848 -8.790 82.016 1.00 89.25 291 GLU A C 1
ATOM 2336 O O . GLU A 1 291 ? -34.462 -8.160 81.032 1.00 89.25 291 GLU A O 1
ATOM 2341 N N . THR A 1 292 ? -34.128 -9.804 82.514 1.00 92.19 292 THR A N 1
ATOM 2342 C CA . THR A 1 292 ? -32.832 -10.201 81.928 1.00 92.19 292 THR A CA 1
ATOM 2343 C C . THR A 1 292 ? -32.950 -10.752 80.502 1.00 92.19 292 THR A C 1
ATOM 2345 O O . THR A 1 292 ? -32.110 -10.446 79.655 1.00 92.19 292 THR A O 1
ATOM 2348 N N . GLU A 1 293 ? -34.012 -11.502 80.194 1.00 92.75 293 GLU A N 1
ATOM 2349 C CA . GLU A 1 293 ? -34.265 -12.012 78.842 1.00 92.75 293 GLU A CA 1
ATOM 2350 C C . GLU A 1 293 ? -34.605 -10.878 77.861 1.00 92.75 293 GLU A C 1
ATOM 2352 O O . GLU A 1 293 ? -34.027 -10.805 76.775 1.00 92.75 293 GLU A O 1
ATOM 2357 N N . THR A 1 294 ? -35.463 -9.929 78.256 1.00 89.75 294 THR A N 1
ATOM 2358 C CA . THR A 1 294 ? -35.774 -8.749 77.426 1.00 89.75 294 THR A CA 1
ATOM 2359 C C . THR A 1 294 ? -34.560 -7.849 77.194 1.00 89.75 294 THR A C 1
ATOM 2361 O O . THR A 1 294 ? -34.413 -7.320 76.092 1.00 89.75 294 THR A O 1
ATOM 2364 N N . TYR A 1 295 ? -33.650 -7.725 78.168 1.00 92.50 295 TYR A N 1
ATOM 2365 C CA . TYR A 1 295 ? -32.392 -6.997 77.993 1.00 92.50 295 TYR A CA 1
ATOM 2366 C C . TYR A 1 295 ? -31.478 -7.665 76.949 1.00 92.50 295 TYR A C 1
ATOM 2368 O O . TYR A 1 295 ? -31.025 -7.002 76.018 1.00 92.50 295 TYR A O 1
ATOM 2376 N N . HIS A 1 296 ? -31.276 -8.986 77.016 1.00 95.25 296 HIS A N 1
ATOM 2377 C CA . HIS A 1 296 ? -30.484 -9.698 76.004 1.00 95.25 296 HIS A CA 1
ATOM 2378 C C . HIS A 1 296 ? -31.136 -9.704 74.612 1.00 95.25 296 HIS A C 1
ATOM 2380 O O . HIS A 1 296 ? -30.430 -9.638 73.603 1.00 95.25 296 HIS A O 1
ATOM 2386 N N . LEU A 1 297 ? -32.470 -9.737 74.525 1.00 93.69 297 LEU A N 1
ATOM 2387 C CA . LEU A 1 297 ? -33.185 -9.564 73.255 1.00 93.69 297 LEU A CA 1
ATOM 2388 C C . LEU A 1 297 ? -33.001 -8.148 72.680 1.00 93.69 297 LEU A C 1
ATOM 2390 O O . LEU A 1 297 ? -32.914 -7.999 71.460 1.00 93.69 297 LEU A O 1
ATOM 2394 N N . LEU A 1 298 ? -32.881 -7.122 73.530 1.00 92.00 298 LEU A N 1
ATOM 2395 C CA . LEU A 1 298 ? -32.562 -5.755 73.110 1.00 92.00 298 LEU A CA 1
ATOM 2396 C C . LEU A 1 298 ? -31.124 -5.652 72.572 1.00 92.00 298 LEU A C 1
ATOM 2398 O O . LEU A 1 298 ? -30.930 -5.154 71.466 1.00 92.00 298 LEU A O 1
ATOM 2402 N N . GLU A 1 299 ? -30.132 -6.214 73.273 1.00 95.38 299 GLU A N 1
ATOM 2403 C CA . GLU A 1 299 ? -28.739 -6.275 72.789 1.00 95.38 299 GLU A CA 1
ATOM 2404 C C . GLU A 1 299 ? -28.626 -7.007 71.438 1.00 95.38 299 GLU A C 1
ATOM 2406 O O . GLU A 1 299 ? -27.893 -6.577 70.541 1.00 95.38 299 GLU A O 1
ATOM 2411 N N . GLN A 1 300 ? -29.381 -8.098 71.252 1.00 95.81 300 GLN A N 1
ATOM 2412 C CA . GLN A 1 300 ? -29.448 -8.803 69.969 1.00 95.81 300 GLN A CA 1
ATOM 2413 C C . GLN A 1 300 ? -30.121 -7.962 68.876 1.00 95.81 300 GLN A C 1
ATOM 2415 O O . GLN A 1 300 ? -29.622 -7.938 67.748 1.00 95.81 300 GLN A O 1
ATOM 2420 N N . LYS A 1 301 ? -31.210 -7.247 69.193 1.00 94.31 301 LYS A N 1
ATOM 2421 C CA . LYS A 1 301 ? -31.873 -6.318 68.265 1.00 94.31 301 LYS A CA 1
ATOM 2422 C C . LYS A 1 301 ? -30.908 -5.227 67.800 1.00 94.31 301 LYS A C 1
ATOM 2424 O O . LYS A 1 301 ? -30.789 -5.016 66.595 1.00 94.31 301 LYS A O 1
ATOM 2429 N N . ASP A 1 302 ? -30.177 -4.597 68.712 1.00 95.62 302 ASP A N 1
ATOM 2430 C CA . ASP A 1 302 ? -29.242 -3.517 68.384 1.00 95.62 302 ASP A CA 1
ATOM 2431 C C . ASP A 1 302 ? -28.042 -4.021 67.563 1.00 95.62 302 ASP A C 1
ATOM 2433 O O . ASP A 1 302 ? -27.627 -3.378 66.594 1.00 95.62 302 ASP A O 1
ATOM 2437 N N . LEU A 1 303 ? -27.533 -5.225 67.857 1.00 96.94 303 LEU A N 1
ATOM 2438 C CA . LEU A 1 303 ? -26.500 -5.875 67.042 1.00 96.94 303 LEU A CA 1
ATOM 2439 C C . LEU A 1 303 ? -26.994 -6.212 65.622 1.00 96.94 303 LEU A C 1
ATOM 2441 O O . LEU A 1 303 ? -26.223 -6.110 64.663 1.00 96.94 303 LEU A O 1
ATOM 2445 N N . LEU A 1 304 ? -28.257 -6.619 65.468 1.00 96.62 304 LEU A N 1
ATOM 2446 C CA . LEU A 1 304 ? -28.870 -6.891 64.164 1.00 96.62 304 LEU A CA 1
ATOM 2447 C C . LEU A 1 304 ? -29.147 -5.599 63.383 1.00 96.62 304 LEU A C 1
ATOM 2449 O O . LEU A 1 304 ? -28.831 -5.544 62.195 1.00 96.62 304 LEU A O 1
ATOM 2453 N N . LEU A 1 305 ? -29.648 -4.549 64.040 1.00 95.44 305 LEU A N 1
ATOM 2454 C CA . LEU A 1 305 ? -29.828 -3.220 63.446 1.00 95.44 305 LEU A CA 1
ATOM 2455 C C . LEU A 1 305 ? -28.498 -2.640 62.957 1.00 95.44 305 LEU A C 1
ATOM 2457 O O . LEU A 1 305 ? -28.429 -2.131 61.838 1.00 95.44 305 LEU A O 1
ATOM 2461 N N . LYS A 1 306 ? -27.420 -2.788 63.739 1.00 96.56 306 LYS A N 1
ATOM 2462 C CA . LYS A 1 306 ? -26.081 -2.387 63.298 1.00 96.56 306 LYS A CA 1
ATOM 2463 C C . LYS A 1 306 ? -25.636 -3.161 62.055 1.00 96.56 306 LYS A C 1
ATOM 2465 O O . LYS A 1 306 ? -25.239 -2.538 61.079 1.00 96.56 306 LYS A O 1
ATOM 2470 N N . LYS A 1 307 ? -25.760 -4.495 62.047 1.00 97.06 307 LYS A N 1
ATOM 2471 C CA . LYS A 1 307 ? -25.405 -5.325 60.877 1.00 97.06 307 LYS A CA 1
ATOM 2472 C C . LYS A 1 307 ? -26.219 -4.978 59.627 1.00 97.06 307 LYS A C 1
ATOM 2474 O O . LYS A 1 307 ? -25.672 -5.030 58.530 1.00 97.06 307 LYS A O 1
ATOM 2479 N N . LEU A 1 308 ? -27.497 -4.625 59.782 1.00 95.69 308 LEU A N 1
ATOM 2480 C CA . LEU A 1 308 ? -28.336 -4.135 58.686 1.00 95.69 308 LEU A CA 1
ATOM 2481 C C . LEU A 1 308 ? -27.828 -2.788 58.158 1.00 95.69 308 LEU A C 1
ATOM 2483 O O . LEU A 1 308 ? -27.645 -2.652 56.954 1.00 95.69 308 LEU A O 1
ATOM 2487 N N . SER A 1 309 ? -27.516 -1.836 59.044 1.00 95.81 309 SER A N 1
ATOM 2488 C CA . SER A 1 309 ? -26.925 -0.545 58.663 1.00 95.81 309 SER A CA 1
ATOM 2489 C C . SER A 1 309 ? -25.579 -0.712 57.948 1.00 95.81 309 SER A C 1
ATOM 2491 O O . SER A 1 309 ? -25.359 -0.091 56.910 1.00 95.81 309 SER A O 1
ATOM 2493 N N . ASP A 1 310 ? -24.689 -1.560 58.471 1.00 95.56 310 ASP A N 1
ATOM 2494 C CA . ASP A 1 310 ? -23.390 -1.855 57.859 1.00 95.56 310 ASP A CA 1
ATOM 2495 C C . ASP A 1 310 ? -23.598 -2.433 56.437 1.00 95.56 310 ASP A C 1
ATOM 2497 O O . ASP A 1 310 ? -23.031 -1.924 55.466 1.00 95.56 310 ASP A O 1
ATOM 2501 N N . ALA A 1 311 ? -24.496 -3.415 56.282 1.00 95.38 311 ALA A N 1
ATOM 2502 C CA . ALA A 1 311 ? -24.825 -4.027 54.991 1.00 95.38 311 ALA A CA 1
ATOM 2503 C C . ALA A 1 311 ? -25.493 -3.057 53.994 1.00 95.38 311 ALA A C 1
ATOM 2505 O O . ALA A 1 311 ? -25.207 -3.121 52.797 1.00 95.38 311 ALA A O 1
ATOM 2506 N N . ASP A 1 312 ? -26.349 -2.140 54.453 1.00 94.62 312 ASP A N 1
ATOM 2507 C CA . ASP A 1 312 ? -26.948 -1.119 53.587 1.00 94.62 312 ASP A CA 1
ATOM 2508 C C . ASP A 1 312 ? -25.919 -0.086 53.110 1.00 94.62 312 ASP A C 1
ATOM 2510 O O . ASP A 1 312 ? -25.971 0.329 51.948 1.00 94.62 312 ASP A O 1
ATOM 2514 N N . THR A 1 313 ? -24.929 0.272 53.939 1.00 95.69 313 THR A N 1
ATOM 2515 C CA . THR A 1 313 ? -23.813 1.117 53.478 1.00 95.69 313 THR A CA 1
ATOM 2516 C C . THR A 1 313 ? -22.935 0.403 52.451 1.00 95.69 313 THR A C 1
ATOM 2518 O O . THR A 1 313 ? -22.623 0.994 51.415 1.00 95.69 313 THR A O 1
ATOM 2521 N N . GLU A 1 314 ? -22.614 -0.884 52.644 1.00 96.19 314 GLU A N 1
ATOM 2522 C CA . GLU A 1 314 ? -21.885 -1.666 51.636 1.00 96.19 314 GLU A CA 1
ATOM 2523 C C . GLU A 1 314 ? -22.686 -1.784 50.329 1.00 96.19 314 GLU A C 1
ATOM 2525 O O . GLU A 1 314 ? -22.130 -1.599 49.242 1.00 96.19 314 GLU A O 1
ATOM 2530 N N . ARG A 1 315 ? -24.004 -2.018 50.415 1.00 95.38 315 ARG A N 1
ATOM 2531 C CA . ARG A 1 315 ? -24.911 -2.075 49.259 1.00 95.38 315 ARG A CA 1
ATOM 2532 C C . ARG A 1 315 ? -24.951 -0.750 48.496 1.00 95.38 315 ARG A C 1
ATOM 2534 O O . ARG A 1 315 ? -24.884 -0.766 47.265 1.00 95.38 315 ARG A O 1
ATOM 2541 N N . ALA A 1 316 ? -25.006 0.383 49.196 1.00 95.88 316 ALA A N 1
ATOM 2542 C CA . ALA A 1 316 ? -24.939 1.709 48.584 1.00 95.88 316 ALA A CA 1
ATOM 2543 C C . ALA A 1 316 ? -23.596 1.941 47.868 1.00 95.88 316 ALA A C 1
ATOM 2545 O O . ALA A 1 316 ? -23.573 2.410 46.728 1.00 95.88 316 ALA A O 1
ATOM 2546 N N . ASP A 1 317 ? -22.477 1.540 48.478 1.00 95.88 317 ASP A N 1
ATOM 2547 C CA . ASP A 1 317 ? -21.148 1.682 47.878 1.00 95.88 317 ASP A CA 1
ATOM 2548 C C . ASP A 1 317 ? -20.899 0.711 46.711 1.00 95.88 317 ASP A C 1
ATOM 2550 O O . ASP A 1 317 ? -20.149 1.028 45.784 1.00 95.88 317 ASP A O 1
ATOM 2554 N N . LEU A 1 318 ? -21.511 -0.477 46.725 1.00 96.44 318 LEU A N 1
ATOM 2555 C CA . LEU A 1 318 ? -21.535 -1.403 45.587 1.00 96.44 318 LEU A CA 1
ATOM 2556 C C . LEU A 1 318 ? -22.359 -0.829 44.427 1.00 96.44 318 LEU A C 1
ATOM 2558 O O . LEU A 1 318 ? -21.879 -0.821 43.293 1.00 96.44 318 LEU A O 1
ATOM 2562 N N . ALA A 1 319 ? -23.551 -0.290 44.702 1.00 95.94 319 ALA A N 1
ATOM 2563 C CA . ALA A 1 319 ? -24.388 0.363 43.697 1.00 95.94 319 ALA A CA 1
ATOM 2564 C C . ALA A 1 319 ? -23.678 1.577 43.073 1.00 95.94 319 ALA A C 1
ATOM 2566 O O . ALA A 1 319 ? -23.614 1.697 41.849 1.00 95.94 319 ALA A O 1
ATOM 2567 N N . ARG A 1 320 ? -23.053 2.431 43.896 1.00 97.00 320 ARG A N 1
ATOM 2568 C CA . ARG A 1 320 ? -22.247 3.571 43.437 1.00 97.00 320 ARG A CA 1
ATOM 2569 C C . ARG A 1 320 ? -21.142 3.124 42.474 1.00 97.00 320 ARG A C 1
ATOM 2571 O O . ARG A 1 320 ? -21.120 3.596 41.335 1.00 97.00 320 ARG A O 1
ATOM 2578 N N . ARG A 1 321 ? -20.310 2.154 42.882 1.00 97.31 321 ARG A N 1
ATOM 2579 C CA . ARG A 1 321 ? -19.258 1.555 42.035 1.00 97.31 321 ARG A CA 1
ATOM 2580 C C . ARG A 1 321 ? -19.817 0.962 40.738 1.00 97.31 321 ARG A C 1
ATOM 2582 O O . ARG A 1 321 ? -19.223 1.154 39.682 1.00 97.31 321 ARG A O 1
ATOM 2589 N N . ALA A 1 322 ? -20.975 0.301 40.775 1.00 96.31 322 ALA A N 1
ATOM 2590 C CA . ALA A 1 322 ? -21.625 -0.214 39.569 1.00 96.31 322 ALA A CA 1
ATOM 2591 C C . ALA A 1 322 ? -22.012 0.911 38.587 1.00 96.31 322 ALA A C 1
ATOM 2593 O O . ALA A 1 322 ? -21.751 0.783 37.390 1.00 96.31 322 ALA A O 1
ATOM 2594 N N . THR A 1 323 ? -22.541 2.048 39.065 1.00 96.62 323 THR A N 1
ATOM 2595 C CA . THR A 1 323 ? -22.819 3.202 38.181 1.00 96.62 323 THR A CA 1
ATOM 2596 C C . THR A 1 323 ? -21.547 3.856 37.632 1.00 96.62 323 THR A C 1
ATOM 2598 O O . THR A 1 323 ? -21.547 4.322 36.495 1.00 96.62 323 THR A O 1
ATOM 2601 N N . GLU A 1 324 ? -20.455 3.877 38.402 1.00 97.06 324 GLU A N 1
ATOM 2602 C CA . GLU A 1 324 ? -19.142 4.369 37.957 1.00 97.06 324 GLU A CA 1
ATOM 2603 C C . GLU A 1 324 ? -18.572 3.478 36.839 1.00 97.06 324 GLU A C 1
ATOM 2605 O O . GLU A 1 324 ? -18.119 3.988 35.810 1.00 97.06 324 GLU A O 1
ATOM 2610 N N . TYR A 1 325 ? -18.683 2.151 36.978 1.00 97.88 325 TYR A N 1
ATOM 2611 C CA . TYR A 1 325 ? -18.322 1.206 35.918 1.00 97.88 325 TYR A CA 1
ATOM 2612 C C . TYR A 1 325 ? -19.225 1.326 34.682 1.00 97.88 325 TYR A C 1
ATOM 2614 O O . TYR A 1 325 ? -18.693 1.315 33.573 1.00 97.88 325 TYR A O 1
ATOM 2622 N N . SER A 1 326 ? -20.545 1.507 34.833 1.00 97.19 326 SER A N 1
ATOM 2623 C CA . SER A 1 326 ? -21.452 1.715 33.686 1.00 97.19 326 SER A CA 1
ATOM 2624 C C . SER A 1 326 ? -21.055 2.956 32.884 1.00 97.19 326 SER A C 1
ATOM 2626 O O . SER A 1 326 ? -20.764 2.853 31.695 1.00 97.19 326 SER A O 1
ATOM 2628 N N . LYS A 1 327 ? -20.869 4.102 33.556 1.00 97.88 327 LYS A N 1
ATOM 2629 C CA . LYS A 1 327 ? -20.401 5.355 32.933 1.00 97.88 327 LYS A CA 1
ATOM 2630 C C . LYS A 1 327 ? -19.052 5.186 32.222 1.00 97.88 327 LYS A C 1
ATOM 2632 O O . LYS A 1 327 ? -18.840 5.755 31.153 1.00 97.88 327 LYS A O 1
ATOM 2637 N N . SER A 1 328 ? -18.139 4.384 32.778 1.00 97.56 328 SER A N 1
ATOM 2638 C CA . SER A 1 328 ? -16.848 4.065 32.149 1.00 97.56 328 SER A CA 1
ATOM 2639 C C . SER A 1 328 ? -16.999 3.185 30.894 1.00 97.56 328 SER A C 1
ATOM 2641 O O . SER A 1 328 ? -16.369 3.446 29.863 1.00 97.56 328 SER A O 1
ATOM 2643 N N . LEU A 1 329 ? -17.878 2.179 30.939 1.00 97.50 329 LEU A N 1
ATOM 2644 C CA . LEU A 1 329 ? -18.212 1.316 29.801 1.00 97.50 329 LEU A CA 1
ATOM 2645 C C . LEU A 1 329 ? -18.944 2.086 28.691 1.00 97.50 329 LEU A C 1
ATOM 2647 O O . LEU A 1 329 ? -18.651 1.900 27.513 1.00 97.50 329 LEU A O 1
ATOM 2651 N N . GLU A 1 330 ? -19.841 3.001 29.047 1.00 97.25 330 GLU A N 1
ATOM 2652 C CA . GLU A 1 330 ? -20.534 3.897 28.117 1.00 97.25 330 GLU A CA 1
ATOM 2653 C C . GLU A 1 330 ? -19.560 4.876 27.449 1.00 97.25 330 GLU A C 1
ATOM 2655 O O . GLU A 1 330 ? -19.560 4.999 26.223 1.00 97.25 330 GLU A O 1
ATOM 2660 N N . ALA A 1 331 ? -18.666 5.510 28.217 1.00 97.62 331 ALA A N 1
ATOM 2661 C CA . ALA A 1 331 ? -17.649 6.417 27.684 1.00 97.62 331 ALA A CA 1
ATOM 2662 C C . ALA A 1 331 ? -16.663 5.703 26.740 1.00 97.62 331 ALA A C 1
ATOM 2664 O O . ALA A 1 331 ? -16.346 6.214 25.663 1.00 97.62 331 ALA A O 1
ATOM 2665 N N . THR A 1 332 ? -16.207 4.497 27.098 1.00 97.69 332 THR A N 1
ATOM 2666 C CA . THR A 1 332 ? -15.325 3.693 26.233 1.00 97.69 332 THR A CA 1
ATOM 2667 C C . THR A 1 332 ? -16.055 3.169 24.993 1.00 97.69 332 THR A C 1
ATOM 2669 O O . THR A 1 332 ? -15.500 3.245 23.895 1.00 97.69 332 THR A O 1
ATOM 2672 N N . ARG A 1 333 ? -17.320 2.741 25.111 1.00 98.06 333 ARG A N 1
ATOM 2673 C CA . ARG A 1 333 ? -18.187 2.387 23.971 1.00 98.06 333 ARG A CA 1
ATOM 2674 C C . ARG A 1 333 ? -18.379 3.566 23.016 1.00 98.06 333 ARG A C 1
ATOM 2676 O O . ARG A 1 333 ? -18.198 3.396 21.812 1.00 98.06 333 ARG A O 1
ATOM 2683 N N . ALA A 1 334 ? -18.695 4.754 23.531 1.00 97.75 334 ALA A N 1
ATOM 2684 C CA . ALA A 1 334 ? -18.864 5.967 22.733 1.00 97.75 334 ALA A CA 1
ATOM 2685 C C . ALA A 1 334 ? -17.557 6.369 22.025 1.00 97.75 334 ALA A C 1
ATOM 2687 O O . ALA A 1 334 ? -17.570 6.693 20.836 1.00 97.75 334 ALA A O 1
ATOM 2688 N N . HIS A 1 335 ? -16.416 6.274 22.717 1.00 97.81 335 HIS A N 1
ATOM 2689 C CA . HIS A 1 335 ? -15.101 6.531 22.132 1.00 97.81 335 HIS A CA 1
ATOM 2690 C C . HIS A 1 335 ? -14.769 5.552 20.992 1.00 97.81 335 HIS A C 1
ATOM 2692 O O . HIS A 1 335 ? -14.379 5.983 19.905 1.00 97.81 335 HIS A O 1
ATOM 2698 N N . LEU A 1 336 ? -14.980 4.247 21.198 1.00 98.31 336 LEU A N 1
ATOM 2699 C CA . LEU A 1 336 ? -14.772 3.222 20.169 1.00 98.31 336 LEU A CA 1
ATOM 2700 C C . LEU A 1 336 ? -15.722 3.402 18.975 1.00 98.31 336 LEU A C 1
ATOM 2702 O O . LEU A 1 336 ? -15.286 3.292 17.831 1.00 98.31 336 LEU A O 1
ATOM 2706 N N . GLN A 1 337 ? -16.989 3.753 19.211 1.00 97.94 337 GLN A N 1
ATOM 2707 C CA . GLN A 1 337 ? -17.950 4.052 18.144 1.00 97.94 337 GLN A CA 1
ATOM 2708 C C . GLN A 1 337 ? -17.559 5.314 17.351 1.00 97.94 337 GLN A C 1
ATOM 2710 O O . GLN A 1 337 ? -17.741 5.359 16.133 1.00 97.94 337 GLN A O 1
ATOM 2715 N N . GLY A 1 338 ? -16.969 6.316 18.011 1.00 98.06 338 GLY A N 1
ATOM 2716 C CA . GLY A 1 338 ? -16.376 7.490 17.367 1.00 98.06 338 GLY A CA 1
ATOM 2717 C C . GLY A 1 338 ? -15.159 7.146 16.499 1.00 98.06 338 GLY A C 1
ATOM 2718 O O . GLY A 1 338 ? -15.083 7.587 15.351 1.00 98.06 338 GLY A O 1
ATOM 2719 N N . GLN A 1 339 ? -14.241 6.307 16.998 1.00 98.12 339 GLN A N 1
ATOM 2720 C CA . GLN A 1 339 ? -13.120 5.797 16.196 1.00 98.12 339 GLN A CA 1
ATOM 2721 C C . GLN A 1 339 ? -13.608 5.008 14.974 1.00 98.12 339 GLN A C 1
ATOM 2723 O O . GLN A 1 339 ? -13.096 5.208 13.873 1.00 98.12 339 GLN A O 1
ATOM 2728 N N . LEU A 1 340 ? -14.608 4.140 15.155 1.00 98.19 340 LEU A N 1
ATOM 2729 C CA . LEU A 1 340 ? -15.157 3.295 14.097 1.00 98.19 340 LEU A CA 1
ATOM 2730 C C . LEU A 1 340 ? -15.776 4.145 12.976 1.00 98.19 340 LEU A C 1
ATOM 2732 O O . LEU A 1 340 ? -15.353 4.013 11.831 1.00 98.19 340 LEU A O 1
ATOM 2736 N N . ARG A 1 341 ? -16.634 5.120 13.312 1.00 98.12 341 ARG A N 1
ATOM 2737 C CA . ARG A 1 341 ? -17.186 6.097 12.349 1.00 98.12 341 ARG A CA 1
ATOM 2738 C C . ARG A 1 341 ? -16.105 6.897 11.613 1.00 98.12 341 ARG A C 1
ATOM 2740 O O . ARG A 1 341 ? -16.225 7.154 10.417 1.00 98.12 341 ARG A O 1
ATOM 2747 N N . SER A 1 342 ? -15.029 7.274 12.308 1.00 98.12 342 SER A N 1
ATOM 2748 C CA . SER A 1 342 ? -13.886 7.970 11.699 1.00 98.12 342 SER A CA 1
ATOM 2749 C C . SER A 1 342 ? -13.160 7.089 10.669 1.00 98.12 342 SER A C 1
ATOM 2751 O O . SER A 1 342 ? -12.860 7.539 9.562 1.00 98.12 342 SER A O 1
ATOM 2753 N N . ARG A 1 343 ? -12.958 5.800 10.979 1.00 98.25 343 ARG A N 1
ATOM 2754 C CA . ARG A 1 343 ? -12.375 4.818 10.046 1.00 98.25 343 ARG A CA 1
ATOM 2755 C C . ARG A 1 343 ? -13.302 4.467 8.884 1.00 98.25 343 ARG A C 1
ATOM 2757 O O . ARG A 1 343 ? -12.812 4.285 7.774 1.00 98.25 343 ARG A O 1
ATOM 2764 N N . GLU A 1 344 ? -14.616 4.422 9.091 1.00 98.00 344 GLU A N 1
ATOM 2765 C CA . GLU A 1 344 ? -15.600 4.277 8.009 1.00 98.00 344 GLU A CA 1
ATOM 2766 C C . GLU A 1 344 ? -15.538 5.469 7.044 1.00 98.00 344 GLU A C 1
ATOM 2768 O O . GLU A 1 344 ? -15.463 5.277 5.830 1.00 98.00 344 GLU A O 1
ATOM 2773 N N . ALA A 1 345 ? -15.484 6.700 7.562 1.00 97.69 345 ALA A N 1
ATOM 2774 C CA . ALA A 1 345 ? -15.330 7.906 6.749 1.00 97.69 345 ALA A CA 1
ATOM 2775 C C . ALA A 1 345 ? -13.994 7.934 5.979 1.00 97.69 345 ALA A C 1
ATOM 2777 O O . ALA A 1 345 ? -13.968 8.272 4.792 1.00 97.69 345 ALA A O 1
ATOM 2778 N N . GLU A 1 346 ? -12.889 7.528 6.613 1.00 98.12 346 GLU A N 1
ATOM 2779 C CA . GLU A 1 346 ? -11.584 7.380 5.958 1.00 98.12 346 GLU A CA 1
ATOM 2780 C C . GLU A 1 346 ? -11.621 6.322 4.843 1.00 98.12 346 GLU A C 1
ATOM 2782 O O . GLU A 1 346 ? -11.178 6.595 3.725 1.00 98.12 346 GLU A O 1
ATOM 2787 N N . ASN A 1 347 ? -12.200 5.147 5.107 1.00 98.38 347 ASN A N 1
ATOM 2788 C CA . ASN A 1 347 ? -12.322 4.057 4.139 1.00 98.38 347 ASN A CA 1
ATOM 2789 C C . ASN A 1 347 ? -13.215 4.448 2.947 1.00 98.38 347 ASN A C 1
ATOM 2791 O O . ASN A 1 347 ? -12.854 4.212 1.794 1.00 98.38 347 ASN A O 1
ATOM 2795 N N . ASN A 1 348 ? -14.327 5.146 3.195 1.00 98.50 348 ASN A N 1
ATOM 2796 C CA . ASN A 1 348 ? -15.169 5.718 2.143 1.00 98.50 348 ASN A CA 1
ATOM 2797 C C . ASN A 1 348 ? -14.391 6.739 1.293 1.00 98.50 348 ASN A C 1
ATOM 2799 O O . ASN A 1 348 ? -14.444 6.685 0.062 1.00 98.50 348 ASN A O 1
ATOM 2803 N N . ARG A 1 349 ? -13.594 7.620 1.918 1.00 98.56 349 ARG A N 1
ATOM 2804 C CA . ARG A 1 349 ? -12.738 8.580 1.199 1.00 98.56 349 ARG A CA 1
ATOM 2805 C C . ARG A 1 349 ? -11.689 7.878 0.333 1.00 98.56 349 ARG A C 1
ATOM 2807 O O . ARG A 1 349 ? -11.481 8.278 -0.812 1.00 98.56 349 ARG A O 1
ATOM 2814 N N . LEU A 1 350 ? -11.038 6.840 0.858 1.00 98.31 350 LEU A N 1
ATOM 2815 C CA . LEU A 1 350 ? -10.055 6.036 0.126 1.00 98.31 350 LEU A CA 1
ATOM 2816 C C . LEU A 1 350 ? -10.706 5.253 -1.023 1.00 98.31 350 LEU A C 1
ATOM 2818 O O . LEU A 1 350 ? -10.156 5.231 -2.120 1.00 98.31 350 LEU A O 1
ATOM 2822 N N . SER A 1 351 ? -11.903 4.703 -0.817 1.00 98.44 351 SER A N 1
ATOM 2823 C CA . SER A 1 351 ? -12.679 3.995 -1.844 1.00 98.44 351 SER A CA 1
ATOM 2824 C C . SER A 1 351 ? -13.077 4.909 -3.009 1.00 98.44 351 SER A C 1
ATOM 2826 O O . SER A 1 351 ? -12.964 4.516 -4.169 1.00 98.44 351 SER A O 1
ATOM 2828 N N . VAL A 1 352 ? -13.480 6.155 -2.732 1.00 98.25 352 VAL A N 1
ATOM 2829 C CA . VAL A 1 352 ? -13.738 7.165 -3.777 1.00 98.25 352 VAL A CA 1
ATOM 2830 C C . VAL A 1 352 ? -12.447 7.551 -4.507 1.00 98.25 352 VAL A C 1
ATOM 2832 O O . VAL A 1 352 ? -12.439 7.638 -5.734 1.00 98.25 352 VAL A O 1
ATOM 2835 N N . GLN A 1 353 ? -11.331 7.733 -3.791 1.00 98.38 353 GLN A N 1
ATOM 2836 C CA . GLN A 1 353 ? -10.038 8.003 -4.431 1.00 98.38 353 GLN A CA 1
ATOM 2837 C C . GLN A 1 353 ? -9.582 6.845 -5.327 1.00 98.38 353 GLN A C 1
ATOM 2839 O O . GLN A 1 353 ? -9.079 7.103 -6.418 1.00 98.38 353 GLN A O 1
ATOM 2844 N N . LEU A 1 354 ? -9.787 5.597 -4.901 1.00 98.12 354 LEU A N 1
ATOM 2845 C CA . LEU A 1 354 ? -9.450 4.395 -5.661 1.00 98.12 354 LEU A CA 1
ATOM 2846 C C . LEU A 1 354 ? -10.254 4.327 -6.968 1.00 98.12 354 LEU A C 1
ATOM 2848 O O . LEU A 1 354 ? -9.638 4.317 -8.031 1.00 98.12 354 LEU A O 1
ATOM 2852 N N . ARG A 1 355 ? -11.589 4.456 -6.913 1.00 98.25 355 ARG A N 1
ATOM 2853 C CA . ARG A 1 355 ? -12.454 4.519 -8.112 1.00 98.25 355 ARG A CA 1
ATOM 2854 C C . ARG A 1 355 ? -12.046 5.626 -9.087 1.00 98.25 355 ARG A C 1
ATOM 2856 O O . ARG A 1 355 ? -12.005 5.410 -10.295 1.00 98.25 355 ARG A O 1
ATOM 2863 N N . ASN A 1 356 ? -11.680 6.802 -8.574 1.00 98.19 356 ASN A N 1
ATOM 2864 C CA . ASN A 1 356 ? -11.208 7.908 -9.411 1.00 98.19 356 ASN A CA 1
ATOM 2865 C C . ASN A 1 356 ? -9.853 7.602 -10.082 1.00 98.19 356 ASN A C 1
ATOM 2867 O O . ASN A 1 356 ? -9.594 8.079 -11.185 1.00 98.19 356 ASN A O 1
ATOM 2871 N N . ARG A 1 357 ? -8.979 6.801 -9.453 1.00 97.88 357 ARG A N 1
ATOM 2872 C CA . ARG A 1 357 ? -7.736 6.328 -10.086 1.00 97.88 357 ARG A CA 1
ATOM 2873 C C . ARG A 1 357 ? -7.995 5.228 -11.109 1.00 97.88 357 ARG A C 1
ATOM 2875 O O . ARG A 1 357 ? -7.405 5.299 -12.179 1.00 97.88 357 ARG A O 1
ATOM 2882 N N . GLU A 1 358 ? -8.894 4.289 -10.829 1.00 97.69 358 GLU A N 1
ATOM 2883 C CA . GLU A 1 358 ? -9.312 3.242 -11.773 1.00 97.69 358 GLU A CA 1
ATOM 2884 C C . GLU A 1 358 ? -9.927 3.845 -13.045 1.00 97.69 358 GLU A C 1
ATOM 2886 O O . GLU A 1 358 ? -9.552 3.464 -14.153 1.00 97.69 358 GLU A O 1
ATOM 2891 N N . HIS A 1 359 ? -10.801 4.849 -12.903 1.00 98.12 359 HIS A N 1
ATOM 2892 C CA . HIS A 1 359 ? -11.377 5.583 -14.033 1.00 98.12 359 HIS A CA 1
ATOM 2893 C C . HIS A 1 359 ? -10.304 6.308 -14.862 1.00 98.12 359 HIS A C 1
ATOM 2895 O O . HIS A 1 359 ? -10.278 6.183 -16.087 1.00 98.12 359 HIS A O 1
ATOM 2901 N N . ASN A 1 360 ? -9.372 7.012 -14.208 1.00 97.88 360 ASN A N 1
ATOM 2902 C CA . ASN A 1 360 ? -8.269 7.677 -14.905 1.00 97.88 360 ASN A CA 1
ATOM 2903 C C . ASN A 1 360 ? -7.326 6.671 -15.589 1.00 97.88 360 ASN A C 1
ATOM 2905 O O . ASN A 1 360 ? -6.856 6.933 -16.691 1.00 97.88 360 ASN A O 1
ATOM 2909 N N . GLU A 1 361 ? -7.068 5.507 -14.987 1.00 97.81 361 GLU A N 1
ATOM 2910 C CA . GLU A 1 361 ? -6.260 4.450 -15.602 1.00 97.81 361 GLU A CA 1
ATOM 2911 C C . GLU A 1 361 ? -6.958 3.842 -16.828 1.00 97.81 361 GLU A C 1
ATOM 2913 O O . GLU A 1 361 ? -6.314 3.637 -17.857 1.00 97.81 361 GLU A O 1
ATOM 2918 N N . ALA A 1 362 ? -8.271 3.599 -16.756 1.00 97.44 362 ALA A N 1
ATOM 2919 C CA . ALA A 1 362 ? -9.068 3.150 -17.897 1.00 97.44 362 ALA A CA 1
ATOM 2920 C C . ALA A 1 362 ? -9.014 4.168 -19.050 1.00 97.44 362 ALA A C 1
ATOM 2922 O O . ALA A 1 362 ? -8.708 3.796 -20.183 1.00 97.44 362 ALA A O 1
ATOM 2923 N N . ARG A 1 363 ? -9.191 5.458 -18.738 1.00 97.31 363 ARG A N 1
ATOM 2924 C CA . ARG A 1 363 ? -9.061 6.561 -19.697 1.00 97.31 363 ARG A CA 1
ATOM 2925 C C . ARG A 1 363 ? -7.664 6.627 -20.325 1.00 97.31 363 ARG A C 1
ATOM 2927 O O . ARG A 1 363 ? -7.549 6.663 -21.544 1.00 97.31 363 ARG A O 1
ATOM 2934 N N . HIS A 1 364 ? -6.600 6.578 -19.521 1.00 97.44 364 HIS A N 1
ATOM 2935 C CA . HIS A 1 364 ? -5.221 6.605 -20.025 1.00 97.44 364 HIS A CA 1
ATOM 2936 C C . HIS A 1 364 ? -4.902 5.379 -20.902 1.00 97.44 364 HIS A C 1
ATOM 2938 O O . HIS A 1 364 ? -4.162 5.496 -21.877 1.00 97.44 364 HIS A O 1
ATOM 2944 N N . LYS A 1 365 ? -5.464 4.199 -20.593 1.00 98.12 365 LYS A N 1
ATOM 2945 C CA . LYS A 1 365 ? -5.356 2.999 -21.445 1.00 98.12 365 LYS A CA 1
ATOM 2946 C C . LYS A 1 365 ? -6.049 3.190 -22.795 1.00 98.12 365 LYS A C 1
ATOM 2948 O O . LYS A 1 365 ? -5.570 2.660 -23.792 1.00 98.12 365 LYS A O 1
ATOM 2953 N N . GLU A 1 366 ? -7.158 3.918 -22.839 1.00 97.62 366 GLU A N 1
ATOM 2954 C CA . GLU A 1 366 ? -7.892 4.217 -24.069 1.00 97.62 366 GLU A CA 1
ATOM 2955 C C . GLU A 1 366 ? -7.178 5.276 -24.922 1.00 97.62 366 GLU A C 1
ATOM 2957 O O . GLU A 1 366 ? -6.921 5.042 -26.102 1.00 97.62 366 GLU A O 1
ATOM 2962 N N . GLU A 1 367 ? -6.716 6.366 -24.304 1.00 97.56 367 GLU A N 1
ATOM 2963 C CA . GLU A 1 367 ? -5.858 7.378 -24.939 1.00 97.56 367 GLU A CA 1
ATOM 2964 C C . GLU A 1 367 ? -4.554 6.751 -25.488 1.00 97.56 367 GLU A C 1
ATOM 2966 O O . GLU A 1 367 ? -4.133 7.060 -26.605 1.00 97.56 367 GLU A O 1
ATOM 2971 N N . PHE A 1 368 ? -3.954 5.792 -24.769 1.00 97.81 368 PHE A N 1
ATOM 2972 C CA . PHE A 1 368 ? -2.787 5.039 -25.246 1.00 97.81 368 PHE A CA 1
ATOM 2973 C C . PHE A 1 368 ? -3.104 4.119 -26.438 1.00 97.81 368 PHE A C 1
ATOM 2975 O O . PHE A 1 368 ? -2.301 4.049 -27.371 1.00 97.81 368 PHE A O 1
ATOM 2982 N N . LYS A 1 369 ? -4.259 3.434 -26.456 1.00 97.94 369 LYS A N 1
ATOM 2983 C CA . LYS A 1 369 ? -4.696 2.634 -27.619 1.00 97.94 369 LYS A CA 1
ATOM 2984 C C . LYS A 1 369 ? -4.846 3.512 -28.862 1.00 97.94 369 LYS A C 1
ATOM 2986 O O . LYS A 1 369 ? -4.312 3.156 -29.907 1.00 97.94 369 LYS A O 1
ATOM 2991 N N . LEU A 1 370 ? -5.517 4.659 -28.732 1.00 97.88 370 LEU A N 1
ATOM 2992 C CA . LEU A 1 370 ? -5.721 5.613 -29.829 1.00 97.88 370 LEU A CA 1
ATOM 2993 C C . LEU A 1 370 ? -4.386 6.141 -30.373 1.00 97.88 370 LEU A C 1
ATOM 2995 O O . LEU A 1 370 ? -4.164 6.134 -31.582 1.00 97.88 370 LEU A O 1
ATOM 2999 N N . MET A 1 371 ? -3.460 6.529 -29.491 1.00 97.19 371 MET A N 1
ATOM 3000 C CA . MET A 1 371 ? -2.127 6.983 -29.899 1.00 97.19 371 MET A CA 1
ATOM 3001 C C . MET A 1 371 ? -1.280 5.858 -30.521 1.00 97.19 371 MET A C 1
ATOM 3003 O O . MET A 1 371 ? -0.504 6.120 -31.435 1.00 97.19 371 MET A O 1
ATOM 3007 N N . THR A 1 372 ? -1.440 4.609 -30.072 1.00 97.88 372 THR A N 1
ATOM 3008 C CA . THR A 1 372 ? -0.765 3.449 -30.680 1.00 97.88 372 THR A CA 1
ATOM 3009 C C . THR A 1 372 ? -1.292 3.189 -32.090 1.00 97.88 372 THR A C 1
ATOM 3011 O O . THR A 1 372 ? -0.493 3.097 -33.017 1.00 97.88 372 THR A O 1
ATOM 3014 N N . ALA A 1 373 ? -2.618 3.170 -32.272 1.00 97.19 373 ALA A N 1
ATOM 3015 C CA . ALA A 1 373 ? -3.243 3.026 -33.586 1.00 97.19 373 ALA A CA 1
ATOM 3016 C C . ALA A 1 373 ? -2.777 4.126 -34.554 1.00 97.19 373 ALA A C 1
ATOM 3018 O O . ALA A 1 373 ? -2.307 3.817 -35.641 1.00 97.19 373 ALA A O 1
ATOM 3019 N N . HIS A 1 374 ? -2.768 5.391 -34.118 1.00 97.31 374 HIS A N 1
ATOM 3020 C CA . HIS A 1 374 ? -2.289 6.503 -34.942 1.00 97.31 374 HIS A CA 1
ATOM 3021 C C . HIS A 1 374 ? -0.807 6.369 -35.351 1.00 97.31 374 HIS A C 1
ATOM 3023 O O . HIS A 1 374 ? -0.437 6.720 -36.472 1.00 97.31 374 HIS A O 1
ATOM 3029 N N . LEU A 1 375 ? 0.054 5.829 -34.479 1.00 97.06 375 LEU A N 1
ATOM 3030 C CA . LEU A 1 375 ? 1.450 5.537 -34.828 1.00 97.06 375 LEU A CA 1
ATOM 3031 C C . LEU A 1 375 ? 1.572 4.396 -35.850 1.00 97.06 375 LEU A C 1
ATOM 3033 O O . LEU A 1 375 ? 2.470 4.441 -36.693 1.00 97.06 375 LEU A O 1
ATOM 3037 N N . ASP A 1 376 ? 0.691 3.398 -35.801 1.00 96.75 376 ASP A N 1
ATOM 3038 C CA . ASP A 1 376 ? 0.652 2.302 -36.774 1.00 96.75 376 ASP A CA 1
ATOM 3039 C C . ASP A 1 376 ? 0.012 2.710 -38.113 1.00 96.75 376 ASP A C 1
ATOM 3041 O O . ASP A 1 376 ? 0.483 2.266 -39.162 1.00 96.75 376 ASP A O 1
ATOM 3045 N N . ASP A 1 377 ? -0.955 3.631 -38.115 1.00 96.12 377 ASP A N 1
ATOM 3046 C CA . ASP A 1 377 ? -1.464 4.289 -39.326 1.00 96.12 377 ASP A CA 1
ATOM 3047 C C . ASP A 1 377 ? -0.355 5.096 -40.017 1.00 96.12 377 ASP A C 1
ATOM 3049 O O . ASP A 1 377 ? -0.111 4.934 -41.213 1.00 96.12 377 ASP A O 1
ATOM 3053 N N . LEU A 1 378 ? 0.384 5.922 -39.262 1.00 95.19 378 LEU A N 1
ATOM 3054 C CA . LEU A 1 378 ? 1.521 6.686 -39.788 1.00 95.19 378 LEU A CA 1
ATOM 3055 C C . LEU A 1 378 ? 2.628 5.767 -40.330 1.00 95.19 378 LEU A C 1
ATOM 3057 O O . LEU A 1 378 ? 3.198 6.044 -41.384 1.00 95.19 378 LEU A O 1
ATOM 3061 N N . ARG A 1 379 ? 2.918 4.639 -39.666 1.00 95.81 379 ARG A N 1
ATOM 3062 C CA . ARG A 1 379 ? 3.853 3.623 -40.189 1.00 95.81 379 ARG A CA 1
ATOM 3063 C C . ARG A 1 379 ? 3.375 3.050 -41.523 1.00 95.81 379 ARG A C 1
ATOM 3065 O O . ARG A 1 379 ? 4.175 2.957 -42.451 1.00 95.81 379 ARG A O 1
ATOM 3072 N N . GLN A 1 380 ? 2.091 2.706 -41.634 1.00 95.12 380 GLN A N 1
ATOM 3073 C CA . GLN A 1 380 ? 1.501 2.195 -42.874 1.00 95.12 380 GLN A CA 1
ATOM 3074 C C . GLN A 1 380 ? 1.507 3.236 -44.001 1.00 95.12 380 GLN A C 1
ATOM 3076 O O . GLN A 1 380 ? 1.746 2.869 -45.148 1.00 95.12 380 GLN A O 1
ATOM 3081 N N . GLN A 1 381 ? 1.323 4.524 -43.692 1.00 93.81 381 GLN A N 1
ATOM 3082 C CA . GLN A 1 381 ? 1.424 5.619 -44.667 1.00 93.81 381 GLN A CA 1
ATOM 3083 C C . GLN A 1 381 ? 2.861 5.840 -45.172 1.00 93.81 381 GLN A C 1
ATOM 3085 O O . GLN A 1 381 ? 3.054 6.090 -46.361 1.00 93.81 381 GLN A O 1
ATOM 3090 N N . MET A 1 382 ? 3.878 5.690 -44.314 1.00 94.25 382 MET A N 1
ATOM 3091 C CA . MET A 1 382 ? 5.288 5.858 -44.706 1.00 94.25 382 MET A CA 1
ATOM 3092 C C . MET A 1 382 ? 5.890 4.639 -45.433 1.00 94.25 382 MET A C 1
ATOM 3094 O O . MET A 1 382 ? 6.870 4.779 -46.169 1.00 94.25 382 MET A O 1
ATOM 3098 N N . GLU A 1 383 ? 5.348 3.432 -45.248 1.00 95.12 383 GLU A N 1
ATOM 3099 C CA . GLU A 1 383 ? 5.865 2.212 -45.887 1.00 95.12 383 GLU A CA 1
ATOM 3100 C C . GLU A 1 383 ? 5.831 2.222 -47.439 1.00 95.12 383 GLU A C 1
ATOM 3102 O O . GLU A 1 383 ? 6.843 1.842 -48.039 1.00 95.12 383 GLU A O 1
ATOM 3107 N N . PRO A 1 384 ? 4.771 2.685 -48.142 1.00 93.44 384 PRO A N 1
ATOM 3108 C CA . PRO A 1 384 ? 4.788 2.783 -49.604 1.00 93.44 384 PRO A CA 1
ATOM 3109 C C . PRO A 1 384 ? 5.811 3.803 -50.124 1.00 93.44 384 PRO A C 1
ATOM 3111 O O . PRO A 1 384 ? 6.436 3.536 -51.153 1.00 93.44 384 PRO A O 1
ATOM 3114 N N . GLU A 1 385 ? 6.047 4.917 -49.418 1.00 93.56 385 GLU A N 1
ATOM 3115 C CA . GLU A 1 385 ? 7.118 5.867 -49.761 1.00 93.56 385 GLU A CA 1
ATOM 3116 C C . GLU A 1 385 ? 8.500 5.231 -49.583 1.00 93.56 385 GLU A C 1
ATOM 3118 O O . GLU A 1 385 ? 9.351 5.314 -50.468 1.00 93.56 385 GLU A O 1
ATOM 3123 N N . LYS A 1 386 ? 8.708 4.511 -48.477 1.00 95.31 386 LYS A N 1
ATOM 3124 C CA . LYS A 1 386 ? 9.923 3.737 -48.186 1.00 95.31 386 LYS A CA 1
ATOM 3125 C C . LYS A 1 386 ? 10.193 2.665 -49.247 1.00 95.31 386 LYS A C 1
ATOM 3127 O O . LYS A 1 386 ? 11.337 2.516 -49.678 1.00 95.31 386 LYS A O 1
ATOM 3132 N N . GLU A 1 387 ? 9.172 1.963 -49.740 1.00 94.19 387 GLU A N 1
ATOM 3133 C CA . GLU A 1 387 ? 9.310 1.022 -50.862 1.00 94.19 387 GLU A CA 1
ATOM 3134 C C . GLU A 1 387 ? 9.442 1.706 -52.232 1.00 94.19 387 GLU A C 1
ATOM 3136 O O . GLU A 1 387 ? 10.087 1.163 -53.133 1.00 94.19 387 GLU A O 1
ATOM 3141 N N . ALA A 1 388 ? 8.876 2.898 -52.437 1.00 94.19 388 ALA A N 1
ATOM 3142 C CA . ALA A 1 388 ? 9.138 3.708 -53.629 1.00 94.19 388 ALA A CA 1
ATOM 3143 C C . ALA A 1 388 ? 10.595 4.205 -53.655 1.00 94.19 388 ALA A C 1
ATOM 3145 O O . ALA A 1 388 ? 11.272 4.073 -54.675 1.00 94.19 388 ALA A O 1
ATOM 3146 N N . LEU A 1 389 ? 11.121 4.667 -52.517 1.00 94.69 389 LEU A N 1
ATOM 3147 C CA . LEU A 1 389 ? 12.511 5.088 -52.355 1.00 94.69 389 LEU A CA 1
ATOM 3148 C C . LEU A 1 389 ? 13.479 3.913 -52.548 1.00 94.69 389 LEU A C 1
ATOM 3150 O O . LEU A 1 389 ? 14.428 4.038 -53.317 1.00 94.69 389 LEU A O 1
ATOM 3154 N N . LYS A 1 390 ? 13.209 2.740 -51.954 1.00 96.50 390 LYS A N 1
ATOM 3155 C CA . LYS A 1 390 ? 13.981 1.506 -52.215 1.00 96.50 390 LYS A CA 1
ATOM 3156 C C . LYS A 1 390 ? 14.002 1.142 -53.703 1.00 96.50 390 LYS A C 1
ATOM 3158 O O . LYS A 1 390 ? 15.052 0.760 -54.217 1.00 96.50 390 LYS A O 1
ATOM 3163 N N . ARG A 1 391 ? 12.871 1.261 -54.411 1.00 95.94 391 ARG A N 1
ATOM 3164 C CA . ARG A 1 391 ? 12.800 1.038 -55.868 1.00 95.94 391 ARG A CA 1
ATOM 3165 C C . ARG A 1 391 ? 13.611 2.080 -56.644 1.00 95.94 391 ARG A C 1
ATOM 3167 O O . ARG A 1 391 ? 14.394 1.690 -57.503 1.00 95.94 391 ARG A O 1
ATOM 3174 N N . SER A 1 392 ? 13.504 3.362 -56.295 1.00 93.69 392 SER A N 1
ATOM 3175 C CA . SER A 1 392 ? 14.299 4.446 -56.892 1.00 93.69 392 SER A CA 1
ATOM 3176 C C . SER A 1 392 ? 15.807 4.219 -56.717 1.00 93.69 392 SER A C 1
ATOM 3178 O O . SER A 1 392 ? 16.548 4.232 -57.697 1.00 93.69 392 SER A O 1
ATOM 3180 N N . VAL A 1 393 ? 16.256 3.884 -55.502 1.00 94.44 393 VAL A N 1
ATOM 3181 C CA . VAL A 1 393 ? 17.665 3.569 -55.201 1.00 94.44 393 VAL A CA 1
ATOM 3182 C C . VAL A 1 393 ? 18.151 2.339 -55.975 1.00 94.44 393 VAL A C 1
ATOM 3184 O O . VAL A 1 393 ? 19.259 2.362 -56.503 1.00 94.44 393 VAL A O 1
ATOM 3187 N N . ARG A 1 394 ? 17.334 1.284 -56.124 1.00 95.19 394 ARG A N 1
ATOM 3188 C CA . ARG A 1 394 ? 17.674 0.123 -56.975 1.00 95.19 394 ARG A CA 1
ATOM 3189 C C . ARG A 1 394 ? 17.838 0.515 -58.449 1.00 95.19 394 ARG A C 1
ATOM 3191 O O . ARG A 1 394 ? 18.777 0.052 -59.087 1.00 95.19 394 ARG A O 1
ATOM 3198 N N . VAL A 1 395 ? 16.968 1.378 -58.982 1.00 95.38 395 VAL A N 1
ATOM 3199 C CA . VAL A 1 395 ? 17.060 1.870 -60.370 1.00 95.38 395 VAL A CA 1
ATOM 3200 C C . VAL A 1 395 ? 18.285 2.769 -60.564 1.00 95.38 395 VAL A C 1
ATOM 3202 O O . VAL A 1 395 ? 18.994 2.618 -61.555 1.00 95.38 395 VAL A O 1
ATOM 3205 N N . GLN A 1 396 ? 18.582 3.660 -59.614 1.00 93.56 396 GLN A N 1
ATOM 3206 C CA . GLN A 1 396 ? 19.801 4.475 -59.643 1.00 93.56 396 GLN A CA 1
ATOM 3207 C C . GLN A 1 396 ? 21.068 3.612 -59.551 1.00 93.56 396 GLN A C 1
ATOM 3209 O O . GLN A 1 396 ? 22.004 3.859 -60.306 1.00 93.56 396 GLN A O 1
ATOM 3214 N N . LYS A 1 397 ? 21.078 2.566 -58.709 1.00 95.75 397 LYS A N 1
ATOM 3215 C CA . LYS A 1 397 ? 22.186 1.602 -58.624 1.00 95.75 397 LYS A CA 1
ATOM 3216 C C . LYS A 1 397 ? 22.421 0.898 -59.962 1.00 95.75 397 LYS A C 1
ATOM 3218 O O . LYS A 1 397 ? 23.518 0.988 -60.493 1.00 95.75 397 LYS A O 1
ATOM 3223 N N . LEU A 1 398 ? 21.382 0.298 -60.547 1.00 96.00 398 LEU A N 1
ATOM 3224 C CA . LEU A 1 398 ? 21.475 -0.382 -61.847 1.00 96.00 398 LEU A CA 1
ATOM 3225 C C . LEU A 1 398 ? 21.906 0.562 -62.982 1.00 96.00 398 LEU A C 1
ATOM 3227 O O . LEU A 1 398 ? 22.561 0.133 -63.928 1.00 96.00 398 LEU A O 1
ATOM 3231 N N . ARG A 1 399 ? 21.551 1.851 -62.902 1.00 94.25 399 ARG A N 1
ATOM 3232 C CA . ARG A 1 399 ? 22.027 2.869 -63.846 1.00 94.25 399 ARG A CA 1
ATOM 3233 C C . ARG A 1 399 ? 23.510 3.194 -63.647 1.00 94.25 399 ARG A C 1
ATOM 3235 O O . ARG A 1 399 ? 24.206 3.362 -64.640 1.00 94.25 399 ARG A O 1
ATOM 3242 N N . ALA A 1 400 ? 23.973 3.272 -62.399 1.00 92.94 400 ALA A N 1
ATOM 3243 C CA . ALA A 1 400 ? 25.381 3.486 -62.079 1.00 92.94 400 ALA A CA 1
ATOM 3244 C C . ALA A 1 400 ? 26.242 2.295 -62.532 1.00 92.94 400 ALA A C 1
ATOM 3246 O O . ALA A 1 400 ? 27.238 2.507 -63.214 1.00 92.94 400 ALA A O 1
ATOM 3247 N N . GLU A 1 401 ? 25.802 1.065 -62.246 1.00 93.88 401 GLU A N 1
ATOM 3248 C CA . GLU A 1 401 ? 26.459 -0.179 -62.679 1.00 93.88 401 GLU A CA 1
ATOM 3249 C C . GLU A 1 401 ? 26.618 -0.221 -64.208 1.00 93.88 401 GLU A C 1
ATOM 3251 O O . GLU A 1 401 ? 27.727 -0.399 -64.696 1.00 93.88 401 GLU A O 1
ATOM 3256 N N . ARG A 1 402 ? 25.562 0.091 -64.974 1.00 94.88 402 ARG A N 1
ATOM 3257 C CA . ARG A 1 402 ? 25.661 0.203 -66.443 1.00 94.88 402 ARG A CA 1
ATOM 3258 C C . ARG A 1 402 ? 26.606 1.303 -66.918 1.00 94.88 402 ARG A C 1
ATOM 3260 O O . ARG A 1 402 ? 27.348 1.087 -67.865 1.00 94.88 402 ARG A O 1
ATOM 3267 N N . SER A 1 403 ? 26.609 2.474 -66.277 1.00 92.50 403 SER A N 1
ATOM 3268 C CA . SER A 1 403 ? 27.572 3.523 -66.641 1.00 92.50 403 SER A CA 1
ATOM 3269 C C . SER A 1 403 ? 29.015 3.147 -66.286 1.00 92.50 403 SER A C 1
ATOM 3271 O O . SER A 1 403 ? 29.943 3.621 -66.932 1.00 92.50 403 SER A O 1
ATOM 3273 N N . GLU A 1 404 ? 29.217 2.275 -65.294 1.00 94.81 404 GLU A N 1
ATOM 3274 C CA . GLU A 1 404 ? 30.525 1.699 -64.990 1.00 94.81 404 GLU A CA 1
ATOM 3275 C C . GLU A 1 404 ? 30.938 0.688 -66.072 1.00 94.81 404 GLU A C 1
ATOM 3277 O O . GLU A 1 404 ? 32.048 0.786 -66.581 1.00 94.81 404 GLU A O 1
ATOM 3282 N N . GLU A 1 405 ? 30.035 -0.201 -66.502 1.00 95.44 405 GLU A N 1
ATOM 3283 C CA . GLU A 1 405 ? 30.240 -1.119 -67.639 1.00 95.44 405 GLU A CA 1
ATOM 3284 C C . GLU A 1 405 ? 30.568 -0.357 -68.944 1.00 95.44 405 GLU A C 1
ATOM 3286 O O . GLU A 1 405 ? 31.525 -0.698 -69.642 1.00 95.44 405 GLU A O 1
ATOM 3291 N N . GLU A 1 406 ? 29.834 0.720 -69.251 1.00 95.38 406 GLU A N 1
ATOM 3292 C CA . GLU A 1 406 ? 30.080 1.604 -70.403 1.00 95.38 406 GLU A CA 1
ATOM 3293 C C . GLU A 1 406 ? 31.461 2.286 -70.323 1.00 95.38 406 GLU A C 1
ATOM 3295 O O . GLU A 1 406 ? 32.195 2.325 -71.314 1.00 95.38 406 GLU A O 1
ATOM 3300 N N . VAL A 1 407 ? 31.856 2.787 -69.145 1.00 94.62 407 VAL A N 1
ATOM 3301 C CA . VAL A 1 407 ? 33.178 3.404 -68.925 1.00 94.62 407 VAL A CA 1
ATOM 3302 C C . VAL A 1 407 ? 34.304 2.369 -68.981 1.00 94.62 407 VAL A C 1
ATOM 3304 O O . VAL A 1 407 ? 35.356 2.659 -69.550 1.00 94.62 407 VAL A O 1
ATOM 3307 N N . GLN A 1 408 ? 34.100 1.160 -68.451 1.00 95.00 408 GLN A N 1
ATOM 3308 C CA . GLN A 1 408 ? 35.062 0.061 -68.560 1.00 95.00 408 GLN A CA 1
ATOM 3309 C C . GLN A 1 408 ? 35.282 -0.323 -70.033 1.00 95.00 408 GLN A C 1
ATOM 3311 O O . GLN A 1 408 ? 36.432 -0.412 -70.467 1.00 95.00 408 GLN A O 1
ATOM 3316 N N . LEU A 1 409 ? 34.209 -0.448 -70.825 1.00 96.69 409 LEU A N 1
ATOM 3317 C CA . LEU A 1 409 ? 34.289 -0.720 -72.264 1.00 96.69 409 LEU A CA 1
ATOM 3318 C C . LEU A 1 409 ? 35.043 0.389 -73.017 1.00 96.69 409 LEU A C 1
ATOM 3320 O O . LEU A 1 409 ? 36.001 0.099 -73.737 1.00 96.69 409 LEU A O 1
ATOM 3324 N N . LEU A 1 410 ? 34.676 1.658 -72.812 1.00 94.81 410 LEU A N 1
ATOM 3325 C CA . LEU A 1 410 ? 35.372 2.799 -73.423 1.00 94.81 410 LEU A CA 1
ATOM 3326 C C . LEU A 1 410 ? 36.854 2.858 -73.022 1.00 94.81 410 LEU A C 1
ATOM 3328 O O . LEU A 1 410 ? 37.702 3.172 -73.855 1.00 94.81 410 LEU A O 1
ATOM 3332 N N . ASN A 1 411 ? 37.189 2.511 -71.777 1.00 95.44 411 ASN A N 1
ATOM 3333 C CA . ASN A 1 411 ? 38.573 2.443 -71.320 1.00 95.44 411 ASN A CA 1
ATOM 3334 C C . ASN A 1 411 ? 39.347 1.289 -71.986 1.00 95.44 411 ASN A C 1
ATOM 3336 O O . ASN A 1 411 ? 40.500 1.483 -72.361 1.00 95.44 411 ASN A O 1
ATOM 3340 N N . THR A 1 412 ? 38.731 0.119 -72.210 1.00 94.94 412 THR A N 1
ATOM 3341 C CA . THR A 1 412 ? 39.376 -0.958 -72.991 1.00 94.94 412 THR A CA 1
ATOM 3342 C C . THR A 1 412 ? 39.633 -0.543 -74.440 1.00 94.94 412 THR A C 1
ATOM 3344 O O . THR A 1 412 ? 40.761 -0.680 -74.907 1.00 94.94 412 THR A O 1
ATOM 3347 N N . GLN A 1 413 ? 38.661 0.089 -75.108 1.00 95.81 413 GLN A N 1
ATOM 3348 C CA . GLN A 1 413 ? 38.832 0.625 -76.466 1.00 95.81 413 GLN A CA 1
ATOM 3349 C C . GLN A 1 413 ? 39.920 1.710 -76.531 1.00 95.81 413 GLN A C 1
ATOM 3351 O O . GLN A 1 413 ? 40.695 1.764 -77.484 1.00 95.81 413 GLN A O 1
ATOM 3356 N N . LEU A 1 414 ? 40.025 2.564 -75.509 1.00 94.88 414 LEU A N 1
ATOM 3357 C CA . LEU A 1 414 ? 41.083 3.571 -75.407 1.00 94.88 414 LEU A CA 1
ATOM 3358 C C . LEU A 1 414 ? 42.469 2.928 -75.227 1.00 94.88 414 LEU A C 1
ATOM 3360 O O . LEU A 1 414 ? 43.437 3.400 -75.822 1.00 94.88 414 LEU A O 1
ATOM 3364 N N . MET A 1 415 ? 42.578 1.834 -74.467 1.00 94.56 415 MET A N 1
ATOM 3365 C CA . MET A 1 415 ? 43.828 1.073 -74.341 1.00 94.56 415 MET A CA 1
ATOM 3366 C C . MET A 1 415 ? 44.209 0.370 -75.651 1.00 94.56 415 MET A C 1
ATOM 3368 O O . MET A 1 415 ? 45.372 0.431 -76.045 1.00 94.56 415 MET A O 1
ATOM 3372 N N . GLU A 1 416 ? 43.246 -0.218 -76.367 1.00 94.88 416 GLU A N 1
ATOM 3373 C CA . GLU A 1 416 ? 43.455 -0.784 -77.709 1.00 94.88 416 GLU A CA 1
ATOM 3374 C C . GLU A 1 416 ? 43.945 0.286 -78.695 1.00 94.88 416 GLU A C 1
ATOM 3376 O O . GLU A 1 416 ? 44.957 0.093 -79.368 1.00 94.88 416 GLU A O 1
ATOM 3381 N N . LYS A 1 417 ? 43.303 1.462 -78.726 1.00 94.12 417 LYS A N 1
ATOM 3382 C CA . LYS A 1 417 ? 43.721 2.572 -79.596 1.00 94.12 417 LYS A CA 1
ATOM 3383 C C . LYS A 1 417 ? 45.068 3.170 -79.200 1.00 94.12 417 LYS A C 1
ATOM 3385 O O . LYS A 1 417 ? 45.842 3.524 -80.085 1.00 94.12 417 LYS A O 1
ATOM 3390 N N . ASN A 1 418 ? 45.411 3.208 -77.914 1.00 95.00 418 ASN A N 1
ATOM 3391 C CA . ASN A 1 418 ? 46.759 3.576 -77.477 1.00 95.00 418 ASN A CA 1
ATOM 3392 C C . ASN A 1 418 ? 47.811 2.535 -77.898 1.00 95.00 418 ASN A C 1
ATOM 3394 O O . ASN A 1 418 ? 48.927 2.917 -78.254 1.00 95.00 418 ASN A O 1
ATOM 3398 N N . ALA A 1 419 ? 47.475 1.241 -77.908 1.00 94.00 419 ALA A N 1
ATOM 3399 C CA . ALA A 1 419 ? 48.360 0.187 -78.405 1.00 94.00 419 ALA A CA 1
ATOM 3400 C C . ALA A 1 419 ? 48.546 0.262 -79.933 1.00 94.00 419 ALA A C 1
ATOM 3402 O O . ALA A 1 419 ? 49.681 0.203 -80.406 1.00 94.00 419 ALA A O 1
ATOM 3403 N N . GLU A 1 420 ? 47.473 0.488 -80.702 1.00 94.31 420 GLU A N 1
ATOM 3404 C CA . GLU A 1 420 ? 47.540 0.766 -82.147 1.00 94.31 420 GLU A CA 1
ATOM 3405 C C . GLU A 1 420 ? 48.404 2.002 -82.450 1.00 94.31 420 GLU A C 1
ATOM 3407 O O . GLU A 1 420 ? 49.307 1.947 -83.289 1.00 94.31 420 GLU A O 1
ATOM 3412 N N . LEU A 1 421 ? 48.177 3.115 -81.743 1.00 93.44 421 LEU A N 1
ATOM 3413 C CA . LEU A 1 421 ? 48.977 4.334 -81.890 1.00 93.44 421 LEU A CA 1
ATOM 3414 C C . LEU A 1 421 ? 50.450 4.083 -81.547 1.00 93.44 421 LEU A C 1
ATOM 3416 O O . LEU A 1 421 ? 51.328 4.497 -82.296 1.00 93.44 421 LEU A O 1
ATOM 3420 N N . SER A 1 422 ? 50.738 3.342 -80.476 1.00 93.50 422 SER A N 1
ATOM 3421 C CA . SER A 1 422 ? 52.113 2.976 -80.109 1.00 93.50 422 SER A CA 1
ATOM 3422 C C . SER A 1 422 ? 52.788 2.133 -81.199 1.00 93.50 422 SER A C 1
ATOM 3424 O O . SER A 1 422 ? 53.919 2.421 -81.586 1.00 93.50 422 SER A O 1
ATOM 3426 N N . ALA A 1 423 ? 52.085 1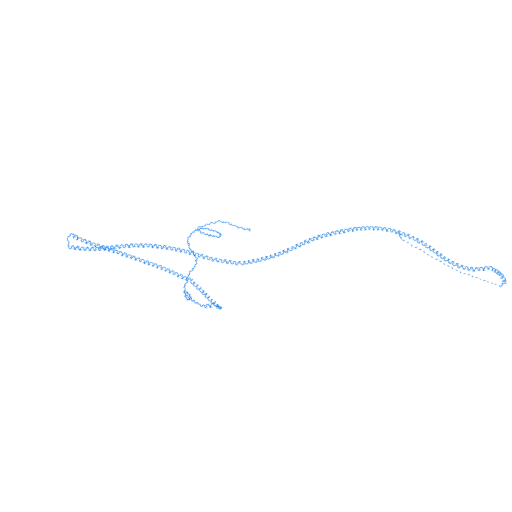.144 -81.761 1.00 92.62 423 ALA A N 1
ATOM 3427 C CA . ALA A 1 423 ? 52.597 0.315 -82.852 1.00 92.62 423 ALA A CA 1
ATOM 3428 C C . ALA A 1 423 ? 52.833 1.119 -84.146 1.00 92.62 423 ALA A C 1
ATOM 3430 O O . ALA A 1 423 ? 53.861 0.941 -84.804 1.00 92.62 423 ALA A O 1
ATOM 3431 N N . THR A 1 424 ? 51.928 2.039 -84.503 1.00 93.06 424 THR A N 1
ATOM 3432 C CA . THR A 1 424 ? 52.116 2.920 -85.672 1.00 93.06 424 THR A CA 1
ATOM 3433 C C . THR A 1 424 ? 53.251 3.923 -85.469 1.00 93.06 424 THR A C 1
ATOM 3435 O O . THR A 1 424 ? 53.997 4.172 -86.416 1.00 93.06 424 THR A O 1
ATOM 3438 N N . LEU A 1 425 ? 53.464 4.426 -84.248 1.00 93.75 425 LEU A N 1
ATOM 3439 C CA . LEU A 1 425 ? 54.623 5.255 -83.902 1.00 93.75 425 LEU A CA 1
ATOM 3440 C C . LEU A 1 425 ? 55.935 4.472 -84.025 1.00 93.75 425 LEU A C 1
ATOM 3442 O O . LEU A 1 425 ? 56.828 4.929 -84.733 1.00 93.75 425 LEU A O 1
ATOM 3446 N N . SER A 1 426 ? 56.043 3.265 -83.459 1.00 92.06 426 SER A N 1
ATOM 3447 C CA . SER A 1 426 ? 57.238 2.422 -83.638 1.00 92.06 426 SER A CA 1
ATOM 3448 C C . SER A 1 426 ? 57.481 2.054 -85.110 1.00 92.06 426 SER A C 1
ATOM 3450 O O . SER A 1 426 ? 58.623 2.046 -85.573 1.00 92.06 426 SER A O 1
ATOM 3452 N N . SER A 1 427 ? 56.417 1.827 -85.891 1.00 92.06 427 SER A N 1
ATOM 3453 C CA . SER A 1 427 ? 56.524 1.652 -87.344 1.00 92.06 427 SER A CA 1
ATOM 3454 C C . SER A 1 427 ? 57.054 2.919 -88.028 1.00 92.06 427 SER A C 1
ATOM 3456 O O . SER A 1 427 ? 57.963 2.828 -88.853 1.00 92.06 427 SER A O 1
ATOM 3458 N N . MET A 1 428 ? 56.546 4.103 -87.674 1.00 92.75 428 MET A N 1
ATOM 3459 C CA . MET A 1 428 ? 57.011 5.390 -88.203 1.00 92.75 428 MET A CA 1
ATOM 3460 C C . MET A 1 428 ? 58.472 5.671 -87.826 1.00 92.75 428 MET A C 1
ATOM 3462 O O . MET A 1 428 ? 59.234 6.159 -88.658 1.00 92.75 428 MET A O 1
ATOM 3466 N N . GLU A 1 429 ? 58.895 5.329 -86.609 1.00 92.69 429 GLU A N 1
ATOM 3467 C CA . GLU A 1 429 ? 60.287 5.437 -86.164 1.00 92.69 429 GLU A CA 1
ATOM 3468 C C . GLU A 1 429 ? 61.208 4.489 -86.940 1.00 92.69 429 GLU A C 1
ATOM 3470 O O . GLU A 1 429 ? 62.295 4.899 -87.353 1.00 92.69 429 GLU A O 1
ATOM 3475 N N . SER A 1 430 ? 60.760 3.262 -87.233 1.00 91.06 430 SER A N 1
ATOM 3476 C CA . SER A 1 430 ? 61.512 2.327 -88.081 1.00 91.06 430 SER A CA 1
ATOM 3477 C C . SER A 1 430 ? 61.659 2.839 -89.524 1.00 91.06 430 SER A C 1
ATOM 3479 O O . SER A 1 430 ? 62.763 2.821 -90.072 1.00 91.06 430 SER A O 1
ATOM 3481 N N . LEU A 1 431 ? 60.595 3.408 -90.108 1.00 92.06 431 LEU A N 1
ATOM 3482 C CA . LEU A 1 431 ? 60.627 4.032 -91.436 1.00 92.06 431 LEU A CA 1
ATOM 3483 C C . LEU A 1 431 ? 61.509 5.286 -91.452 1.00 92.06 431 LEU A C 1
ATOM 3485 O O . LEU A 1 431 ? 62.282 5.477 -92.386 1.00 92.06 431 LEU A O 1
ATOM 3489 N N . LYS A 1 432 ? 61.468 6.108 -90.398 1.00 93.56 432 LYS A N 1
ATOM 3490 C CA . LYS A 1 432 ? 62.360 7.264 -90.212 1.00 93.56 432 LYS A CA 1
ATOM 3491 C C . LYS A 1 432 ? 63.825 6.831 -90.091 1.00 93.56 432 LYS A C 1
ATOM 3493 O O . LYS A 1 432 ? 64.699 7.497 -90.637 1.00 93.56 432 LYS A O 1
ATOM 3498 N N . SER A 1 433 ? 64.101 5.711 -89.422 1.00 91.12 433 SER A N 1
ATOM 3499 C CA . SER A 1 433 ? 65.439 5.114 -89.354 1.00 91.12 433 SER A CA 1
ATOM 3500 C C . SER A 1 433 ? 65.915 4.636 -90.733 1.00 91.12 433 SER A C 1
ATOM 3502 O O . SER A 1 433 ? 67.015 4.988 -91.159 1.00 91.12 433 SER A O 1
ATOM 3504 N N . SER A 1 434 ? 65.058 3.932 -91.481 1.00 90.25 434 SER A N 1
ATOM 3505 C CA . SER A 1 434 ? 65.342 3.496 -92.856 1.00 90.25 434 SER A CA 1
ATOM 3506 C C . SER A 1 434 ? 65.560 4.679 -93.811 1.00 90.25 434 SER A C 1
ATOM 3508 O O . SER A 1 434 ? 66.540 4.691 -94.550 1.00 90.25 434 SER A O 1
ATOM 3510 N N . TYR A 1 435 ? 64.742 5.732 -93.720 1.00 91.62 435 TYR A N 1
ATOM 3511 C CA . TYR A 1 435 ? 64.939 6.987 -94.451 1.00 91.62 435 TYR A CA 1
ATOM 3512 C C . TYR A 1 435 ? 66.271 7.661 -94.092 1.00 91.62 435 TYR A C 1
ATOM 3514 O O . TYR A 1 435 ? 66.996 8.096 -94.979 1.00 91.62 435 TYR A O 1
ATOM 3522 N N . ASN A 1 436 ? 66.646 7.702 -92.810 1.00 92.44 436 ASN A N 1
ATOM 3523 C CA . ASN A 1 436 ? 67.939 8.245 -92.385 1.00 92.44 436 ASN A CA 1
ATOM 3524 C C . ASN A 1 436 ? 69.132 7.419 -92.902 1.00 92.44 436 ASN A C 1
ATOM 3526 O O . ASN A 1 436 ? 70.217 7.975 -93.065 1.00 92.44 436 ASN A O 1
ATOM 3530 N N . MET A 1 437 ? 68.962 6.116 -93.155 1.00 91.38 437 MET A N 1
ATOM 3531 C CA . MET A 1 437 ? 69.977 5.283 -93.812 1.00 91.38 437 MET A CA 1
ATOM 3532 C C . MET A 1 437 ? 70.030 5.551 -95.320 1.00 91.38 437 MET A C 1
ATOM 3534 O O . MET A 1 437 ? 71.098 5.893 -95.821 1.00 91.38 437 MET A O 1
ATOM 3538 N N . LEU A 1 438 ? 68.883 5.551 -96.007 1.00 91.50 438 LEU A N 1
ATOM 3539 C CA . LEU A 1 438 ? 68.780 5.926 -97.425 1.00 91.50 438 LEU A CA 1
ATOM 3540 C C . LEU A 1 438 ? 69.307 7.344 -97.698 1.00 91.50 438 LEU A C 1
ATOM 3542 O O . LEU A 1 438 ? 69.902 7.587 -98.740 1.00 91.50 438 LEU A O 1
ATOM 3546 N N . MET A 1 439 ? 69.157 8.283 -96.760 1.00 91.94 439 MET A N 1
ATOM 3547 C CA . MET A 1 439 ? 69.744 9.623 -96.861 1.00 91.94 439 MET A CA 1
ATOM 3548 C C . MET A 1 439 ? 71.269 9.628 -96.693 1.00 91.94 439 MET A C 1
ATOM 3550 O O . MET A 1 439 ? 71.932 10.450 -97.317 1.00 91.94 439 MET A O 1
ATOM 3554 N N . LYS A 1 440 ? 71.857 8.721 -95.900 1.00 92.69 440 LYS A N 1
ATOM 3555 C CA . LYS A 1 440 ? 73.323 8.554 -95.858 1.00 92.69 440 LYS A CA 1
ATOM 3556 C C . LYS A 1 440 ? 73.836 7.961 -97.166 1.00 92.69 440 LYS A C 1
ATOM 3558 O O . LYS A 1 440 ? 74.817 8.461 -97.697 1.00 92.69 440 LYS A O 1
ATOM 3563 N N . GLU A 1 441 ? 73.155 6.945 -97.689 1.00 90.94 441 GLU A N 1
ATOM 3564 C CA . GLU A 1 441 ? 73.471 6.318 -98.979 1.00 90.94 441 GLU A CA 1
ATOM 3565 C C . GLU A 1 441 ? 73.324 7.318 -100.135 1.00 90.94 441 GLU A C 1
ATOM 3567 O O . GLU A 1 441 ? 74.224 7.437 -100.958 1.00 90.94 441 GLU A O 1
ATOM 3572 N N . LYS A 1 442 ? 72.257 8.127 -100.142 1.00 91.94 442 LYS A N 1
ATOM 3573 C CA . LYS A 1 442 ? 72.079 9.250 -101.071 1.00 91.94 442 LYS A CA 1
ATOM 3574 C C . LYS A 1 442 ? 73.233 10.247 -100.978 1.00 91.94 442 LYS A C 1
ATOM 3576 O O . LYS A 1 442 ? 73.814 10.572 -102.005 1.00 91.94 442 LYS A O 1
ATOM 3581 N N . ASN A 1 443 ? 73.582 10.714 -99.778 1.00 91.50 443 ASN A N 1
ATOM 3582 C CA . ASN A 1 443 ? 74.667 11.683 -99.600 1.00 91.50 443 ASN A CA 1
ATOM 3583 C C . ASN A 1 443 ? 76.035 11.093 -100.010 1.00 91.50 443 ASN A C 1
ATOM 3585 O O . ASN A 1 443 ? 76.877 11.808 -100.548 1.00 91.50 443 ASN A O 1
ATOM 3589 N N . GLN A 1 444 ? 76.249 9.791 -99.786 1.00 92.38 444 GLN A N 1
ATOM 3590 C CA . GLN A 1 444 ? 77.430 9.054 -100.244 1.00 92.38 444 GLN A CA 1
ATOM 3591 C C . GLN A 1 444 ? 77.483 9.006 -101.779 1.00 92.38 444 GLN A C 1
ATOM 3593 O O . GLN A 1 444 ? 78.484 9.421 -102.362 1.00 92.38 444 GLN A O 1
ATOM 3598 N N . LEU A 1 445 ? 76.389 8.609 -102.436 1.00 90.50 445 LEU A N 1
ATOM 3599 C CA . LEU A 1 445 ? 76.265 8.602 -103.897 1.00 90.50 445 LEU A CA 1
ATOM 3600 C C . LEU A 1 445 ? 76.387 10.008 -104.502 1.00 90.50 445 LEU A C 1
ATOM 3602 O O . LEU A 1 445 ? 76.998 10.166 -105.552 1.00 90.50 445 LEU A O 1
ATOM 3606 N N . GLU A 1 446 ? 75.869 11.048 -103.846 1.00 91.81 446 GLU A N 1
ATOM 3607 C CA . GLU A 1 446 ? 76.071 12.440 -104.266 1.00 91.81 446 GLU A CA 1
ATOM 3608 C C . GLU A 1 446 ? 77.542 12.857 -104.151 1.00 91.81 446 GLU A C 1
ATOM 3610 O O . GLU A 1 446 ? 78.044 13.527 -105.052 1.00 91.81 446 GLU A O 1
ATOM 3615 N N . SER A 1 447 ? 78.266 12.402 -103.119 1.00 89.50 447 SER A N 1
ATOM 3616 C CA . SER A 1 447 ? 79.715 12.622 -103.020 1.00 89.50 447 SER A CA 1
ATOM 3617 C C . SER A 1 447 ? 80.487 11.901 -104.136 1.00 89.50 447 SER A C 1
ATOM 3619 O O . SER A 1 447 ? 81.386 12.481 -104.749 1.00 89.50 447 SER A O 1
ATOM 3621 N N . GLU A 1 448 ? 80.083 10.678 -104.488 1.00 90.44 448 GLU A N 1
ATOM 3622 C CA . GLU A 1 448 ? 80.651 9.917 -105.605 1.00 90.44 448 GLU A CA 1
ATOM 3623 C C . GLU A 1 448 ? 80.344 10.576 -106.952 1.00 90.44 448 GLU A C 1
ATOM 3625 O O . GLU A 1 448 ? 81.237 10.699 -107.787 1.00 90.44 448 GLU A O 1
ATOM 3630 N N . VAL A 1 449 ? 79.132 11.106 -107.140 1.00 88.88 449 VAL A N 1
ATOM 3631 C CA . VAL A 1 449 ? 78.767 11.919 -108.308 1.00 88.88 449 VAL A CA 1
ATOM 3632 C C . VAL A 1 449 ? 79.586 13.211 -108.369 1.00 88.88 449 VAL A C 1
ATOM 3634 O O . VAL A 1 449 ? 80.013 13.576 -109.461 1.00 88.88 449 VAL A O 1
ATOM 3637 N N . THR A 1 450 ? 79.884 13.883 -107.247 1.00 89.69 450 THR A N 1
ATOM 3638 C CA . THR A 1 450 ? 80.807 15.036 -107.273 1.00 89.69 450 THR A CA 1
ATOM 3639 C C . THR A 1 450 ? 82.226 14.626 -107.661 1.00 89.69 450 THR A C 1
ATOM 3641 O O . THR A 1 450 ? 82.771 15.217 -108.586 1.00 89.69 450 THR A O 1
ATOM 3644 N N . MET A 1 451 ? 82.784 13.552 -107.089 1.00 90.12 451 MET A N 1
ATOM 3645 C CA . MET A 1 451 ? 84.119 13.058 -107.465 1.00 90.12 451 MET A CA 1
ATOM 3646 C C . MET A 1 451 ? 84.193 12.605 -108.934 1.00 90.12 451 MET A C 1
ATOM 3648 O O . MET A 1 451 ? 85.202 12.824 -109.607 1.00 90.12 451 MET A O 1
ATOM 3652 N N . LEU A 1 452 ? 83.124 11.999 -109.461 1.00 89.19 452 LEU A N 1
ATOM 3653 C CA . LEU A 1 452 ? 83.018 11.632 -110.874 1.00 89.19 452 LEU A CA 1
ATOM 3654 C C . LEU A 1 452 ? 82.873 12.864 -111.776 1.00 89.19 452 LEU A C 1
ATOM 3656 O O . LEU A 1 452 ? 83.510 12.907 -112.825 1.00 89.19 452 LEU A O 1
ATOM 3660 N N . ASN A 1 453 ? 82.110 13.882 -111.368 1.00 90.00 453 ASN A N 1
ATOM 3661 C CA . ASN A 1 453 ? 82.009 15.150 -112.093 1.00 90.00 453 ASN A CA 1
ATOM 3662 C C . ASN A 1 453 ? 83.340 15.911 -112.098 1.00 90.00 453 ASN A C 1
ATOM 3664 O O . ASN A 1 453 ? 83.739 16.387 -113.155 1.00 90.00 453 ASN A O 1
ATOM 3668 N N . ASP A 1 454 ? 84.072 15.958 -110.983 1.00 89.00 454 ASP A N 1
ATOM 3669 C CA . ASP A 1 454 ? 85.416 16.545 -110.913 1.00 89.00 454 ASP A CA 1
ATOM 3670 C C . ASP A 1 454 ? 86.400 15.780 -111.812 1.00 89.00 454 ASP A C 1
ATOM 3672 O O . ASP A 1 454 ? 87.235 16.376 -112.502 1.00 89.00 454 ASP A O 1
ATOM 3676 N N . ARG A 1 455 ? 86.276 14.445 -111.881 1.00 89.94 455 ARG A N 1
ATOM 3677 C CA . ARG A 1 455 ? 87.074 13.614 -112.791 1.00 89.94 455 ARG A CA 1
ATOM 3678 C C . ARG A 1 455 ? 86.709 13.847 -114.259 1.00 89.94 455 ARG A C 1
ATOM 3680 O O . ARG A 1 455 ? 87.616 13.918 -115.086 1.00 89.94 455 ARG A O 1
ATOM 3687 N N . VAL A 1 456 ? 85.426 14.002 -114.586 1.00 86.75 456 VAL A N 1
ATOM 3688 C CA . VAL A 1 456 ? 84.952 14.362 -115.933 1.00 86.75 456 VAL A CA 1
ATOM 3689 C C . VAL A 1 456 ? 85.402 15.774 -116.305 1.00 86.75 456 VAL A C 1
ATOM 3691 O O . VAL A 1 456 ? 85.917 15.957 -117.400 1.00 86.75 456 VAL A O 1
ATOM 3694 N N . ALA A 1 457 ? 85.308 16.749 -115.400 1.00 86.50 457 ALA A N 1
ATOM 3695 C CA . ALA A 1 457 ? 85.802 18.107 -115.606 1.00 86.50 457 ALA A CA 1
ATOM 3696 C C . ALA A 1 457 ? 87.320 18.122 -115.847 1.00 86.50 457 ALA A C 1
ATOM 3698 O O . ALA A 1 457 ? 87.777 18.768 -116.784 1.00 86.50 457 ALA A O 1
ATOM 3699 N N . SER A 1 458 ? 88.087 17.335 -115.084 1.00 87.38 458 SER A N 1
ATOM 3700 C CA . SER A 1 458 ? 89.532 17.159 -115.293 1.00 87.38 458 SER A CA 1
ATOM 3701 C C . SER A 1 458 ? 89.850 16.574 -116.676 1.00 87.38 458 SER A C 1
ATOM 3703 O O . SER A 1 458 ? 90.742 17.062 -117.364 1.00 87.38 458 SER A O 1
ATOM 3705 N N . LEU A 1 459 ? 89.109 15.545 -117.106 1.00 87.12 459 LEU A N 1
ATOM 3706 C CA . LEU A 1 459 ? 89.273 14.916 -118.424 1.00 87.12 459 LEU A CA 1
ATOM 3707 C C . LEU A 1 459 ? 88.815 15.831 -119.572 1.00 87.12 459 LEU A C 1
ATOM 3709 O O . LEU A 1 459 ? 89.416 15.811 -120.644 1.00 87.12 459 LEU A O 1
ATOM 3713 N N . LEU A 1 460 ? 87.789 16.658 -119.357 1.00 86.31 460 LEU A N 1
ATOM 3714 C CA . LEU A 1 460 ? 87.362 17.690 -120.303 1.00 86.31 460 LEU A CA 1
ATOM 3715 C C . LEU A 1 460 ? 88.396 18.814 -120.405 1.00 86.31 460 LEU A C 1
ATOM 3717 O O . LEU A 1 460 ? 88.682 19.255 -121.511 1.00 86.31 460 LEU A O 1
ATOM 3721 N N . GLU A 1 461 ? 89.006 19.242 -119.298 1.00 85.81 461 GLU A N 1
ATOM 3722 C CA . GLU A 1 461 ? 90.083 20.237 -119.307 1.00 85.81 461 GLU A CA 1
ATOM 3723 C C . GLU A 1 461 ? 91.350 19.686 -119.988 1.00 85.81 461 GLU A C 1
ATOM 3725 O O . GLU A 1 461 ? 91.998 20.390 -120.759 1.00 85.81 461 GLU A O 1
ATOM 3730 N N . GLU A 1 462 ? 91.684 18.411 -119.772 1.00 86.44 462 GLU A N 1
ATOM 3731 C CA . GLU A 1 462 ? 92.772 17.709 -120.466 1.00 86.44 462 GLU A CA 1
ATOM 3732 C C . GLU A 1 462 ? 92.484 17.557 -121.972 1.00 86.44 462 GLU A C 1
ATOM 3734 O O . GLU A 1 462 ? 93.339 17.862 -122.807 1.00 86.44 462 GLU A O 1
ATOM 3739 N N . SER A 1 463 ? 91.252 17.187 -122.338 1.00 82.44 463 SER A N 1
ATOM 3740 C CA . SER A 1 463 ? 90.794 17.145 -123.732 1.00 82.44 463 SER A CA 1
ATOM 3741 C C . SER A 1 463 ? 90.801 18.532 -124.384 1.00 82.44 463 SER A C 1
ATOM 3743 O O . SER A 1 463 ? 91.189 18.649 -125.544 1.00 82.44 463 SER A O 1
ATOM 3745 N N . GLN A 1 464 ? 90.417 19.584 -123.657 1.00 85.38 464 GLN A N 1
ATOM 3746 C CA . GLN A 1 464 ? 90.419 20.964 -124.143 1.00 85.38 464 GLN A CA 1
ATOM 3747 C C . GLN A 1 464 ? 91.852 21.475 -124.331 1.00 85.38 464 GLN A C 1
ATOM 3749 O O . GLN A 1 464 ? 92.167 22.007 -125.390 1.00 85.38 464 GLN A O 1
ATOM 3754 N N . LYS A 1 465 ? 92.760 21.213 -123.381 1.00 84.69 465 LYS A N 1
ATOM 3755 C CA . LYS A 1 465 ? 94.201 21.502 -123.518 1.00 84.69 465 LYS A CA 1
ATOM 3756 C C . LYS A 1 465 ? 94.817 20.796 -124.727 1.00 84.69 465 LYS A C 1
ATOM 3758 O O . LYS A 1 465 ? 95.669 21.374 -125.395 1.00 84.69 465 LYS A O 1
ATOM 3763 N N . ASN A 1 466 ? 94.396 19.569 -125.033 1.00 84.69 466 ASN A N 1
ATOM 3764 C CA . ASN A 1 466 ? 94.854 18.855 -126.227 1.00 84.69 466 ASN A CA 1
ATOM 3765 C C . ASN A 1 466 ? 94.217 19.402 -127.519 1.00 84.69 466 ASN A C 1
ATOM 3767 O O . ASN A 1 466 ? 94.912 19.522 -128.526 1.00 84.69 466 ASN A O 1
ATOM 3771 N N . ALA A 1 467 ? 92.945 19.811 -127.490 1.00 83.75 467 ALA A N 1
ATOM 3772 C CA . ALA A 1 467 ? 92.286 20.475 -128.616 1.00 83.75 467 ALA A CA 1
ATOM 3773 C C . ALA A 1 467 ? 92.889 21.860 -128.920 1.00 83.75 467 ALA A C 1
ATOM 3775 O O . ALA A 1 467 ? 93.069 22.200 -130.086 1.00 83.75 467 ALA A O 1
ATOM 3776 N N . ASP A 1 468 ? 93.251 22.640 -127.899 1.00 84.44 468 ASP A N 1
ATOM 3777 C CA . ASP A 1 468 ? 93.867 23.961 -128.064 1.00 84.44 468 ASP A CA 1
ATOM 3778 C C . ASP A 1 468 ? 95.348 23.878 -128.458 1.00 84.44 468 ASP A C 1
ATOM 3780 O O . ASP A 1 468 ? 95.802 24.693 -129.259 1.00 84.44 468 ASP A O 1
ATOM 3784 N N . LYS A 1 469 ? 96.085 22.844 -128.018 1.00 85.12 469 LYS A N 1
ATOM 3785 C CA . LYS A 1 469 ? 97.387 22.497 -128.622 1.00 85.12 469 LYS A CA 1
ATOM 3786 C C . LYS A 1 469 ? 97.234 22.204 -130.111 1.00 85.12 469 LYS A C 1
ATOM 3788 O O . LYS A 1 469 ? 97.890 22.859 -130.915 1.00 85.12 469 LYS A O 1
ATOM 3793 N N . ALA A 1 470 ? 96.326 21.297 -130.477 1.00 81.56 470 ALA A N 1
ATOM 3794 C CA . ALA A 1 470 ? 96.082 20.948 -131.874 1.00 81.56 470 ALA A CA 1
ATOM 3795 C C . ALA A 1 470 ? 95.653 22.171 -132.705 1.00 81.56 470 ALA A C 1
ATOM 3797 O O . ALA A 1 470 ? 96.117 22.324 -133.829 1.00 81.56 470 ALA A O 1
ATOM 3798 N N . ARG A 1 471 ? 94.834 23.081 -132.154 1.00 86.25 471 ARG A N 1
ATOM 3799 C CA . ARG A 1 471 ? 94.534 24.384 -132.777 1.00 86.25 471 ARG A CA 1
ATOM 3800 C C . ARG A 1 471 ? 95.794 25.216 -132.983 1.00 86.25 471 ARG A C 1
ATOM 3802 O O . ARG A 1 471 ? 96.038 25.615 -134.108 1.00 86.25 471 ARG A O 1
ATOM 3809 N N . SER A 1 472 ? 96.632 25.400 -131.961 1.00 80.88 472 SER A N 1
ATOM 3810 C CA . SER A 1 472 ? 97.878 26.170 -132.104 1.00 80.88 472 SER A CA 1
ATOM 3811 C C . SER A 1 472 ? 98.856 25.560 -133.121 1.00 80.88 472 SER A C 1
ATOM 3813 O O . SER A 1 472 ? 99.546 26.288 -133.833 1.00 80.88 472 SER A O 1
ATOM 3815 N N . GLU A 1 473 ? 98.875 24.230 -133.254 1.00 82.56 473 GLU A N 1
ATOM 3816 C CA . GLU A 1 473 ? 99.621 23.521 -134.296 1.00 82.56 473 GLU A CA 1
ATOM 3817 C C . GLU A 1 473 ? 99.016 23.799 -135.684 1.00 82.56 473 GLU A C 1
ATOM 3819 O O . GLU A 1 473 ? 99.750 24.202 -136.588 1.00 82.56 473 GLU A O 1
ATOM 3824 N N . TRP A 1 474 ? 97.691 23.683 -135.842 1.00 82.44 474 TRP A N 1
ATOM 3825 C CA . TRP A 1 474 ? 96.967 24.033 -137.072 1.00 82.44 474 TRP A CA 1
ATOM 3826 C C . TRP A 1 474 ? 97.139 25.500 -137.476 1.00 82.44 474 TRP A C 1
ATOM 3828 O O . TRP A 1 474 ? 97.410 25.760 -138.644 1.00 82.44 474 TRP A O 1
ATOM 3838 N N . ASP A 1 475 ? 97.052 26.442 -136.539 1.00 85.50 475 ASP A N 1
ATOM 3839 C CA . ASP A 1 475 ? 97.263 27.871 -136.777 1.00 85.50 475 ASP A CA 1
ATOM 3840 C C . ASP A 1 475 ? 98.718 28.131 -137.207 1.00 85.50 475 ASP A C 1
ATOM 3842 O O . ASP A 1 475 ? 98.958 28.821 -138.195 1.00 85.50 475 ASP A O 1
ATOM 3846 N N . SER A 1 476 ? 99.704 27.480 -136.572 1.00 81.75 476 SER A N 1
ATOM 3847 C CA . SER A 1 476 ? 101.118 27.587 -136.975 1.00 81.75 476 SER A CA 1
ATOM 3848 C C . SER A 1 476 ? 101.423 26.985 -138.359 1.00 81.75 476 SER A C 1
ATOM 3850 O O . SER A 1 476 ? 102.374 27.401 -139.031 1.00 81.75 476 SER A O 1
ATOM 3852 N N . LEU A 1 477 ? 100.624 26.007 -138.801 1.00 84.94 477 LEU A N 1
ATOM 3853 C CA . LEU A 1 477 ? 100.665 25.447 -140.153 1.00 84.94 477 LEU A CA 1
ATOM 3854 C C . LEU A 1 477 ? 99.921 26.344 -141.152 1.00 84.94 477 LEU A C 1
ATOM 3856 O O . LEU A 1 477 ? 100.378 26.489 -142.284 1.00 84.94 477 LEU A O 1
ATOM 3860 N N . LEU A 1 478 ? 98.822 26.975 -140.735 1.00 86.62 478 LEU A N 1
ATOM 3861 C CA . LEU A 1 478 ? 98.034 27.906 -141.537 1.00 86.62 478 LEU A CA 1
ATOM 3862 C C . LEU A 1 478 ? 98.804 29.203 -141.809 1.00 86.62 478 LEU A C 1
ATOM 3864 O O . LEU A 1 478 ? 98.853 29.636 -142.956 1.00 86.62 478 LEU A O 1
ATOM 3868 N N . ASP A 1 479 ? 99.488 29.769 -140.815 1.00 84.25 479 ASP A N 1
ATOM 3869 C CA . ASP A 1 479 ? 100.388 30.914 -141.001 1.00 84.25 479 ASP A CA 1
ATOM 3870 C C . ASP A 1 479 ? 101.556 30.569 -141.931 1.00 84.25 479 ASP A C 1
ATOM 3872 O O . ASP A 1 479 ? 101.909 31.349 -142.815 1.00 84.25 479 ASP A O 1
ATOM 3876 N N . ARG A 1 480 ? 102.118 29.360 -141.808 1.00 85.38 480 ARG A N 1
ATOM 3877 C CA . ARG A 1 480 ? 103.176 28.876 -142.708 1.00 85.38 480 ARG A CA 1
ATOM 3878 C C . ARG A 1 480 ? 102.669 28.671 -144.140 1.00 85.38 480 ARG A C 1
ATOM 3880 O O . ARG A 1 480 ? 103.398 28.957 -145.090 1.00 85.38 480 ARG A O 1
ATOM 3887 N N . LEU A 1 481 ? 101.421 28.229 -144.303 1.00 83.44 481 LEU A N 1
ATOM 3888 C CA . LEU A 1 481 ? 100.743 28.128 -145.595 1.00 83.44 481 LEU A CA 1
ATOM 3889 C C . LEU A 1 481 ? 100.450 29.518 -146.182 1.00 83.44 481 LEU A C 1
ATOM 3891 O O . LEU A 1 481 ? 100.725 29.742 -147.358 1.00 83.44 481 LEU A O 1
ATOM 3895 N N . HIS A 1 482 ? 99.959 30.469 -145.382 1.00 85.38 482 HIS A N 1
ATOM 3896 C CA . HIS A 1 482 ? 99.769 31.861 -145.794 1.00 85.38 482 HIS A CA 1
ATOM 3897 C C . HIS A 1 482 ? 101.091 32.506 -146.219 1.00 85.38 482 HIS A C 1
ATOM 3899 O O . HIS A 1 482 ? 101.140 33.146 -147.270 1.00 85.38 482 HIS A O 1
ATOM 3905 N N . GLN A 1 483 ? 102.176 32.281 -145.473 1.00 84.00 483 GLN A N 1
ATOM 3906 C CA . GLN A 1 483 ? 103.501 32.757 -145.852 1.00 84.00 483 GLN A CA 1
ATOM 3907 C C . GLN A 1 483 ? 103.925 32.175 -147.210 1.00 84.00 483 GLN A C 1
ATOM 3909 O O . GLN A 1 483 ? 104.223 32.949 -148.122 1.00 84.00 483 GLN A O 1
ATOM 3914 N N . GLN A 1 484 ? 103.831 30.854 -147.413 1.00 83.56 484 GLN A N 1
ATOM 3915 C CA . GLN A 1 484 ? 104.120 30.250 -148.721 1.00 83.56 484 GLN A CA 1
ATOM 3916 C C . GLN A 1 484 ? 103.205 30.762 -149.844 1.00 83.56 484 GLN A C 1
ATOM 3918 O O . GLN A 1 484 ? 103.672 30.939 -150.967 1.00 83.56 484 GLN A O 1
ATOM 3923 N N . ILE A 1 485 ? 101.928 31.053 -149.573 1.00 81.56 485 ILE A N 1
ATOM 3924 C CA . ILE A 1 485 ? 101.026 31.680 -150.550 1.00 81.56 485 ILE A CA 1
ATOM 3925 C C . ILE A 1 485 ? 101.528 33.083 -150.914 1.00 81.56 485 ILE A C 1
ATOM 3927 O O . ILE A 1 485 ? 101.613 33.396 -152.102 1.00 81.56 485 ILE A O 1
ATOM 3931 N N . THR A 1 486 ? 101.915 33.916 -149.941 1.00 82.00 486 THR A N 1
ATOM 3932 C CA . THR A 1 486 ? 102.446 35.261 -150.228 1.00 82.00 486 THR A CA 1
ATOM 3933 C C . THR A 1 486 ? 103.751 35.208 -151.027 1.00 82.00 486 THR A C 1
ATOM 3935 O O . THR A 1 486 ? 103.851 35.871 -152.063 1.00 82.00 486 THR A O 1
ATOM 3938 N N . GLU A 1 487 ? 104.696 34.346 -150.644 1.00 81.94 487 GLU A N 1
ATOM 3939 C CA . GLU A 1 487 ? 105.948 34.101 -151.372 1.00 81.94 487 GLU A CA 1
ATOM 3940 C C . GLU A 1 487 ? 105.676 33.637 -152.814 1.00 81.94 487 GLU A C 1
ATOM 3942 O O . GLU A 1 487 ? 106.226 34.195 -153.764 1.00 81.94 487 GLU A O 1
ATOM 3947 N N . ASN A 1 488 ? 104.747 32.696 -153.009 1.00 81.81 488 ASN A N 1
ATOM 3948 C CA . ASN A 1 488 ? 104.358 32.199 -154.330 1.00 81.81 488 ASN A CA 1
ATOM 3949 C C . ASN A 1 488 ? 103.671 33.290 -155.180 1.00 81.81 488 ASN A C 1
ATOM 3951 O O . ASN A 1 488 ? 103.976 33.434 -156.364 1.00 81.81 488 ASN A O 1
ATOM 3955 N N . THR A 1 489 ? 102.826 34.149 -154.591 1.00 82.19 489 THR A N 1
ATOM 3956 C CA . THR A 1 489 ? 102.270 35.306 -155.321 1.00 82.19 489 THR A CA 1
ATOM 3957 C C . THR A 1 489 ? 103.323 36.348 -155.701 1.00 82.19 489 THR A C 1
ATOM 3959 O O . THR A 1 489 ? 103.205 36.936 -156.775 1.00 82.19 489 THR A O 1
ATOM 3962 N N . SER A 1 490 ? 104.368 36.533 -154.886 1.00 83.06 490 SER A N 1
ATOM 3963 C CA . SER A 1 490 ? 105.516 37.390 -155.212 1.00 83.06 490 SER A CA 1
ATOM 3964 C C . SER A 1 490 ? 106.310 36.820 -156.393 1.00 83.06 490 SER A C 1
ATOM 3966 O O . SER A 1 490 ? 106.497 37.497 -157.404 1.00 83.06 490 SER A O 1
ATOM 3968 N N . ILE A 1 491 ? 106.654 35.526 -156.339 1.00 81.19 491 ILE A N 1
ATOM 3969 C CA . ILE A 1 491 ? 107.320 34.804 -157.436 1.00 81.19 491 ILE A CA 1
ATOM 3970 C C . ILE A 1 491 ? 106.484 34.859 -158.724 1.00 81.19 491 ILE A C 1
ATOM 3972 O O . ILE A 1 491 ? 107.032 35.070 -159.802 1.00 81.19 491 ILE A O 1
ATOM 3976 N N . ARG A 1 492 ? 105.152 34.746 -158.635 1.00 84.19 492 ARG A N 1
ATOM 3977 C CA . ARG A 1 492 ? 104.243 34.878 -159.786 1.00 84.19 492 ARG A CA 1
ATOM 3978 C C . ARG A 1 492 ? 104.235 36.292 -160.384 1.00 84.19 492 ARG A C 1
ATOM 3980 O O . ARG A 1 492 ? 104.102 36.431 -161.597 1.00 84.19 492 ARG A O 1
ATOM 3987 N N . LEU A 1 493 ? 104.375 37.337 -159.566 1.00 79.94 493 LEU A N 1
ATOM 3988 C CA . LEU A 1 493 ? 104.486 38.720 -160.049 1.00 79.94 493 LEU A CA 1
ATOM 3989 C C . LEU A 1 493 ? 105.842 38.980 -160.720 1.00 79.94 493 LEU A C 1
ATOM 3991 O O . LEU A 1 493 ? 105.874 39.605 -161.779 1.00 79.94 493 LEU A O 1
ATOM 3995 N N . GLU A 1 494 ? 106.943 38.453 -160.176 1.00 79.62 494 GLU A N 1
ATOM 3996 C CA . GLU A 1 494 ? 108.248 38.490 -160.856 1.00 79.62 494 GLU A CA 1
ATOM 3997 C C . GLU A 1 494 ? 108.260 37.643 -162.138 1.00 79.62 494 GLU A C 1
ATOM 3999 O O . GLU A 1 494 ? 108.823 38.067 -163.143 1.00 79.62 494 GLU A O 1
ATOM 4004 N N . HIS A 1 495 ? 107.565 36.502 -162.164 1.00 79.50 495 HIS A N 1
ATOM 4005 C CA . HIS A 1 495 ? 107.372 35.707 -163.379 1.00 79.50 495 HIS A CA 1
ATOM 4006 C C . HIS A 1 495 ? 106.651 36.505 -164.474 1.00 79.50 495 HIS A C 1
ATOM 4008 O O . HIS A 1 495 ? 107.113 36.518 -165.609 1.00 79.50 495 HIS A O 1
ATOM 4014 N N . GLU A 1 496 ? 105.560 37.218 -164.167 1.00 81.00 496 GLU A N 1
ATOM 4015 C CA . GLU A 1 496 ? 104.870 38.046 -165.169 1.00 81.00 496 GLU A CA 1
ATOM 4016 C C . GLU A 1 496 ? 105.687 39.280 -165.604 1.00 81.00 496 GLU A C 1
ATOM 4018 O O . GLU A 1 496 ? 105.647 39.654 -166.780 1.00 81.00 496 GLU A O 1
ATOM 4023 N N . LYS A 1 497 ? 106.512 39.868 -164.724 1.00 80.56 497 LYS A N 1
ATOM 4024 C CA . LYS A 1 497 ? 107.513 40.880 -165.125 1.00 80.56 497 LYS A CA 1
ATOM 4025 C C . LYS A 1 497 ? 108.556 40.299 -166.086 1.00 80.56 497 LYS A C 1
ATOM 4027 O O . LYS A 1 497 ? 108.818 40.879 -167.135 1.00 80.56 497 LYS A O 1
ATOM 4032 N N . LEU A 1 498 ? 109.130 39.140 -165.765 1.00 79.00 498 LEU A N 1
ATOM 4033 C CA . LEU A 1 498 ? 110.118 38.468 -166.614 1.00 79.00 498 LEU A CA 1
ATOM 4034 C C . LEU A 1 498 ? 109.512 38.006 -167.944 1.00 79.00 498 LEU A C 1
ATOM 4036 O O . LEU A 1 498 ? 110.169 38.108 -168.972 1.00 79.00 498 LEU A O 1
ATOM 4040 N N . LYS A 1 499 ? 108.251 37.568 -167.950 1.00 81.31 499 LYS A N 1
ATOM 4041 C CA . LYS A 1 499 ? 107.497 37.139 -169.137 1.00 81.31 499 LYS A CA 1
ATOM 4042 C C . LYS A 1 499 ? 107.112 38.305 -170.051 1.00 81.31 499 LYS A C 1
ATOM 4044 O O . LYS A 1 499 ? 107.245 38.188 -171.265 1.00 81.31 499 LYS A O 1
ATOM 4049 N N . THR A 1 500 ? 106.715 39.452 -169.496 1.00 75.81 500 THR A N 1
ATOM 4050 C CA . THR A 1 500 ? 106.538 40.682 -170.293 1.00 75.81 500 THR A CA 1
ATOM 4051 C C . THR A 1 500 ? 107.873 41.188 -170.845 1.00 75.81 500 THR A C 1
ATOM 4053 O O . THR A 1 500 ? 107.941 41.553 -172.016 1.00 75.81 500 THR A O 1
ATOM 4056 N N . TYR A 1 501 ? 108.960 41.116 -170.068 1.00 80.31 501 TYR A N 1
ATOM 4057 C CA . TYR A 1 501 ? 110.306 41.422 -170.562 1.00 80.31 501 TYR A CA 1
ATOM 4058 C C . TYR A 1 501 ? 110.727 40.483 -171.707 1.00 80.31 501 TYR A C 1
ATOM 4060 O O . TYR A 1 501 ? 111.154 40.969 -172.755 1.00 80.31 501 TYR A O 1
ATOM 4068 N N . LEU A 1 502 ? 110.528 39.165 -171.548 1.00 76.44 502 LEU A N 1
ATOM 4069 C CA . LEU A 1 502 ? 110.810 38.135 -172.555 1.00 76.44 502 LEU A CA 1
ATOM 4070 C C . LEU A 1 502 ? 110.085 38.431 -173.875 1.00 76.44 502 LEU A C 1
ATOM 4072 O O . LEU A 1 502 ? 110.741 38.514 -174.909 1.00 76.44 502 LEU A O 1
ATOM 4076 N N . SER A 1 503 ? 108.778 38.716 -173.821 1.00 78.00 503 SER A N 1
ATOM 4077 C CA . SER A 1 503 ? 107.967 39.065 -174.998 1.00 78.00 503 SER A CA 1
ATOM 4078 C C . SER A 1 503 ? 108.568 40.237 -175.788 1.00 78.00 503 SER A C 1
ATOM 4080 O O . SER A 1 503 ? 108.685 40.169 -177.008 1.00 78.00 503 SER A O 1
ATOM 4082 N N . THR A 1 504 ? 109.054 41.288 -175.110 1.00 78.25 504 THR A N 1
ATOM 4083 C CA . THR A 1 504 ? 109.697 42.439 -175.788 1.00 78.25 504 THR A CA 1
ATOM 4084 C C . THR A 1 504 ? 111.103 42.154 -176.337 1.00 78.25 504 THR A C 1
ATOM 4086 O O . THR A 1 504 ? 111.680 43.004 -177.026 1.00 78.25 504 THR A O 1
ATOM 4089 N N . VAL A 1 505 ? 111.698 41.003 -176.011 1.00 76.56 505 VAL A N 1
ATOM 4090 C CA . VAL A 1 505 ? 112.951 40.501 -176.601 1.00 76.56 505 VAL A CA 1
ATOM 4091 C C . VAL A 1 505 ? 112.640 39.553 -177.761 1.00 76.56 505 VAL A C 1
ATOM 4093 O O . VAL A 1 505 ? 113.280 39.651 -178.806 1.00 76.56 505 VAL A O 1
ATOM 4096 N N . GLU A 1 506 ? 111.615 38.711 -177.628 1.00 77.25 506 GLU A N 1
ATOM 4097 C CA . GLU A 1 506 ? 111.107 37.836 -178.690 1.00 77.25 506 GLU A CA 1
ATOM 4098 C C . GLU A 1 506 ? 110.591 38.647 -179.890 1.00 77.25 506 GLU A C 1
ATOM 4100 O O . GLU A 1 506 ? 110.975 38.366 -181.023 1.00 77.25 506 GLU A O 1
ATOM 4105 N N . GLU A 1 507 ? 109.843 39.733 -179.667 1.00 76.56 507 GLU A N 1
ATOM 4106 C CA . GLU A 1 507 ? 109.433 40.669 -180.729 1.00 76.56 507 GLU A CA 1
ATOM 4107 C C . GLU A 1 507 ? 110.640 41.215 -181.515 1.00 76.56 507 GLU A C 1
ATOM 4109 O O . GLU A 1 507 ? 110.664 41.159 -182.748 1.00 76.56 507 GLU A O 1
ATOM 4114 N N . LYS A 1 508 ? 111.695 41.660 -180.817 1.00 79.06 508 LYS A N 1
ATOM 4115 C CA . LYS A 1 508 ? 112.938 42.146 -181.448 1.00 79.06 508 LYS A CA 1
ATOM 4116 C C . LYS A 1 508 ? 113.661 41.042 -182.224 1.00 79.06 508 LYS A C 1
ATOM 4118 O O . LYS A 1 508 ? 114.198 41.307 -183.299 1.00 79.06 508 LYS A O 1
ATOM 4123 N N . LEU A 1 509 ? 113.645 39.809 -181.715 1.00 80.50 509 LEU A N 1
ATOM 4124 C CA . LEU A 1 509 ? 114.209 38.647 -182.399 1.00 80.50 509 LEU A CA 1
ATOM 4125 C C . LEU A 1 509 ? 113.436 38.318 -183.687 1.00 80.50 509 LEU A C 1
ATOM 4127 O O . LEU A 1 509 ? 114.064 38.035 -184.705 1.00 80.50 509 LEU A O 1
ATOM 4131 N N . THR A 1 510 ? 112.100 38.405 -183.685 1.00 77.50 510 THR A N 1
ATOM 4132 C CA . THR A 1 510 ? 111.296 38.172 -184.902 1.00 77.50 510 THR A CA 1
ATOM 4133 C C . THR A 1 510 ? 111.531 39.234 -185.977 1.00 77.50 510 THR A C 1
ATOM 4135 O O . THR A 1 510 ? 111.616 38.887 -187.154 1.00 77.50 510 THR A O 1
ATOM 4138 N N . LEU A 1 511 ? 111.717 40.505 -185.599 1.00 80.19 511 LEU A N 1
ATOM 4139 C CA . LEU A 1 511 ? 112.080 41.573 -186.538 1.00 80.19 511 LEU A CA 1
ATOM 4140 C C . LEU A 1 511 ? 113.425 41.281 -187.223 1.00 80.19 511 LEU A C 1
ATOM 4142 O O . LEU A 1 511 ? 113.479 41.221 -188.451 1.00 80.19 511 LEU A O 1
ATOM 4146 N N . ALA A 1 512 ? 114.472 40.982 -186.447 1.00 73.31 512 ALA A N 1
ATOM 4147 C CA . ALA A 1 512 ? 115.783 40.618 -186.991 1.00 73.31 512 ALA A CA 1
ATOM 4148 C C . ALA A 1 512 ? 115.741 39.329 -187.842 1.00 73.31 512 ALA A C 1
ATOM 4150 O O . ALA A 1 512 ? 116.419 39.225 -188.866 1.00 73.31 512 ALA A O 1
ATOM 4151 N N . HIS A 1 513 ? 114.918 38.346 -187.462 1.00 79.06 513 HIS A N 1
ATOM 4152 C CA . HIS A 1 513 ? 114.721 37.122 -188.244 1.00 79.06 513 HIS A CA 1
ATOM 4153 C C . HIS A 1 513 ? 114.092 37.405 -189.618 1.00 79.06 513 HIS A C 1
ATOM 4155 O O . HIS A 1 513 ? 114.523 36.837 -190.623 1.00 79.06 513 HIS A O 1
ATOM 4161 N N . ASN A 1 514 ? 113.120 38.320 -189.683 1.00 76.94 514 ASN A N 1
ATOM 4162 C CA . ASN A 1 514 ? 112.483 38.729 -190.934 1.00 76.94 514 ASN A CA 1
ATOM 4163 C C . ASN A 1 514 ? 113.458 39.466 -191.871 1.00 76.94 514 ASN A C 1
ATOM 4165 O O . ASN A 1 514 ? 113.465 39.189 -193.071 1.00 76.94 514 ASN A O 1
ATOM 4169 N N . GLU A 1 515 ? 114.321 40.341 -191.343 1.00 76.44 515 GLU A N 1
ATOM 4170 C CA . GLU A 1 515 ? 115.381 41.006 -192.123 1.00 76.44 515 GLU A CA 1
ATOM 4171 C C . GLU A 1 515 ? 116.377 39.989 -192.709 1.00 76.44 515 GLU A C 1
ATOM 4173 O O . GLU A 1 515 ? 116.668 40.006 -193.909 1.00 76.44 515 GLU A O 1
ATOM 4178 N N . VAL A 1 516 ? 116.837 39.031 -191.893 1.00 75.81 516 VAL A N 1
ATOM 4179 C CA . VAL A 1 516 ? 117.714 37.937 -192.346 1.00 75.81 516 VAL A CA 1
ATOM 4180 C C . VAL A 1 516 ? 117.034 37.080 -193.419 1.00 75.81 516 VAL A C 1
ATOM 4182 O O . VAL A 1 516 ? 117.678 36.710 -194.404 1.00 75.81 516 VAL A O 1
ATOM 4185 N N . GLN A 1 517 ? 115.737 36.787 -193.289 1.00 77.38 517 GLN A N 1
ATOM 4186 C CA . GLN A 1 517 ? 115.016 35.995 -194.288 1.00 77.38 517 GLN A CA 1
ATOM 4187 C C . GLN A 1 517 ? 114.807 36.757 -195.611 1.00 77.38 517 GLN A C 1
ATOM 4189 O O . GLN A 1 517 ? 114.875 36.137 -196.674 1.00 77.38 517 GLN A O 1
ATOM 4194 N N . GLN A 1 518 ? 114.634 38.085 -195.591 1.00 73.25 518 GLN A N 1
ATOM 4195 C CA . GLN A 1 518 ? 114.610 38.892 -196.822 1.00 73.25 518 GLN A CA 1
ATOM 4196 C C . GLN A 1 518 ? 115.955 38.846 -197.564 1.00 73.25 518 GLN A C 1
ATOM 4198 O O . GLN A 1 518 ? 115.976 38.613 -198.774 1.00 73.25 518 GLN A O 1
ATOM 4203 N N . LEU A 1 519 ? 117.075 38.988 -196.844 1.00 73.38 519 LEU A N 1
ATOM 4204 C CA . LEU A 1 519 ? 118.426 38.870 -197.414 1.00 73.38 519 LEU A CA 1
ATOM 4205 C C . LEU A 1 519 ? 118.719 37.456 -197.947 1.00 73.38 519 LEU A C 1
ATOM 4207 O O . LEU A 1 519 ? 119.394 37.295 -198.962 1.00 73.38 519 LEU A O 1
ATOM 4211 N N . LYS A 1 520 ? 118.180 36.420 -197.298 1.00 73.50 520 LYS A N 1
ATOM 4212 C CA . LYS A 1 520 ? 118.312 35.025 -197.739 1.00 73.50 520 LYS A CA 1
ATOM 4213 C C . LYS A 1 520 ? 117.534 34.745 -199.031 1.00 73.50 520 LYS A C 1
ATOM 4215 O O . LYS A 1 520 ? 118.052 34.074 -199.923 1.00 73.50 520 LYS A O 1
ATOM 4220 N N . ASN A 1 521 ? 116.325 35.298 -199.155 1.00 73.00 521 ASN A N 1
ATOM 4221 C CA . ASN A 1 521 ? 115.483 35.148 -200.344 1.00 73.00 521 ASN A CA 1
ATOM 4222 C C . ASN A 1 521 ? 116.103 35.809 -201.588 1.00 73.00 521 ASN A C 1
ATOM 4224 O O . ASN A 1 521 ? 116.032 35.241 -202.676 1.00 73.00 521 ASN A O 1
ATOM 4228 N N . SER A 1 522 ? 116.719 36.990 -201.451 1.00 71.88 522 SER A N 1
ATOM 4229 C CA . SER A 1 522 ? 117.372 37.665 -202.583 1.00 71.88 522 SER A CA 1
ATOM 4230 C C . SER A 1 522 ? 118.658 36.957 -203.022 1.00 71.88 522 SER A C 1
ATOM 4232 O O . SER A 1 522 ? 118.937 36.889 -204.218 1.00 71.88 522 SER A O 1
ATOM 4234 N N . LEU A 1 523 ? 119.404 36.348 -202.094 1.00 71.50 523 LEU A N 1
ATOM 4235 C CA . LEU A 1 523 ? 120.596 35.559 -202.418 1.00 71.50 523 LEU A CA 1
ATOM 4236 C C . LEU A 1 523 ? 120.239 34.305 -203.246 1.00 71.50 523 LEU A C 1
ATOM 4238 O O . LEU A 1 523 ? 120.866 34.061 -204.278 1.00 71.50 523 LEU A O 1
ATOM 4242 N N . GLN A 1 524 ? 119.160 33.590 -202.892 1.00 73.81 524 GLN A N 1
ATOM 4243 C CA . GLN A 1 524 ? 118.660 32.452 -203.686 1.00 73.81 524 GLN A CA 1
ATOM 4244 C C . GLN A 1 524 ? 118.238 32.830 -205.119 1.00 73.81 524 GLN A C 1
ATOM 4246 O O . GLN A 1 524 ? 118.361 32.008 -206.028 1.00 73.81 524 GLN A O 1
ATOM 4251 N N . GLN A 1 525 ? 117.763 34.060 -205.355 1.00 72.88 525 GLN A N 1
ATOM 4252 C CA . GLN A 1 525 ? 117.388 34.513 -206.703 1.00 72.88 525 GLN A CA 1
ATOM 4253 C C . GLN A 1 525 ? 118.603 34.631 -207.636 1.00 72.88 525 GLN A C 1
ATOM 4255 O O . GLN A 1 525 ? 118.499 34.293 -208.816 1.00 72.88 525 GLN A O 1
ATOM 4260 N N . TYR A 1 526 ? 119.765 35.042 -207.117 1.00 66.69 526 TYR A N 1
ATOM 4261 C CA . TYR A 1 526 ? 121.015 35.032 -207.884 1.00 66.69 526 TYR A CA 1
ATOM 4262 C C . TYR A 1 526 ? 121.572 33.614 -208.068 1.00 66.69 526 TYR A C 1
ATOM 4264 O O . TYR A 1 526 ? 122.085 33.289 -209.137 1.00 66.69 526 TYR A O 1
ATOM 4272 N N . GLU A 1 527 ? 121.431 32.753 -207.059 1.00 72.06 527 GLU A N 1
ATOM 4273 C CA . GLU A 1 527 ? 121.922 31.369 -207.082 1.00 72.06 527 GLU A CA 1
ATOM 4274 C C . GLU A 1 527 ? 121.236 30.528 -208.180 1.00 72.06 527 GLU A C 1
ATOM 4276 O O . GLU A 1 527 ? 121.911 29.912 -209.008 1.00 72.06 527 GLU A O 1
ATOM 4281 N N . GLY A 1 528 ? 119.902 30.603 -208.295 1.00 73.81 528 GLY A N 1
ATOM 4282 C CA . GLY A 1 528 ? 119.147 29.918 -209.358 1.00 73.81 528 GLY A CA 1
ATOM 4283 C C . GLY A 1 528 ? 119.451 30.415 -210.783 1.00 73.81 528 GLY A C 1
ATOM 4284 O O . GLY A 1 528 ? 119.327 29.661 -211.755 1.00 73.81 528 GLY A O 1
ATOM 4285 N N . LEU A 1 529 ? 119.904 31.666 -210.927 1.00 76.25 529 LEU A N 1
ATOM 4286 C CA . LEU A 1 529 ? 120.341 32.212 -212.214 1.00 76.25 529 LEU A CA 1
ATOM 4287 C C . LEU A 1 529 ? 121.697 31.627 -212.654 1.00 76.25 529 LEU A C 1
ATOM 4289 O O . LEU A 1 529 ? 121.943 31.462 -213.845 1.00 76.25 529 LEU A O 1
ATOM 4293 N N . VAL A 1 530 ? 122.570 31.259 -211.710 1.00 73.81 530 VAL A N 1
ATOM 4294 C CA . VAL A 1 530 ? 123.860 30.615 -212.013 1.00 73.81 530 VAL A CA 1
ATOM 4295 C C . VAL A 1 530 ? 123.667 29.168 -212.477 1.00 73.81 530 VAL A C 1
ATOM 4297 O O . VAL A 1 530 ? 124.314 28.738 -213.436 1.00 73.81 530 VAL A O 1
ATOM 4300 N N . ASP A 1 531 ? 122.768 28.411 -211.845 1.00 74.31 531 ASP A N 1
ATOM 4301 C CA . ASP A 1 531 ? 122.542 27.006 -212.210 1.00 74.31 531 ASP A CA 1
ATOM 4302 C C . ASP A 1 531 ? 121.836 26.835 -213.563 1.00 74.31 531 ASP A C 1
ATOM 4304 O O . ASP A 1 531 ? 122.168 25.914 -214.313 1.00 74.31 531 ASP A O 1
ATOM 4308 N N . THR A 1 532 ? 120.968 27.771 -213.961 1.00 75.31 532 THR A N 1
ATOM 4309 C CA . THR A 1 532 ? 120.382 27.764 -215.316 1.00 75.31 532 THR A CA 1
ATOM 4310 C C . THR A 1 532 ? 121.435 27.950 -216.418 1.00 75.31 532 THR A C 1
ATOM 4312 O O . THR A 1 532 ? 121.348 27.283 -217.453 1.00 75.31 532 THR A O 1
ATOM 4315 N N . TYR A 1 533 ? 122.491 28.744 -216.191 1.00 66.75 533 TYR A N 1
ATOM 4316 C CA . TYR A 1 533 ? 123.639 28.807 -217.109 1.00 66.75 533 TYR A CA 1
ATOM 4317 C C . TYR A 1 533 ? 124.524 27.545 -217.065 1.00 66.75 533 TYR A C 1
ATOM 4319 O O . TYR A 1 533 ? 125.023 27.118 -218.112 1.00 66.75 533 TYR A O 1
ATOM 4327 N N . LYS A 1 534 ? 124.693 26.889 -215.901 1.00 72.00 534 LYS A N 1
ATOM 4328 C CA . LYS A 1 534 ? 125.405 25.592 -215.828 1.00 72.00 534 LYS A CA 1
ATOM 4329 C C . LYS A 1 534 ? 124.714 24.516 -216.665 1.00 72.00 534 LYS A C 1
ATOM 4331 O O . LYS A 1 534 ? 125.397 23.761 -217.356 1.00 72.00 534 LYS A O 1
ATOM 4336 N N . ASP A 1 535 ? 123.388 24.422 -216.610 1.00 73.25 535 ASP A N 1
ATOM 4337 C CA . ASP A 1 535 ? 122.655 23.355 -217.300 1.00 73.25 535 ASP A CA 1
ATOM 4338 C C . ASP A 1 535 ? 122.629 23.538 -218.822 1.00 73.25 535 ASP A C 1
ATOM 4340 O O . ASP A 1 535 ? 122.730 22.550 -219.554 1.00 73.25 535 ASP A O 1
ATOM 4344 N N . GLN A 1 536 ? 122.633 24.781 -219.318 1.00 71.25 536 GLN A N 1
ATOM 4345 C CA . GLN A 1 536 ? 122.864 25.050 -220.743 1.00 71.25 536 GLN A CA 1
ATOM 4346 C C . GLN A 1 536 ? 124.250 24.557 -221.206 1.00 71.25 536 GLN A C 1
ATOM 4348 O O . GLN A 1 536 ? 124.339 23.902 -222.245 1.00 71.25 536 GLN A O 1
ATOM 4353 N N . MET A 1 537 ? 125.313 24.772 -220.414 1.00 63.41 537 MET A N 1
ATOM 4354 C CA . MET A 1 537 ? 126.655 24.243 -220.719 1.00 63.41 537 MET A CA 1
ATOM 4355 C C . MET A 1 537 ? 126.744 22.709 -220.688 1.00 63.41 537 MET A C 1
ATOM 4357 O O . MET A 1 537 ? 127.487 22.122 -221.476 1.00 63.41 537 MET A O 1
ATOM 4361 N N . LYS A 1 538 ? 126.016 22.033 -219.789 1.00 71.56 538 LYS A N 1
ATOM 4362 C CA . LYS A 1 538 ? 125.982 20.556 -219.760 1.00 71.56 538 LYS A CA 1
ATOM 4363 C C . LYS A 1 538 ? 125.340 19.992 -221.030 1.00 71.56 538 LYS A C 1
ATOM 4365 O O . LYS A 1 538 ? 125.793 18.972 -221.545 1.00 71.56 538 LYS A O 1
ATOM 4370 N N . LYS A 1 539 ? 124.298 20.660 -221.535 1.00 73.25 539 LYS A N 1
ATOM 4371 C CA . LYS A 1 539 ? 123.481 20.184 -222.657 1.00 73.25 539 LYS A CA 1
ATOM 4372 C C . LYS A 1 539 ? 124.252 20.162 -223.980 1.00 73.25 539 LYS A C 1
ATOM 4374 O O . LYS A 1 539 ? 124.331 19.111 -224.610 1.00 73.25 539 LYS A O 1
ATOM 4379 N N . THR A 1 540 ? 124.921 21.261 -224.331 1.00 69.00 540 THR A N 1
ATOM 4380 C CA . THR A 1 540 ? 125.769 21.337 -225.537 1.00 69.00 540 THR A CA 1
ATOM 4381 C C . THR A 1 540 ? 126.970 20.391 -225.480 1.00 69.00 540 THR A C 1
ATOM 4383 O O . THR A 1 540 ? 127.398 19.871 -226.509 1.00 69.00 540 THR A O 1
ATOM 4386 N N . ARG A 1 541 ? 127.496 20.100 -224.282 1.00 71.31 541 ARG A N 1
ATOM 4387 C CA . ARG A 1 541 ? 128.561 19.100 -224.111 1.00 71.31 541 ARG A CA 1
ATOM 4388 C C . ARG A 1 541 ? 128.072 17.679 -224.406 1.00 71.31 541 ARG A C 1
ATOM 4390 O O . ARG A 1 541 ? 128.755 16.943 -225.110 1.00 71.31 541 ARG A O 1
ATOM 4397 N N . HIS A 1 542 ? 126.869 17.327 -223.955 1.00 70.50 542 HIS A N 1
ATOM 4398 C CA . HIS A 1 542 ? 126.270 16.019 -224.236 1.00 70.50 542 HIS A CA 1
ATOM 4399 C C . HIS A 1 542 ? 125.952 15.826 -225.733 1.00 70.50 542 HIS A C 1
ATOM 4401 O O . HIS A 1 542 ? 126.152 14.742 -226.279 1.00 70.50 542 HIS A O 1
ATOM 4407 N N . GLU A 1 543 ? 125.529 16.892 -226.420 1.00 71.94 543 GLU A N 1
ATOM 4408 C CA . GLU A 1 543 ? 125.312 16.904 -227.877 1.00 71.94 543 GLU A CA 1
ATOM 4409 C C . GLU A 1 543 ? 126.623 16.690 -228.668 1.00 71.94 543 GLU A C 1
ATOM 4411 O O . GLU A 1 543 ? 126.620 16.014 -229.701 1.00 71.94 543 GLU A O 1
ATOM 4416 N N . ALA A 1 544 ? 127.760 17.189 -228.165 1.00 68.94 544 ALA A N 1
ATOM 4417 C CA . ALA A 1 544 ? 129.081 16.935 -228.747 1.00 68.94 544 ALA A CA 1
ATOM 4418 C C . ALA A 1 544 ? 129.531 15.470 -228.569 1.00 68.94 544 ALA A C 1
ATOM 4420 O O . ALA A 1 544 ? 129.953 14.831 -229.538 1.00 68.94 544 ALA A O 1
ATOM 4421 N N . ASP A 1 545 ? 129.379 14.907 -227.365 1.00 72.56 545 ASP A N 1
ATOM 4422 C CA . ASP A 1 545 ? 129.717 13.503 -227.082 1.00 72.56 545 ASP A CA 1
ATOM 4423 C C . ASP A 1 545 ? 128.885 12.537 -227.955 1.00 72.56 545 ASP A C 1
ATOM 4425 O O . ASP A 1 545 ? 129.406 11.566 -228.514 1.00 72.56 545 ASP A O 1
ATOM 4429 N N . GLN A 1 546 ? 127.598 12.849 -228.158 1.00 77.56 546 GLN A N 1
ATOM 4430 C CA . GLN A 1 546 ? 126.686 12.065 -228.996 1.00 77.56 546 GLN A CA 1
ATOM 4431 C C . GLN A 1 546 ? 127.088 12.056 -230.484 1.00 77.56 546 GLN A C 1
ATOM 4433 O O . GLN A 1 546 ? 126.826 11.076 -231.186 1.00 77.56 546 GLN A O 1
ATOM 4438 N N . LYS A 1 547 ? 127.764 13.108 -230.972 1.00 74.00 547 LYS A N 1
ATOM 4439 C CA . LYS A 1 547 ? 128.335 13.152 -232.329 1.00 74.00 547 LYS A CA 1
ATOM 4440 C C . LYS A 1 547 ? 129.623 12.341 -232.464 1.00 74.00 547 LYS A C 1
ATOM 4442 O O . LYS A 1 547 ? 129.811 11.701 -233.498 1.00 74.00 547 LYS A O 1
ATOM 4447 N N . SER A 1 548 ? 130.460 12.302 -231.428 1.00 70.25 548 SER A N 1
ATOM 4448 C CA . SER A 1 548 ? 131.688 11.490 -231.412 1.00 70.25 548 SER A CA 1
ATOM 4449 C C . SER A 1 548 ? 131.383 9.993 -231.602 1.00 70.25 548 SER A C 1
ATOM 4451 O O . SER A 1 548 ? 131.917 9.344 -232.501 1.00 70.25 548 SER A O 1
ATOM 4453 N N . LEU A 1 549 ? 130.388 9.480 -230.867 1.00 75.00 549 LEU A N 1
ATOM 4454 C CA . LEU A 1 549 ? 129.870 8.106 -231.005 1.00 75.00 549 LEU A CA 1
ATOM 4455 C C . LEU A 1 549 ? 129.254 7.790 -232.383 1.00 75.00 549 LEU A C 1
ATOM 4457 O O . LEU A 1 549 ? 129.081 6.620 -232.733 1.00 75.00 549 LEU A O 1
ATOM 4461 N N . GLN A 1 550 ? 128.893 8.811 -233.166 1.00 70.12 550 GLN A N 1
ATOM 4462 C CA . GLN A 1 550 ? 128.345 8.645 -234.514 1.00 70.12 550 GLN A CA 1
ATOM 4463 C C . GLN A 1 550 ? 129.462 8.490 -235.566 1.00 70.12 550 GLN A C 1
ATOM 4465 O O . GLN A 1 550 ? 129.290 7.733 -236.520 1.00 70.12 550 GLN A O 1
ATOM 4470 N N . LEU A 1 551 ? 130.620 9.129 -235.353 1.00 64.88 551 LEU A N 1
ATOM 4471 C CA . LEU A 1 551 ? 131.834 8.945 -236.161 1.00 64.88 551 LEU A CA 1
ATOM 4472 C C . LEU A 1 551 ? 132.458 7.558 -235.950 1.00 64.88 551 LEU A C 1
ATOM 4474 O O . LEU A 1 551 ? 132.744 6.864 -236.921 1.00 64.88 551 LEU A O 1
ATOM 4478 N N . GLU A 1 552 ? 132.591 7.113 -234.697 1.00 72.62 552 GLU A N 1
ATOM 4479 C CA . GLU A 1 552 ? 133.233 5.830 -234.363 1.00 72.62 552 GLU A CA 1
ATOM 4480 C C . GLU A 1 552 ? 132.535 4.622 -235.019 1.00 72.62 552 GLU A C 1
ATOM 4482 O O . GLU A 1 552 ? 133.189 3.694 -235.496 1.00 72.62 552 GLU A O 1
ATOM 4487 N N . ARG A 1 553 ? 131.198 4.656 -235.126 1.00 70.25 553 ARG A N 1
ATOM 4488 C CA . ARG A 1 553 ? 130.426 3.632 -235.855 1.00 70.25 553 ARG A CA 1
ATOM 4489 C C . ARG A 1 553 ? 130.669 3.685 -237.362 1.00 70.25 553 ARG A C 1
ATOM 4491 O O . ARG A 1 553 ? 130.832 2.634 -237.979 1.00 70.25 553 ARG A O 1
ATOM 4498 N N . SER A 1 554 ? 130.738 4.889 -237.932 1.00 70.25 554 SER A N 1
ATOM 4499 C CA . SER A 1 554 ? 131.036 5.084 -239.354 1.00 70.25 554 SER A CA 1
ATOM 4500 C C . SER A 1 554 ? 132.398 4.494 -239.724 1.00 70.25 554 SER A C 1
ATOM 4502 O O . SER A 1 554 ? 132.509 3.842 -240.756 1.00 70.25 554 SER A O 1
ATOM 4504 N N . ASP A 1 555 ? 133.424 4.662 -238.884 1.00 75.25 555 ASP A N 1
ATOM 4505 C CA . ASP A 1 555 ? 134.784 4.180 -239.172 1.00 75.25 555 ASP A CA 1
ATOM 4506 C C . ASP A 1 555 ? 134.956 2.654 -239.097 1.00 75.25 555 ASP A C 1
ATOM 4508 O O . ASP A 1 555 ? 135.893 2.107 -239.685 1.00 75.25 555 ASP A O 1
ATOM 4512 N N . ILE A 1 556 ? 134.049 1.939 -238.424 1.00 76.38 556 ILE A N 1
ATOM 4513 C CA . ILE A 1 556 ? 134.007 0.468 -238.457 1.00 76.38 556 ILE A CA 1
ATOM 4514 C C . ILE A 1 556 ? 133.446 -0.013 -239.805 1.00 76.38 556 ILE A C 1
ATOM 4516 O O . ILE A 1 556 ? 133.998 -0.923 -240.423 1.00 76.38 556 ILE A O 1
ATOM 4520 N N . GLU A 1 557 ? 132.394 0.635 -240.305 1.00 74.00 557 GLU A N 1
ATOM 4521 C CA . GLU A 1 557 ? 131.772 0.319 -241.598 1.00 74.00 557 GLU A CA 1
ATOM 4522 C C . GLU A 1 557 ? 132.686 0.702 -242.784 1.00 74.00 557 GLU A C 1
ATOM 4524 O O . GLU A 1 557 ? 132.844 -0.061 -243.740 1.00 74.00 557 GLU A O 1
ATOM 4529 N N . ASN A 1 558 ? 133.408 1.820 -242.646 1.00 61.03 558 ASN A N 1
ATOM 4530 C CA . ASN A 1 558 ? 134.438 2.324 -243.565 1.00 61.03 558 ASN A CA 1
ATOM 4531 C C . ASN A 1 558 ? 135.631 1.353 -243.735 1.00 61.03 558 ASN A C 1
ATOM 4533 O O . ASN A 1 558 ? 136.307 1.376 -244.763 1.00 61.03 558 ASN A O 1
ATOM 4537 N N . LYS A 1 559 ? 135.896 0.475 -242.753 1.00 73.44 559 LYS A N 1
ATOM 4538 C CA . LYS A 1 559 ? 136.908 -0.595 -242.870 1.00 73.44 559 LYS A CA 1
ATOM 4539 C C . LYS A 1 559 ? 136.391 -1.769 -243.695 1.00 73.44 559 LYS A C 1
ATOM 4541 O O . LYS A 1 559 ? 137.027 -2.129 -244.680 1.00 73.44 559 LYS A O 1
ATOM 4546 N N . ASN A 1 560 ? 135.214 -2.298 -243.355 1.00 69.56 560 ASN A N 1
ATOM 4547 C CA . ASN A 1 560 ? 134.624 -3.425 -244.082 1.00 69.56 560 ASN A CA 1
ATOM 4548 C C . ASN A 1 560 ? 134.440 -3.099 -245.575 1.00 69.56 560 ASN A C 1
ATOM 4550 O O . ASN A 1 560 ? 134.782 -3.909 -246.424 1.00 69.56 560 ASN A O 1
ATOM 4554 N N . LEU A 1 561 ? 133.971 -1.898 -245.927 1.00 74.81 561 LEU A N 1
ATOM 4555 C CA . LEU A 1 561 ? 133.803 -1.519 -247.338 1.00 74.81 561 LEU A CA 1
ATOM 4556 C C . LEU A 1 561 ? 135.135 -1.342 -248.092 1.00 74.81 561 LEU A C 1
ATOM 4558 O O . LEU A 1 561 ? 135.198 -1.655 -249.282 1.00 74.81 561 LEU A O 1
ATOM 4562 N N . LYS A 1 562 ? 136.210 -0.906 -247.417 1.00 72.12 562 LYS A N 1
ATOM 4563 C CA . LYS A 1 562 ? 137.556 -0.836 -248.014 1.00 72.12 562 LYS A CA 1
ATOM 4564 C C . LYS A 1 562 ? 138.122 -2.215 -248.325 1.00 72.12 562 LYS A C 1
ATOM 4566 O O . LYS A 1 562 ? 138.601 -2.412 -249.437 1.00 72.12 562 LYS A O 1
ATOM 4571 N N . GLU A 1 563 ? 138.029 -3.154 -247.385 1.00 70.38 563 GLU A N 1
ATOM 4572 C CA . GLU A 1 563 ? 138.478 -4.543 -247.560 1.00 70.38 563 GLU A CA 1
ATOM 4573 C C . GLU A 1 563 ? 137.839 -5.162 -248.820 1.00 70.38 563 GLU A C 1
ATOM 4575 O O . GLU A 1 563 ? 138.515 -5.697 -249.698 1.00 70.38 563 GLU A O 1
ATOM 4580 N N . ASN A 1 564 ? 136.523 -4.979 -248.945 1.00 68.88 564 ASN A N 1
ATOM 4581 C CA . ASN A 1 564 ? 135.686 -5.515 -250.013 1.00 68.88 564 ASN A CA 1
ATOM 4582 C C . ASN A 1 564 ? 136.051 -4.949 -251.390 1.00 68.88 564 ASN A C 1
ATOM 4584 O O . ASN A 1 564 ? 136.239 -5.707 -252.341 1.00 68.88 564 ASN A O 1
ATOM 4588 N N . MET A 1 565 ? 136.154 -3.622 -251.494 1.00 72.69 565 MET A N 1
ATOM 4589 C CA . MET A 1 565 ? 136.377 -2.953 -252.776 1.00 72.69 565 MET A CA 1
ATOM 4590 C C . MET A 1 565 ? 137.845 -3.021 -253.233 1.00 72.69 565 MET A C 1
ATOM 4592 O O . MET A 1 565 ? 138.117 -2.932 -254.429 1.00 72.69 565 MET A O 1
ATOM 4596 N N . ASN A 1 566 ? 138.796 -3.289 -252.328 1.00 71.31 566 ASN A N 1
ATOM 4597 C CA . ASN A 1 566 ? 140.167 -3.644 -252.716 1.00 71.31 566 ASN A CA 1
ATOM 4598 C C . ASN A 1 566 ? 140.200 -4.957 -253.518 1.00 71.31 566 ASN A C 1
ATOM 4600 O O . ASN A 1 566 ? 140.855 -5.031 -254.557 1.00 71.31 566 ASN A O 1
ATOM 4604 N N . ILE A 1 567 ? 139.430 -5.966 -253.090 1.00 72.19 567 ILE A N 1
ATOM 4605 C CA . ILE A 1 567 ? 139.315 -7.258 -253.791 1.00 72.19 567 ILE A CA 1
ATOM 4606 C C . ILE A 1 567 ? 138.721 -7.069 -255.204 1.00 72.19 567 ILE A C 1
ATOM 4608 O O . ILE A 1 567 ? 139.083 -7.804 -256.125 1.00 72.19 567 ILE A O 1
ATOM 4612 N N . GLU A 1 568 ? 137.859 -6.065 -255.414 1.00 68.00 568 GLU A N 1
ATOM 4613 C CA . GLU A 1 568 ? 137.389 -5.663 -256.753 1.00 68.00 568 GLU A CA 1
ATOM 4614 C C . GLU A 1 568 ? 138.480 -5.008 -257.585 1.00 68.00 568 GLU A C 1
ATOM 4616 O O . GLU A 1 568 ? 138.729 -5.419 -258.719 1.00 68.00 568 GLU A O 1
ATOM 4621 N N . LEU A 1 569 ? 139.145 -3.996 -257.021 1.00 73.12 569 LEU A N 1
ATOM 4622 C CA . LEU A 1 569 ? 140.198 -3.242 -257.695 1.00 73.12 569 LEU A CA 1
ATOM 4623 C C . LEU A 1 569 ? 141.336 -4.160 -258.157 1.00 73.12 569 LEU A C 1
ATOM 4625 O O . LEU A 1 569 ? 141.846 -3.988 -259.262 1.00 73.12 569 LEU A O 1
ATOM 4629 N N . GLU A 1 570 ? 141.685 -5.182 -257.376 1.00 66.00 570 GLU A N 1
ATOM 4630 C CA . GLU A 1 570 ? 142.695 -6.181 -257.741 1.00 66.00 570 GLU A CA 1
ATOM 4631 C C . GLU A 1 570 ? 142.222 -7.218 -258.777 1.00 66.00 570 GLU A C 1
ATOM 4633 O O . GLU A 1 570 ? 143.058 -7.904 -259.377 1.00 66.00 570 GLU A O 1
ATOM 4638 N N . GLN A 1 571 ? 140.914 -7.351 -259.019 1.00 66.00 571 GLN A N 1
ATOM 4639 C CA . GLN A 1 571 ? 140.372 -8.111 -260.154 1.00 66.00 571 GLN A CA 1
ATOM 4640 C C . GLN A 1 571 ? 140.210 -7.238 -261.406 1.00 66.00 571 GLN A C 1
ATOM 4642 O O . GLN A 1 571 ? 140.363 -7.741 -262.517 1.00 66.00 571 GLN A O 1
ATOM 4647 N N . ILE A 1 572 ? 139.933 -5.941 -261.247 1.00 63.06 572 ILE A N 1
ATOM 4648 C CA . ILE A 1 572 ? 139.764 -4.990 -262.353 1.00 63.06 572 ILE A CA 1
ATOM 4649 C C . ILE A 1 572 ? 141.123 -4.565 -262.930 1.00 63.06 572 ILE A C 1
ATOM 4651 O O . ILE A 1 572 ? 141.276 -4.605 -264.151 1.00 63.06 572 ILE A O 1
ATOM 4655 N N . HIS A 1 573 ? 142.137 -4.284 -262.095 1.00 69.44 573 HIS A N 1
ATOM 4656 C CA . HIS A 1 573 ? 143.521 -4.069 -262.554 1.00 69.44 573 HIS A CA 1
ATOM 4657 C C . HIS A 1 573 ? 144.005 -5.251 -263.405 1.00 69.44 573 HIS A C 1
ATOM 4659 O O . HIS A 1 573 ? 144.392 -5.066 -264.556 1.00 69.44 573 HIS A O 1
ATOM 4665 N N . ARG A 1 574 ? 143.873 -6.486 -262.894 1.00 67.62 574 ARG A N 1
ATOM 4666 C CA . ARG A 1 574 ? 144.240 -7.721 -263.618 1.00 67.62 574 ARG A CA 1
ATOM 4667 C C . ARG A 1 574 ? 143.460 -7.975 -264.914 1.00 67.62 574 ARG A C 1
ATOM 4669 O O . ARG A 1 574 ? 143.867 -8.843 -265.678 1.00 67.62 574 ARG A O 1
ATOM 4676 N N . LYS A 1 575 ? 142.351 -7.269 -265.161 1.00 62.22 575 LYS A N 1
ATOM 4677 C CA . LYS A 1 575 ? 141.595 -7.345 -266.421 1.00 62.22 575 LYS A CA 1
ATOM 4678 C C . LYS A 1 575 ? 142.037 -6.261 -267.398 1.00 62.22 575 LYS A C 1
ATOM 4680 O O . LYS A 1 575 ? 142.542 -6.580 -268.469 1.00 62.22 575 LYS A O 1
ATOM 4685 N N . PHE A 1 576 ? 141.861 -4.988 -267.049 1.00 65.06 576 PHE A N 1
ATOM 4686 C CA . PHE A 1 576 ? 142.047 -3.902 -268.017 1.00 65.06 576 PHE A CA 1
ATOM 4687 C C . PHE A 1 576 ? 143.500 -3.459 -268.206 1.00 65.06 576 PHE A C 1
ATOM 4689 O O . PHE A 1 576 ? 143.793 -2.800 -269.200 1.00 65.06 576 PHE A O 1
ATOM 4696 N N . GLN A 1 577 ? 144.439 -3.912 -267.370 1.00 64.12 577 GLN A N 1
ATOM 4697 C CA . GLN A 1 577 ? 145.865 -3.755 -267.665 1.00 64.12 577 GLN A CA 1
ATOM 4698 C C . GLN A 1 577 ? 146.312 -4.622 -268.861 1.00 64.12 577 GLN A C 1
ATOM 4700 O O . GLN A 1 577 ? 147.121 -4.165 -269.661 1.00 64.12 577 GLN A O 1
ATOM 4705 N N . ASN A 1 578 ? 145.681 -5.781 -269.100 1.00 64.50 578 ASN A N 1
ATOM 4706 C CA . ASN A 1 578 ? 145.898 -6.570 -270.326 1.00 64.50 578 ASN A CA 1
ATOM 4707 C C . ASN A 1 578 ? 145.378 -5.843 -271.585 1.00 64.50 578 ASN A C 1
ATOM 4709 O O . ASN A 1 578 ? 145.846 -6.089 -272.693 1.00 64.50 578 ASN A O 1
ATOM 4713 N N . ARG A 1 579 ? 144.418 -4.917 -271.431 1.00 56.97 579 ARG A N 1
ATOM 4714 C CA . ARG A 1 579 ? 143.924 -4.062 -272.525 1.00 56.97 579 ARG A CA 1
ATOM 4715 C C . ARG A 1 579 ? 144.870 -2.892 -272.823 1.00 56.97 579 ARG A C 1
ATOM 4717 O O . ARG A 1 579 ? 144.785 -2.297 -273.892 1.00 56.97 579 ARG A O 1
ATOM 4724 N N . LEU A 1 580 ? 145.783 -2.594 -271.896 1.00 58.47 580 LEU A N 1
ATOM 4725 C CA . LEU A 1 580 ? 146.869 -1.635 -272.070 1.00 58.47 580 LEU A CA 1
ATOM 4726 C C . LEU A 1 580 ? 147.932 -2.229 -273.019 1.00 58.47 580 LEU A C 1
ATOM 4728 O O . LEU A 1 580 ? 148.226 -1.608 -274.037 1.00 58.47 580 LEU A O 1
ATOM 4732 N N . GLU A 1 581 ? 148.372 -3.476 -272.786 1.00 64.44 581 GLU A N 1
ATOM 4733 C CA . GLU A 1 581 ? 149.290 -4.217 -273.684 1.00 64.44 581 GLU A CA 1
ATOM 4734 C C . GLU A 1 581 ? 148.723 -4.455 -275.102 1.00 64.44 581 GLU A C 1
ATOM 4736 O O . GLU A 1 581 ? 149.469 -4.453 -276.084 1.00 64.44 581 GLU A O 1
ATOM 4741 N N . GLU A 1 582 ? 147.407 -4.653 -275.262 1.00 59.12 582 GLU A N 1
ATOM 4742 C CA . GLU A 1 582 ? 146.808 -4.779 -276.604 1.00 59.12 582 GLU A CA 1
ATOM 4743 C C . GLU A 1 582 ? 146.792 -3.450 -277.378 1.00 59.12 582 GLU A C 1
ATOM 4745 O O . GLU A 1 582 ? 147.015 -3.440 -278.594 1.00 59.12 582 GLU A O 1
ATOM 4750 N N . LEU A 1 583 ? 146.540 -2.324 -276.699 1.00 52.00 583 LEU A N 1
ATOM 4751 C CA . LEU A 1 583 ? 146.418 -1.011 -277.341 1.00 52.00 583 LEU A CA 1
ATOM 4752 C C . LEU A 1 583 ? 147.767 -0.311 -277.582 1.00 52.00 583 LEU A C 1
ATOM 4754 O O . LEU A 1 583 ? 147.832 0.554 -278.458 1.00 52.00 583 LEU A O 1
ATOM 4758 N N . GLU A 1 584 ? 148.857 -0.742 -276.934 1.00 55.19 584 GLU A N 1
ATOM 4759 C CA . GLU A 1 584 ? 150.232 -0.298 -277.242 1.00 55.19 584 GLU A CA 1
ATOM 4760 C C . GLU A 1 584 ? 150.632 -0.483 -278.720 1.00 55.19 584 GLU A C 1
ATOM 4762 O O . GLU A 1 584 ? 151.519 0.215 -279.208 1.00 55.19 584 GLU A O 1
ATOM 4767 N N . LYS A 1 585 ? 149.968 -1.377 -279.469 1.00 67.56 585 LYS A N 1
ATOM 4768 C CA . LYS A 1 585 ? 150.262 -1.639 -280.893 1.00 67.56 585 LYS A CA 1
ATOM 4769 C C . LYS A 1 585 ? 149.556 -0.704 -281.876 1.00 67.56 585 LYS A C 1
ATOM 4771 O O . LYS A 1 585 ? 149.963 -0.614 -283.038 1.00 67.56 585 LYS A O 1
ATOM 4776 N N . LEU A 1 586 ? 148.499 -0.003 -281.461 1.00 50.09 586 LEU A N 1
ATOM 4777 C CA . LEU A 1 586 ? 147.716 0.835 -282.377 1.00 50.09 586 LEU A CA 1
ATOM 4778 C C . LEU A 1 586 ? 148.437 2.090 -282.934 1.00 50.09 586 LEU A C 1
ATOM 4780 O O . LEU A 1 586 ? 148.105 2.469 -284.061 1.00 50.09 586 LEU A O 1
ATOM 4784 N N . PRO A 1 587 ? 149.472 2.668 -282.278 1.00 75.81 587 PRO A N 1
ATOM 4785 C CA . PRO A 1 587 ? 150.337 3.691 -282.878 1.00 75.81 587 PRO A CA 1
ATOM 4786 C C . PRO A 1 587 ? 151.170 3.219 -284.084 1.00 75.81 587 PRO A C 1
ATOM 4788 O O . PRO A 1 587 ? 151.484 4.031 -284.953 1.00 75.81 587 PRO A O 1
ATOM 4791 N N . GLU A 1 588 ? 151.541 1.934 -284.165 1.00 62.44 588 GLU A N 1
ATOM 4792 C CA . GLU A 1 588 ? 152.193 1.377 -285.364 1.00 62.44 588 GLU A CA 1
ATOM 4793 C C . GLU A 1 588 ? 151.169 0.951 -286.415 1.00 62.44 588 GLU A C 1
ATOM 4795 O O . GLU A 1 588 ? 151.336 1.235 -287.600 1.00 62.44 588 GLU A O 1
ATOM 4800 N N . MET A 1 589 ? 150.092 0.289 -285.986 1.00 52.12 589 MET A N 1
ATOM 4801 C CA . MET A 1 589 ? 149.111 -0.303 -286.896 1.00 52.12 589 MET A CA 1
ATOM 4802 C C . MET A 1 589 ? 148.476 0.741 -287.820 1.00 52.12 589 MET A C 1
ATOM 4804 O O . MET A 1 589 ? 148.474 0.562 -289.037 1.00 52.12 589 MET A O 1
ATOM 4808 N N . LEU A 1 590 ? 147.967 1.854 -287.277 1.00 58.50 590 LEU A N 1
ATOM 4809 C CA . LEU A 1 590 ? 147.212 2.835 -288.070 1.00 58.50 590 LEU A CA 1
ATOM 4810 C C . LEU A 1 590 ? 148.028 4.046 -288.569 1.00 58.50 590 LEU A C 1
ATOM 4812 O O . LEU A 1 590 ? 147.506 4.857 -289.338 1.00 58.50 590 LEU A O 1
ATOM 4816 N N . LYS A 1 591 ? 149.356 4.018 -288.384 1.00 63.25 591 LYS A N 1
ATOM 4817 C CA . LYS A 1 591 ? 150.285 4.606 -289.371 1.00 63.25 591 LYS A CA 1
ATOM 4818 C C . LYS A 1 591 ? 150.088 4.002 -290.770 1.00 63.25 591 LYS A C 1
ATOM 4820 O O . LYS A 1 591 ? 150.318 4.676 -291.770 1.00 63.25 591 LYS A O 1
ATOM 4825 N N . MET A 1 592 ? 149.574 2.770 -290.890 1.00 57.75 592 MET A N 1
ATOM 4826 C CA . MET A 1 592 ? 149.131 2.253 -292.193 1.00 57.75 592 MET A CA 1
ATOM 4827 C C . MET A 1 592 ? 147.794 2.833 -292.683 1.00 57.75 592 MET A C 1
ATOM 4829 O O . MET A 1 592 ? 147.516 2.686 -293.869 1.00 57.75 592 MET A O 1
ATOM 4833 N N . THR A 1 593 ? 146.991 3.531 -291.865 1.00 54.25 593 THR A N 1
ATOM 4834 C CA . THR A 1 593 ? 145.876 4.359 -292.384 1.00 54.25 593 THR A CA 1
ATOM 4835 C C . THR A 1 593 ? 146.287 5.786 -292.704 1.00 54.25 593 THR A C 1
ATOM 4837 O O . THR A 1 593 ? 145.758 6.313 -293.677 1.00 54.25 593 THR A O 1
ATOM 4840 N N . GLU A 1 594 ? 147.289 6.357 -292.018 1.00 68.56 594 GLU A N 1
ATOM 4841 C CA . GLU A 1 594 ? 148.004 7.528 -292.560 1.00 68.56 594 GLU A CA 1
ATOM 4842 C C . GLU A 1 594 ? 148.555 7.214 -293.963 1.00 68.56 594 GLU A C 1
ATOM 4844 O O . GLU A 1 594 ? 148.556 8.085 -294.820 1.00 68.56 594 GLU A O 1
ATOM 4849 N N . LYS A 1 595 ? 148.932 5.953 -294.236 1.00 66.19 595 LYS A N 1
ATOM 4850 C CA . LYS A 1 595 ? 149.426 5.508 -295.548 1.00 66.19 595 LYS A CA 1
ATOM 4851 C C . LYS A 1 595 ? 148.334 5.106 -296.559 1.00 66.19 595 LYS A C 1
ATOM 4853 O O . LYS A 1 595 ? 148.332 5.604 -297.677 1.00 66.19 595 LYS A O 1
ATOM 4858 N N . LYS A 1 596 ? 147.371 4.243 -296.206 1.00 59.69 596 LYS A N 1
ATOM 4859 C CA . LYS A 1 596 ? 146.296 3.821 -297.135 1.00 59.69 596 LYS A CA 1
ATOM 4860 C C . LYS A 1 596 ? 145.306 4.932 -297.467 1.00 59.69 596 LYS A C 1
ATOM 4862 O O . LYS A 1 596 ? 144.860 5.028 -298.604 1.00 59.69 596 LYS A O 1
ATOM 4867 N N . LEU A 1 597 ? 144.961 5.785 -296.503 1.00 80.12 597 LEU A N 1
ATOM 4868 C CA . LEU A 1 597 ? 144.138 6.964 -296.785 1.00 80.12 597 LEU A CA 1
ATOM 4869 C C . LEU A 1 597 ? 144.965 8.186 -297.219 1.00 80.12 597 LEU A C 1
ATOM 4871 O O . LEU A 1 597 ? 144.401 9.256 -297.422 1.00 80.12 597 LEU A O 1
ATOM 4875 N N . GLN A 1 598 ? 146.260 7.978 -297.485 1.00 62.56 598 GLN A N 1
ATOM 4876 C CA . GLN A 1 598 ? 147.056 8.783 -298.410 1.00 62.56 598 GLN A CA 1
ATOM 4877 C C . GLN A 1 598 ? 146.979 8.229 -299.855 1.00 62.56 598 GLN A C 1
ATOM 4879 O O . GLN A 1 598 ? 146.871 9.016 -300.782 1.00 62.56 598 GLN A O 1
ATOM 4884 N N . GLU A 1 599 ? 146.859 6.915 -300.093 1.00 58.19 599 GLU A N 1
ATOM 4885 C CA . GLU A 1 599 ? 146.542 6.382 -301.445 1.00 58.19 599 GLU A CA 1
ATOM 4886 C C . GLU A 1 599 ? 145.129 6.803 -301.915 1.00 58.19 599 GLU A C 1
ATOM 4888 O O . GLU A 1 599 ? 144.906 7.123 -303.085 1.00 58.19 599 GLU A O 1
ATOM 4893 N N . CYS A 1 600 ? 144.156 6.887 -300.999 1.00 58.44 600 CYS A N 1
ATOM 4894 C CA . CYS A 1 600 ? 142.838 7.467 -301.298 1.00 58.44 600 CYS A CA 1
ATOM 4895 C C . CYS A 1 600 ? 142.839 9.005 -301.416 1.00 58.44 600 CYS A C 1
ATOM 4897 O O . CYS A 1 600 ? 141.853 9.559 -301.901 1.00 58.44 600 CYS A O 1
ATOM 4899 N N . GLN A 1 601 ? 143.931 9.683 -301.042 1.00 48.97 601 GLN A N 1
ATOM 4900 C CA . GLN A 1 601 ? 144.164 11.096 -301.372 1.00 48.97 601 GLN A CA 1
ATOM 4901 C C . GLN A 1 601 ? 144.411 11.270 -302.882 1.00 48.97 601 GLN A C 1
ATOM 4903 O O . GLN A 1 601 ? 144.104 12.322 -303.434 1.00 48.97 601 GLN A O 1
ATOM 4908 N N . GLU A 1 602 ? 144.916 10.223 -303.546 1.00 56.66 602 GLU A N 1
ATOM 4909 C CA . GLU A 1 602 ? 145.287 10.214 -304.963 1.00 56.66 602 GLU A CA 1
ATOM 4910 C C . GLU A 1 602 ? 144.202 9.568 -305.840 1.00 56.66 602 GLU A C 1
ATOM 4912 O O . GLU A 1 602 ? 143.812 10.121 -306.869 1.00 56.66 602 GLU A O 1
ATOM 4917 N N . GLN A 1 603 ? 143.669 8.398 -305.461 1.00 55.78 603 GLN A N 1
ATOM 4918 C CA . GLN A 1 603 ? 142.849 7.633 -306.405 1.00 55.78 603 GLN A CA 1
ATOM 4919 C C . GLN A 1 603 ? 141.443 8.215 -306.626 1.00 55.78 603 GLN A C 1
ATOM 4921 O O . GLN A 1 603 ? 141.015 8.266 -307.775 1.00 55.78 603 GLN A O 1
ATOM 4926 N N . LEU A 1 604 ? 140.735 8.736 -305.613 1.00 65.44 604 LEU A N 1
ATOM 4927 C CA . LEU A 1 604 ? 139.447 9.417 -305.869 1.00 65.44 604 LEU A CA 1
ATOM 4928 C C . LEU A 1 604 ? 139.629 10.824 -306.479 1.00 65.44 604 LEU A C 1
ATOM 4930 O O . LEU A 1 604 ? 138.672 11.412 -306.970 1.00 65.44 604 LEU A O 1
ATOM 4934 N N . GLN A 1 605 ? 140.867 11.331 -306.530 1.00 56.62 605 GLN A N 1
ATOM 4935 C CA . GLN A 1 605 ? 141.245 12.521 -307.298 1.00 56.62 605 GLN A CA 1
ATOM 4936 C C . GLN A 1 605 ? 141.415 12.221 -308.807 1.00 56.62 605 GLN A C 1
ATOM 4938 O O . GLN A 1 605 ? 141.494 13.158 -309.599 1.00 56.62 605 GLN A O 1
ATOM 4943 N N . GLY A 1 606 ? 141.479 10.938 -309.211 1.00 53.44 606 GLY A N 1
ATOM 4944 C CA . GLY A 1 606 ? 141.857 10.503 -310.570 1.00 53.44 606 GLY A CA 1
ATOM 4945 C C . GLY A 1 606 ? 140.957 9.430 -311.207 1.00 53.44 606 GLY A C 1
ATOM 4946 O O . GLY A 1 606 ? 140.511 9.580 -312.343 1.00 53.44 606 GLY A O 1
ATOM 4947 N N . TYR A 1 607 ? 140.606 8.367 -310.476 1.00 58.06 607 TYR A N 1
ATOM 4948 C CA . TYR A 1 607 ? 139.557 7.420 -310.883 1.00 58.06 607 TYR A CA 1
ATOM 4949 C C . TYR A 1 607 ? 138.276 8.193 -311.143 1.00 58.06 607 TYR A C 1
ATOM 4951 O O . TYR A 1 607 ? 137.618 7.943 -312.142 1.00 58.06 607 TYR A O 1
ATOM 4959 N N . GLU A 1 608 ? 137.998 9.193 -310.296 1.00 47.50 608 GLU A N 1
ATOM 4960 C CA . GLU A 1 608 ? 136.756 9.959 -310.321 1.00 47.50 608 GLU A CA 1
ATOM 4961 C C . GLU A 1 608 ? 136.906 11.370 -310.929 1.00 47.50 608 GLU A C 1
ATOM 4963 O O . GLU A 1 608 ? 136.001 12.193 -310.945 1.00 47.50 608 GLU A O 1
ATOM 4968 N N . GLN A 1 609 ? 138.048 11.542 -311.604 1.00 54.03 609 GLN A N 1
ATOM 4969 C CA . GLN A 1 609 ? 138.304 12.444 -312.731 1.00 54.03 609 GLN A CA 1
ATOM 4970 C C . GLN A 1 609 ? 138.050 11.757 -314.094 1.00 54.03 609 GLN A C 1
ATOM 4972 O O . GLN A 1 609 ? 137.863 12.450 -315.091 1.00 54.03 609 GLN A O 1
ATOM 4977 N N . LYS A 1 610 ? 137.997 10.412 -314.162 1.00 57.34 610 LYS A N 1
ATOM 4978 C CA . LYS A 1 610 ? 137.113 9.755 -315.141 1.00 57.34 610 LYS A CA 1
ATOM 4979 C C . LYS A 1 610 ? 135.730 9.789 -314.578 1.00 57.34 610 LYS A C 1
ATOM 4981 O O . LYS A 1 610 ? 134.932 10.511 -315.119 1.00 57.34 610 LYS A O 1
ATOM 4986 N N . SER A 1 611 ? 135.534 9.211 -313.396 1.00 44.59 611 SER A N 1
ATOM 4987 C CA . SER A 1 611 ? 134.321 9.268 -312.599 1.00 44.59 611 SER A CA 1
ATOM 4988 C C . SER A 1 611 ? 133.827 10.630 -312.083 1.00 44.59 611 SER A C 1
ATOM 4990 O O . SER A 1 611 ? 133.149 10.732 -311.063 1.00 44.59 611 SER A O 1
ATOM 4992 N N . SER A 1 612 ? 133.873 11.628 -312.946 1.00 54.09 612 SER A N 1
ATOM 4993 C CA . SER A 1 612 ? 132.673 12.219 -313.537 1.00 54.09 612 SER A CA 1
ATOM 4994 C C . SER A 1 612 ? 131.519 11.168 -313.783 1.00 54.09 612 SER A C 1
ATOM 4996 O O . SER A 1 612 ? 130.831 11.329 -314.798 1.00 54.09 612 SER A O 1
ATOM 4998 N N . GLU A 1 613 ? 131.325 10.173 -312.817 1.00 54.38 613 GLU A N 1
ATOM 4999 C CA . GLU A 1 613 ? 131.320 8.613 -312.682 1.00 54.38 613 GLU A CA 1
ATOM 5000 C C . GLU A 1 613 ? 131.125 7.596 -310.966 1.00 54.38 613 GLU A C 1
ATOM 5002 O O . GLU A 1 613 ? 130.438 6.714 -311.511 1.00 54.38 613 GLU A O 1
ATOM 5007 N N . LEU A 1 614 ? 131.397 7.444 -309.247 1.00 55.28 614 LEU A N 1
ATOM 5008 C CA . LEU A 1 614 ? 131.229 6.478 -307.436 1.00 55.28 614 LEU A CA 1
ATOM 5009 C C . LEU A 1 614 ? 131.396 6.468 -305.283 1.00 55.28 614 LEU A C 1
ATOM 5011 O O . LEU A 1 614 ? 131.329 7.634 -304.909 1.00 55.28 614 LEU A O 1
ATOM 5015 N N . SER A 1 615 ? 131.475 5.548 -303.811 1.00 42.25 615 SER A N 1
ATOM 5016 C CA . SER A 1 615 ? 131.535 5.453 -301.758 1.00 42.25 615 SER A CA 1
ATOM 5017 C C . SER A 1 615 ? 131.751 4.347 -299.918 1.00 42.25 615 SER A C 1
ATOM 5019 O O . SER A 1 615 ? 132.035 3.201 -300.251 1.00 42.25 615 SER A O 1
ATOM 5021 N N . SER A 1 616 ? 131.734 4.337 -298.178 1.00 51.38 616 SER A N 1
ATOM 5022 C CA . SER A 1 616 ? 131.995 3.372 -296.378 1.00 51.38 616 SER A CA 1
ATOM 5023 C C . SER A 1 616 ? 131.798 3.274 -294.236 1.00 51.38 616 SER A C 1
ATOM 5025 O O . SER A 1 616 ? 131.171 4.285 -293.933 1.00 51.38 616 SER A O 1
ATOM 5027 N N . ILE A 1 617 ? 132.104 2.419 -292.751 1.00 53.31 617 ILE A N 1
ATOM 5028 C CA . ILE A 1 617 ? 131.877 2.190 -290.715 1.00 53.31 617 ILE A CA 1
ATOM 5029 C C . ILE A 1 617 ? 132.453 1.295 -288.840 1.00 53.31 617 ILE A C 1
ATOM 5031 O O . ILE A 1 617 ? 133.451 0.633 -289.102 1.00 53.31 617 ILE A O 1
ATOM 5035 N N . ILE A 1 618 ? 132.146 1.079 -287.141 1.00 36.75 618 ILE A N 1
ATOM 5036 C CA . ILE A 1 618 ? 132.584 0.216 -285.322 1.00 36.75 618 ILE A CA 1
ATOM 5037 C C . ILE A 1 618 ? 132.285 0.040 -283.196 1.00 36.75 618 ILE A C 1
ATOM 5039 O O . ILE A 1 618 ? 131.345 0.787 -282.948 1.00 36.75 618 ILE A O 1
ATOM 5043 N N . LEU A 1 619 ? 132.736 -0.711 -281.696 1.00 44.06 619 LEU A N 1
ATOM 5044 C CA . LEU A 1 619 ? 132.431 -1.069 -279.695 1.00 44.06 619 LEU A CA 1
ATOM 5045 C C . LEU A 1 619 ? 133.077 -1.853 -277.790 1.00 44.06 619 LEU A C 1
ATOM 5047 O O . LEU A 1 619 ? 134.117 -2.448 -278.045 1.00 44.06 619 LEU A O 1
ATOM 5051 N N . ASP A 1 620 ? 132.786 -2.055 -276.089 1.00 44.94 620 ASP A N 1
ATOM 5052 C CA . ASP A 1 620 ? 133.311 -2.815 -274.248 1.00 44.94 620 ASP A CA 1
ATOM 5053 C C . ASP A 1 620 ? 132.834 -3.221 -272.180 1.00 44.94 620 ASP A C 1
ATOM 5055 O O . ASP A 1 620 ? 131.622 -3.030 -272.087 1.00 44.94 620 ASP A O 1
ATOM 5059 N N . LEU A 1 621 ? 133.365 -3.726 -270.603 1.00 1.57 621 LEU A N 1
ATOM 5060 C CA . LEU A 1 621 ? 133.011 -4.396 -268.685 1.00 1.57 621 LEU A CA 1
ATOM 5061 C C . LEU A 1 621 ? 133.452 -4.531 -266.569 1.00 1.57 621 LEU A C 1
ATOM 5063 O O . LEU A 1 621 ? 134.173 -3.577 -266.316 1.00 1.57 621 LEU A O 1
ATOM 5067 N N . HIS A 1 622 ? 133.229 -5.360 -265.054 1.00 23.33 622 HIS A N 1
ATOM 5068 C CA . HIS A 1 622 ? 133.315 -5.454 -262.995 1.00 23.33 622 HIS A CA 1
ATOM 5069 C C . HIS A 1 622 ? 133.560 -6.538 -261.141 1.00 23.33 622 HIS A C 1
ATOM 5071 O O . HIS A 1 622 ? 134.053 -7.613 -261.498 1.00 23.33 622 HIS A O 1
ATOM 5077 N N . VAL A 1 623 ? 133.390 -6.586 -259.405 1.00 28.58 623 VAL A N 1
ATOM 5078 C CA . VAL A 1 623 ? 133.626 -7.518 -257.577 1.00 28.58 623 VAL A CA 1
ATOM 5079 C C . VAL A 1 623 ? 133.307 -7.596 -255.425 1.00 28.58 623 VAL A C 1
ATOM 5081 O O . VAL A 1 623 ? 132.192 -7.129 -255.228 1.00 28.58 623 VAL A O 1
ATOM 5084 N N . GLY A 1 624 ? 133.853 -8.103 -253.854 1.00 38.78 624 GLY A N 1
ATOM 5085 C CA . GLY A 1 624 ? 133.619 -8.196 -251.816 1.00 38.78 624 GLY A CA 1
ATOM 5086 C C . GLY A 1 624 ? 134.111 -8.968 -249.860 1.00 38.78 624 GLY A C 1
ATOM 5087 O O . GLY A 1 624 ? 134.785 -9.969 -250.079 1.00 38.78 624 GLY A O 1
ATOM 5088 N N . VAL A 1 625 ? 133.973 -8.835 -248.130 1.00 41.91 625 VAL A N 1
ATOM 5089 C CA . VAL A 1 625 ? 134.443 -9.376 -246.195 1.00 41.91 625 VAL A CA 1
ATOM 5090 C C . VAL A 1 625 ? 134.114 -9.234 -244.061 1.00 41.91 625 VAL A C 1
ATOM 5092 O O . VAL A 1 625 ? 133.066 -8.608 -243.930 1.00 41.91 625 VAL A O 1
ATOM 5095 N N . ARG A 1 626 ? 134.625 -9.652 -242.444 1.00 44.19 626 ARG A N 1
ATOM 5096 C CA . ARG A 1 626 ? 134.387 -9.599 -240.393 1.00 44.19 626 ARG A CA 1
ATOM 5097 C C . ARG A 1 626 ? 135.026 -10.104 -238.395 1.00 44.19 626 ARG A C 1
ATOM 5099 O O . ARG A 1 626 ? 135.901 -10.947 -238.544 1.00 44.19 626 ARG A O 1
ATOM 5106 N N . ASN A 1 627 ? 134.808 -9.948 -236.675 1.00 53.62 627 ASN A N 1
ATOM 5107 C CA . ASN A 1 627 ? 135.345 -10.419 -234.746 1.00 53.62 627 ASN A CA 1
ATOM 5108 C C . ASN A 1 627 ? 135.030 -10.359 -232.602 1.00 53.62 627 ASN A C 1
ATOM 5110 O O . ASN A 1 627 ? 133.850 -10.043 -232.481 1.00 53.62 627 ASN A O 1
ATOM 5114 N N . TRP A 1 628 ? 135.626 -10.648 -230.992 1.00 41.50 628 TRP A N 1
ATOM 5115 C CA . TRP A 1 628 ? 135.339 -10.813 -228.957 1.00 41.50 628 TRP A CA 1
ATOM 5116 C C . TRP A 1 628 ? 136.166 -10.981 -226.972 1.00 41.50 628 TRP A C 1
ATOM 5118 O O . TRP A 1 628 ? 137.365 -10.945 -227.222 1.00 41.50 628 TRP A O 1
ATOM 5128 N N . SER A 1 629 ? 136.221 -11.158 -225.230 1.00 41.78 629 SER A N 1
ATOM 5129 C CA . SER A 1 629 ? 135.854 -11.322 -223.211 1.00 41.78 629 SER A CA 1
ATOM 5130 C C . SER A 1 629 ? 136.600 -11.509 -221.188 1.00 41.78 629 SER A C 1
ATOM 5132 O O . SER A 1 629 ? 137.815 -11.626 -221.313 1.00 41.78 629 SER A O 1
ATOM 5134 N N . PHE A 1 630 ? 136.283 -11.606 -219.475 1.00 37.91 630 PHE A N 1
ATOM 5135 C CA . PHE A 1 630 ? 136.905 -11.922 -217.531 1.00 37.91 630 PHE A CA 1
ATOM 5136 C C . PHE A 1 630 ? 136.638 -11.764 -215.387 1.00 37.91 630 PHE A C 1
ATOM 5138 O O . PHE A 1 630 ? 135.702 -10.985 -215.240 1.00 37.91 630 PHE A O 1
ATOM 5145 N N . ASN A 1 631 ? 137.133 -12.225 -213.779 1.00 47.12 631 ASN A N 1
ATOM 5146 C CA . ASN A 1 631 ? 137.006 -12.040 -211.730 1.00 47.12 631 ASN A CA 1
ATOM 5147 C C . ASN A 1 631 ? 137.499 -12.697 -209.719 1.00 47.12 631 ASN A C 1
ATOM 5149 O O . ASN A 1 631 ? 137.865 -13.864 -209.843 1.00 47.12 631 ASN A O 1
ATOM 5153 N N . ASN A 1 632 ? 137.569 -12.371 -208.010 1.00 51.31 632 ASN A N 1
ATOM 5154 C CA . ASN A 1 632 ? 137.806 -12.985 -206.057 1.00 51.31 632 ASN A CA 1
ATOM 5155 C C . ASN A 1 632 ? 138.154 -12.529 -203.972 1.00 51.31 632 ASN A C 1
ATOM 5157 O O . ASN A 1 632 ? 138.437 -11.339 -204.035 1.00 51.31 632 ASN A O 1
ATOM 5161 N N . PHE A 1 633 ? 138.332 -12.781 -202.246 1.00 55.38 633 PHE A N 1
ATOM 5162 C CA . PHE A 1 633 ? 138.294 -13.426 -200.291 1.00 55.38 633 PHE A CA 1
ATOM 5163 C C . PHE A 1 633 ? 138.932 -13.137 -198.244 1.00 55.38 633 PHE A C 1
ATOM 5165 O O . PHE A 1 633 ? 139.793 -12.277 -198.381 1.00 55.38 633 PHE A O 1
ATOM 5172 N N . THR A 1 634 ? 139.049 -13.367 -196.509 1.00 58.69 634 THR A N 1
ATOM 5173 C CA . THR A 1 634 ? 138.787 -13.820 -194.512 1.00 58.69 634 THR A CA 1
ATOM 5174 C C . THR A 1 634 ? 139.522 -13.787 -192.474 1.00 58.69 634 THR A C 1
ATOM 5176 O O . THR A 1 634 ? 140.685 -13.408 -192.550 1.00 58.69 634 THR A O 1
ATOM 5179 N N . THR A 1 635 ? 139.245 -14.033 -190.770 1.00 58.00 635 THR A N 1
ATOM 5180 C CA . THR A 1 635 ? 139.928 -14.187 -188.820 1.00 58.00 635 THR A CA 1
ATOM 5181 C C . THR A 1 635 ? 139.609 -14.407 -186.688 1.00 58.00 635 THR A C 1
ATOM 5183 O O . THR A 1 635 ? 138.440 -14.761 -186.584 1.00 58.00 635 THR A O 1
ATOM 5186 N N . LYS A 1 636 ? 140.247 -14.390 -185.060 1.00 58.44 636 LYS A N 1
ATOM 5187 C CA . LYS A 1 636 ? 140.107 -14.811 -183.037 1.00 58.44 636 LYS A CA 1
ATOM 5188 C C . LYS A 1 636 ? 140.576 -14.422 -180.960 1.00 58.44 636 LYS A C 1
ATOM 5190 O O . LYS A 1 636 ? 140.974 -13.269 -180.944 1.00 58.44 636 LYS A O 1
ATOM 5195 N N . LEU A 1 637 ? 140.605 -14.993 -179.312 1.00 57.00 637 LEU A N 1
ATOM 5196 C CA . LEU A 1 637 ? 140.753 -14.694 -177.272 1.00 57.00 637 LEU A CA 1
ATOM 5197 C C . LEU A 1 637 ? 141.203 -15.364 -175.255 1.00 57.00 637 LEU A C 1
ATOM 5199 O O . LEU A 1 637 ? 141.674 -16.485 -175.414 1.00 57.00 637 LEU A O 1
ATOM 5203 N N . LEU A 1 638 ? 141.146 -15.036 -173.541 1.00 47.97 638 LEU A N 1
ATOM 5204 C CA . LEU A 1 638 ? 141.463 -15.199 -171.554 1.00 47.97 638 LEU A CA 1
ATOM 5205 C C . LEU A 1 638 ? 142.659 -14.715 -170.309 1.00 47.97 638 LEU A C 1
ATOM 5207 O O . LEU A 1 638 ? 143.677 -15.392 -170.265 1.00 47.97 638 LEU A O 1
ATOM 5211 N N . ASP A 1 639 ? 142.532 -13.865 -169.136 1.00 51.75 639 ASP A N 1
ATOM 5212 C CA . ASP A 1 639 ? 143.327 -13.448 -167.755 1.00 51.75 639 ASP A CA 1
ATOM 5213 C C . ASP A 1 639 ? 143.693 -11.911 -167.490 1.00 51.75 639 ASP A C 1
ATOM 5215 O O . ASP A 1 639 ? 143.770 -11.193 -168.472 1.00 51.75 639 ASP A O 1
ATOM 5219 N N . LYS A 1 640 ? 143.908 -11.428 -166.222 1.00 44.22 640 LYS A N 1
ATOM 5220 C CA . LYS A 1 640 ? 144.448 -10.123 -165.654 1.00 44.22 640 LYS A CA 1
ATOM 5221 C C . LYS A 1 640 ? 143.870 -8.732 -166.017 1.00 44.22 640 LYS A C 1
ATOM 5223 O O . LYS A 1 640 ? 143.956 -8.311 -167.187 1.00 44.22 640 LYS A O 1
#

Organism: Pyxicephalus adspersus (NCBI:txid30357)

Sequence (640 aa):
MAPLMKTMKNRSPSPPLHVHVDESTPVHVHNKKGTKTASKVQKGSKIKVKSDFGNLRRSVKVKTRVPWIPPGKTSVRDAGFKWEGSTNCLEITPLDMEKMMLVLRMNDPSTDEEEFLRSKISTYEKKIDSLMCEVGTLKNEVEQKKSDPSIQRYEAQLEASKRLLDAKNEELHEVSQELAETENENTCLKRSIDRIKEETDLSLRQKELLQQEKSNLLAKLVEAEMDGAEAARQVNLLRDPITQMKQEKQLNSTDINILARQKEILLEKLNTFEETNRTLRTLLREQHSRETETYHLLEQKDLLLKKLSDADTERADLARRATEYSKSLEATRAHLQGQLRSREAENNRLSVQLRNREHNEARHKEEFKLMTAHLDDLRQQMEPEKEALKRSVRVQKLRAERSEEEVQLLNTQLMEKNAELSATLSSMESLKSSYNMLMKEKNQLESEVTMLNDRVASLLEESQKNADKARSEWDSLLDRLHQQITENTSIRLEHEKLKTYLSTVEEKLTLAHNEVQQLKNSLQQYEGLVDTYKDQMKKTRHEADQKSLQLERSDIENKNLKENMNIELEQIHRKFQNRLEELEKLPEMLKMTEKKLQECQEQLQGYEQKSSELSSIILDLHVGVRNWSFNNFTTKLLDK

pLDDT: mean 76.99, std 20.76, range [1.57, 98.56]

InterPro domains:
  IPR026099 Outer dense fiber protein 2/Protein BCAP [PTHR23162] (8-321)
  IPR060067 Outer dense fiber protein 2, N-terminal domain [PF27578] (120-251)
  IPR060250 ODF2-like, C-terminal coiled coil domain [PF27605] (298-582)

Radius of gyration: 141.41 Å; chains: 1; bounding box: 212×104×455 Å